Protein AF-A0A9D2AZB0-F1 (afdb_monomer_lite)

Radius of gyration: 33.53 Å; chains: 1; bounding box: 83×59×95 Å

Secondary structure (DSSP, 8-state):
----PPGGG----HHHHHTSSS-EEEE---SSHHHHHHHTTTT---TT-EEEEEETTEEEEEEEE-S--B--HHHHHHH--SEEEEEEEEEE----PPPSS---S-----S--HHHHHHHHHHHHHHHHHHHHHHHHHHHHHSEEEEEESTTS-HHHHHHHHHHHHHT--TTS-GGG-TTEEEEE--TT--HHHHTEEEEEEE-TTSSSEEEEEEE-HHHHHHHHHHHHHHHHH--S-------HHHHHHHHHHHHHHHHS-EEEETTEEEEEEETTEEEEEETT-SS-TT-EEEEHHHHHHHHHTT--SHHHHHH-TTS-HHHHHTHHHHHHHHHHHHHHHHHPPPP-PPPP---EEEEEETGGGS-HHHHHTTHHHHHHSTTSEEEEEEEETTEEEEE--TTEEEEEEEETT-TTSPPPPHHHHHHSEEEE-PPP-----S------S--

Foldseek 3Di:
DDFPQAVPRDDFDLVVQCPPPFRKDFAADDPDPQVCLLQCHPVHDDAQDWDFDARWQGTFFIKGFHDHKDADPVVCVVRVGGIMTTIDTLGTDPDPDTQPDTDDDDDDDPDDDSNVVVRVVVVVVSVVVVLLVVVLVVCLVQLFAEAEEAPPLCQVVSQLVSQCVQQVPDPPDDQPPDLLEDEAEDAAPFFLCAAAKHWDWDQDPVNPDTDTAIAGHDNQVSQVVLVVLVVLQPCPDDPLPCPVLVVVLLVVQVVVCVVPCWADLDPFKTFRDDDPFWTFMDGDPDPPCPRGDTDGNVQLVVCVVVVPQDLVCQLPDPPHDPVSNVVSVSSNSSVVVSVVSVVVDDRDDDNRDNGAHEYEYEQCQNYQVCRNCPQCLVLLVVAPDWDAAPHAHPNHRTGHRHSRYHYYYYHHPPPPPGDDRDPSVPVSHHYDYSYHDPPPPPDDPPPPPPDD

Organism: NCBI:txid2838759

Sequence (452 aa):
MSKPQGRNGKIIDSSLMLKEKKPIIGTGEWDDIQCRHFKGENNGLKKGDIVLVREGNTPLALVQVSSDFFQDENLKKKYLHIHYRKVKILDWYNGYEKFPQPQGTLQRLINNNNSREFIDSYYNRILKDDKMESIKRLLKYKKQIILQGPPGTGKTREAKIIAQELIGLKRDEKLNESAQFKLIQFHPSYTYEDFVRGITAKPNETGEGIVYEAENKSLAEFADRALENYKESQESGERTVLIDKFKAFVNYVIEAIDKEEKFDISEKIYIYSVEESRFKYKGDGWTAHPNGLNMNFSQLKKILELGLSSRQEINRCEELSSLARQHATYYHNVIQLYKNFVSKFKPQKEKVELKNYVLIIDEINRANLSSVLGELIYALEYRGKAVDSMYAANDSKELILPPNLFIIGTMNTADRSIGHIDYAIRRRFAFVEMLPKSLEENDEIYFNREGF

pLDDT: mean 83.33, std 14.02, range [28.55, 98.25]

InterPro domains:
  IPR011704 ATPase, dynein-related, AAA domain [PF07728] (353-429)
  IPR027417 P-loop containing nucleoside triphosphate hydrolase [G3DSA:3.40.50.300] (126-291)
  IPR027417 P-loop containing nucleoside triphosphate hydrolase [G3DSA:3.40.50.300] (310-446)
  IPR027417 P-loop containing nucleoside triphosphate hydrolase [SSF52540] (127-441)
  IPR052934 Methylated DNA Recognition and Restriction Enzymes [PTHR37291] (77-439)

Structure (mmCIF, N/CA/C/O backbone):
data_AF-A0A9D2AZB0-F1
#
_entry.id   AF-A0A9D2AZB0-F1
#
loop_
_atom_site.group_PDB
_atom_site.id
_atom_site.type_symbol
_atom_site.label_atom_id
_atom_site.label_alt_id
_atom_site.label_comp_id
_atom_site.label_asym_id
_atom_site.label_entity_id
_atom_site.label_seq_id
_atom_site.pdbx_PDB_ins_code
_atom_site.Cartn_x
_atom_site.Cartn_y
_atom_site.Cartn_z
_atom_site.occupancy
_atom_site.B_iso_or_equiv
_atom_site.auth_seq_id
_atom_site.auth_comp_id
_atom_site.auth_asym_id
_atom_site.auth_atom_id
_atom_site.pdbx_PDB_model_num
ATOM 1 N N . MET A 1 1 ? 30.147 24.462 -35.860 1.00 29.62 1 MET A N 1
ATOM 2 C CA . MET A 1 1 ? 28.737 24.021 -35.751 1.00 29.62 1 MET A CA 1
ATOM 3 C C . MET A 1 1 ? 28.204 23.700 -37.143 1.00 29.62 1 MET A C 1
ATOM 5 O O . MET A 1 1 ? 27.590 24.548 -37.773 1.00 29.62 1 MET A O 1
ATOM 9 N N . SER A 1 2 ? 28.466 22.505 -37.660 1.00 28.55 2 SER A N 1
ATOM 10 C CA . SER A 1 2 ? 27.857 22.011 -38.899 1.00 28.55 2 SER A CA 1
ATOM 11 C C . SER A 1 2 ? 26.653 21.150 -38.521 1.00 28.55 2 SER A C 1
AT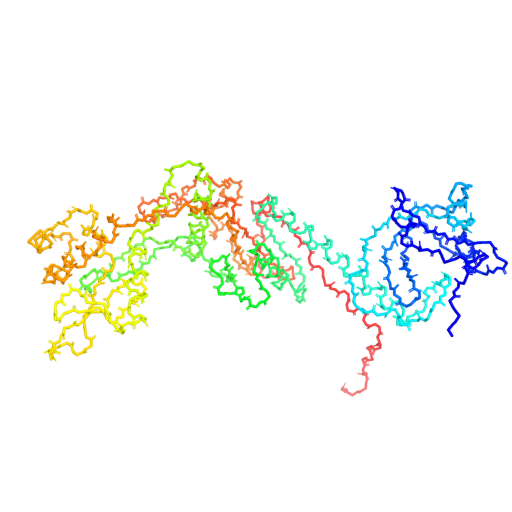OM 13 O O . SER A 1 2 ? 26.804 20.030 -38.045 1.00 28.55 2 SER A O 1
ATOM 15 N N . LYS A 1 3 ? 25.441 21.697 -38.663 1.00 39.09 3 LYS A N 1
ATOM 16 C CA . LYS A 1 3 ? 24.215 20.887 -38.608 1.00 39.09 3 LYS A CA 1
ATOM 17 C C . LYS A 1 3 ? 24.183 20.004 -39.866 1.00 39.09 3 LYS A C 1
ATOM 19 O O . LYS A 1 3 ? 24.543 20.517 -40.928 1.00 39.09 3 LYS A O 1
ATOM 24 N N . PRO A 1 4 ? 23.765 18.728 -39.800 1.00 42.78 4 PRO A N 1
ATOM 25 C CA . PRO A 1 4 ? 23.618 17.904 -40.990 1.00 42.78 4 PRO A CA 1
ATOM 26 C C . PRO A 1 4 ? 22.454 18.464 -41.803 1.00 42.78 4 PRO A C 1
ATOM 28 O O . PRO A 1 4 ? 21.283 18.273 -41.482 1.00 42.78 4 PRO A O 1
ATOM 31 N N . GLN A 1 5 ? 22.785 19.237 -42.828 1.00 41.00 5 GLN A N 1
ATOM 32 C CA . GLN A 1 5 ? 21.822 19.657 -43.828 1.00 41.00 5 GLN A CA 1
ATOM 33 C C . GLN A 1 5 ? 21.430 18.400 -44.612 1.00 41.00 5 GLN A C 1
ATOM 35 O O . GLN A 1 5 ? 22.297 17.720 -45.163 1.00 41.00 5 GLN A O 1
ATOM 40 N N . GLY A 1 6 ? 20.138 18.061 -44.647 1.00 50.25 6 GLY A N 1
ATOM 41 C CA . GLY A 1 6 ? 19.642 17.072 -45.601 1.00 50.25 6 GLY A CA 1
ATOM 42 C C . GLY A 1 6 ? 19.940 17.525 -47.035 1.00 50.25 6 GLY A C 1
ATOM 43 O O . GLY A 1 6 ? 20.249 18.699 -47.271 1.00 50.25 6 GLY A O 1
ATOM 44 N N . ARG A 1 7 ? 19.837 16.616 -48.018 1.00 43.72 7 ARG A N 1
ATOM 45 C CA . ARG A 1 7 ? 19.931 16.984 -49.446 1.00 43.72 7 ARG A CA 1
ATOM 46 C C . ARG A 1 7 ? 19.051 18.223 -49.703 1.00 43.72 7 ARG A C 1
ATOM 48 O O . ARG A 1 7 ? 17.866 18.211 -49.374 1.00 43.72 7 ARG A O 1
ATOM 55 N N . ASN A 1 8 ? 19.640 19.282 -50.264 1.00 49.56 8 ASN A N 1
ATOM 56 C CA . ASN A 1 8 ? 19.020 20.588 -50.557 1.00 49.56 8 ASN A CA 1
ATOM 57 C C . ASN A 1 8 ? 18.729 21.514 -49.355 1.00 49.56 8 ASN A C 1
ATOM 59 O O . ASN A 1 8 ? 17.856 22.374 -49.452 1.00 49.56 8 ASN A O 1
ATOM 63 N N . GLY A 1 9 ? 19.422 21.370 -48.220 1.00 52.59 9 GLY A N 1
ATOM 64 C CA . GLY A 1 9 ? 19.312 22.326 -47.106 1.00 52.59 9 GLY A CA 1
ATOM 65 C C . GLY A 1 9 ? 18.036 22.193 -46.263 1.00 52.59 9 GLY A C 1
ATOM 66 O O . GLY A 1 9 ? 17.790 23.023 -45.388 1.00 52.59 9 GLY A O 1
ATOM 67 N N . LYS A 1 10 ? 17.225 21.149 -46.488 1.00 57.59 10 LYS A N 1
ATOM 68 C CA . LYS A 1 10 ? 16.040 20.850 -45.671 1.00 57.59 10 LYS A CA 1
ATOM 69 C C . LYS A 1 10 ? 16.438 20.099 -44.399 1.00 57.59 10 LYS A C 1
ATOM 71 O O . LYS A 1 10 ? 17.119 19.075 -44.461 1.00 57.59 10 LYS A O 1
ATOM 76 N N . ILE A 1 11 ? 15.996 20.608 -43.251 1.00 60.34 11 ILE A N 1
ATOM 77 C CA . ILE A 1 11 ? 16.115 19.936 -41.952 1.00 60.34 11 ILE A CA 1
ATOM 78 C C . ILE A 1 11 ? 15.025 18.864 -41.884 1.00 60.34 11 ILE A C 1
ATOM 80 O O . ILE A 1 11 ? 13.850 19.165 -42.097 1.00 60.34 11 ILE A O 1
ATOM 84 N N . ILE A 1 12 ? 15.414 17.617 -41.619 1.00 67.81 12 ILE A N 1
ATOM 85 C CA . ILE A 1 12 ? 14.480 16.504 -41.435 1.00 67.81 12 ILE A CA 1
ATOM 86 C C . ILE A 1 12 ? 14.298 16.304 -39.934 1.00 67.81 12 ILE A C 1
ATOM 88 O O . ILE A 1 12 ? 15.225 15.886 -39.240 1.00 67.81 12 ILE A O 1
ATOM 92 N N . ASP A 1 13 ? 13.099 16.599 -39.440 1.00 72.75 13 ASP A N 1
ATOM 93 C CA . ASP A 1 13 ? 12.734 16.341 -38.051 1.00 72.75 13 ASP A CA 1
ATOM 94 C C . ASP A 1 13 ? 12.548 14.830 -37.844 1.00 72.75 13 ASP A C 1
ATOM 96 O O . ASP A 1 13 ? 11.570 14.219 -38.290 1.00 72.75 13 ASP A O 1
ATOM 100 N N . SER A 1 14 ? 13.510 14.219 -37.151 1.00 75.81 14 SER A N 1
ATOM 101 C CA . SER A 1 14 ? 13.490 12.787 -36.841 1.00 75.81 14 SER A CA 1
ATOM 102 C C . SER A 1 14 ? 12.316 12.398 -35.934 1.00 75.81 14 SER A C 1
ATOM 104 O O . SER A 1 14 ? 11.874 11.250 -35.972 1.00 75.81 14 SER A O 1
ATOM 106 N N . SER A 1 15 ? 11.742 13.337 -35.175 1.00 82.00 15 SER A N 1
ATOM 107 C CA . SER A 1 15 ? 10.558 13.084 -34.350 1.00 82.00 15 SER A CA 1
ATOM 108 C C . SER A 1 15 ? 9.317 12.772 -35.193 1.00 82.00 15 SER A C 1
ATOM 110 O O . SER A 1 15 ? 8.474 11.977 -34.775 1.00 82.00 15 SER A O 1
ATOM 112 N N . LEU A 1 16 ? 9.215 13.321 -36.411 1.00 86.75 16 LEU A N 1
ATOM 113 C CA . LEU A 1 16 ? 8.096 13.053 -37.320 1.00 86.75 16 LEU A CA 1
ATOM 114 C C . LEU A 1 16 ? 8.113 11.623 -37.864 1.00 86.75 16 LEU A C 1
ATOM 116 O O . LEU A 1 16 ? 7.049 11.073 -38.137 1.00 86.75 16 LEU A O 1
ATOM 120 N N . MET A 1 17 ? 9.294 11.020 -38.022 1.00 89.38 17 MET A N 1
ATOM 121 C CA . MET A 1 17 ? 9.439 9.613 -38.414 1.00 89.38 17 MET A CA 1
ATOM 122 C C . MET A 1 17 ? 9.030 8.662 -37.280 1.00 89.38 17 MET A C 1
ATOM 124 O O . MET A 1 17 ? 8.409 7.626 -37.515 1.00 89.38 17 MET A O 1
ATOM 128 N N . LEU A 1 18 ? 9.315 9.042 -36.032 1.00 91.62 18 LEU A N 1
ATOM 129 C CA . LEU A 1 18 ? 8.917 8.278 -34.848 1.00 91.62 18 LEU A CA 1
ATOM 130 C C . LEU A 1 18 ? 7.412 8.368 -34.547 1.00 91.62 18 LEU A C 1
ATOM 132 O O . LEU A 1 18 ? 6.858 7.458 -33.938 1.00 91.62 18 LEU A O 1
ATOM 136 N N . LYS A 1 19 ? 6.746 9.442 -34.989 1.00 91.31 19 LYS A N 1
ATOM 137 C CA . LYS A 1 19 ? 5.296 9.667 -34.832 1.00 91.31 19 LYS A CA 1
ATOM 138 C C . LYS A 1 19 ? 4.440 9.023 -35.931 1.00 91.31 19 LYS A C 1
ATOM 140 O O . LYS A 1 19 ? 3.219 9.166 -35.909 1.00 91.31 19 LYS A O 1
ATOM 145 N N . GLU A 1 20 ? 5.046 8.332 -36.895 1.00 91.12 20 GLU A N 1
ATOM 146 C CA . GLU A 1 20 ? 4.303 7.573 -37.905 1.00 91.12 20 GLU A CA 1
ATOM 147 C C . GLU A 1 20 ? 3.428 6.480 -37.278 1.00 91.12 20 GLU A C 1
ATOM 149 O O . GLU A 1 20 ? 3.780 5.895 -36.254 1.00 91.12 20 GLU A O 1
ATOM 154 N N . LYS A 1 21 ? 2.315 6.120 -37.943 1.00 87.50 21 LYS A N 1
ATOM 155 C CA . LYS A 1 21 ? 1.422 5.031 -37.477 1.00 87.50 21 LYS A CA 1
ATOM 156 C C . LYS A 1 21 ? 2.189 3.724 -37.237 1.00 87.50 21 LYS A C 1
ATOM 158 O O . LYS A 1 21 ? 1.828 2.929 -36.372 1.00 87.50 21 LYS A O 1
ATOM 163 N N . LYS A 1 22 ? 3.235 3.494 -38.033 1.00 90.81 22 LYS A N 1
ATOM 164 C CA . LYS A 1 22 ? 4.276 2.496 -37.783 1.00 90.81 22 LYS A CA 1
ATOM 165 C C . LYS A 1 22 ? 5.590 3.268 -37.638 1.00 90.81 22 LYS A C 1
ATOM 167 O O . LYS A 1 22 ? 6.103 3.693 -38.671 1.00 90.81 22 LYS A O 1
ATOM 172 N N . PRO A 1 23 ? 6.108 3.466 -36.413 1.00 94.44 23 PRO A N 1
ATOM 173 C CA . PRO A 1 23 ? 7.316 4.250 -36.192 1.00 94.44 23 PRO A CA 1
ATOM 174 C C . PRO A 1 23 ? 8.504 3.710 -36.986 1.00 94.44 23 PRO A C 1
ATOM 176 O O . PRO A 1 23 ? 8.701 2.492 -37.089 1.00 94.44 23 PRO A O 1
ATOM 179 N N . ILE A 1 24 ? 9.295 4.622 -37.543 1.00 94.38 24 ILE A N 1
ATOM 180 C CA . ILE A 1 24 ? 10.436 4.298 -38.399 1.00 94.38 24 ILE A CA 1
ATOM 181 C C . ILE A 1 24 ? 11.666 5.132 -38.040 1.00 94.38 24 ILE A C 1
ATOM 183 O O . ILE A 1 24 ? 11.562 6.234 -37.509 1.00 94.38 24 ILE A O 1
ATOM 187 N N . ILE A 1 25 ? 12.833 4.600 -38.389 1.00 92.75 25 ILE A N 1
ATOM 188 C CA . ILE A 1 25 ? 14.098 5.335 -38.498 1.00 92.75 25 ILE A CA 1
ATOM 189 C C . ILE A 1 25 ? 14.607 5.215 -39.936 1.00 92.75 25 ILE A C 1
ATOM 191 O O . ILE A 1 25 ? 14.307 4.225 -40.613 1.00 92.75 25 ILE A O 1
ATOM 195 N N . GLY A 1 26 ? 15.360 6.205 -40.411 1.00 90.00 26 GLY A N 1
ATOM 196 C CA . GLY A 1 26 ? 15.824 6.259 -41.795 1.00 90.00 26 GLY A CA 1
ATOM 197 C C . GLY A 1 26 ? 17.276 6.701 -41.932 1.00 90.00 26 GLY A C 1
ATOM 198 O O . GLY A 1 26 ? 17.802 7.424 -41.091 1.00 90.00 26 GLY A O 1
ATOM 199 N N . THR A 1 27 ? 17.911 6.274 -43.021 1.00 87.25 27 THR A N 1
ATOM 200 C CA . THR A 1 27 ? 19.212 6.775 -43.475 1.00 87.25 27 THR A CA 1
ATOM 201 C C . THR A 1 27 ? 19.189 7.044 -44.980 1.00 87.25 27 THR A C 1
ATOM 203 O O . THR A 1 27 ? 18.376 6.491 -45.728 1.00 87.25 27 THR A O 1
ATOM 206 N N . GLY A 1 28 ? 20.061 7.943 -45.433 1.00 82.88 28 GLY A N 1
ATOM 207 C CA . GLY A 1 28 ? 20.282 8.181 -46.860 1.00 82.88 28 GLY A CA 1
ATOM 208 C C . GLY A 1 28 ? 21.096 7.064 -47.520 1.00 82.88 28 GLY A C 1
ATOM 209 O O . GLY A 1 28 ? 21.295 5.991 -46.954 1.00 82.88 28 GLY A O 1
ATOM 210 N N . GLU A 1 29 ? 21.588 7.332 -48.721 1.00 76.88 29 GLU A N 1
ATOM 211 C CA . GLU A 1 29 ? 22.468 6.436 -49.470 1.00 76.88 29 GLU A CA 1
ATOM 212 C C . GLU A 1 29 ? 23.787 7.165 -49.722 1.00 76.88 29 GLU A C 1
ATOM 214 O O . GLU A 1 29 ? 23.827 8.195 -50.398 1.00 76.88 29 GLU A O 1
ATOM 219 N N . TRP A 1 30 ? 24.846 6.648 -49.110 1.00 74.88 30 TRP A N 1
ATOM 220 C CA . TRP A 1 30 ? 26.216 7.136 -49.219 1.00 74.88 30 TRP A CA 1
ATOM 221 C C . TRP A 1 30 ? 27.135 5.919 -49.223 1.00 74.88 30 TRP A C 1
ATOM 223 O O . TRP A 1 30 ? 26.822 4.913 -48.573 1.00 74.88 30 TRP A O 1
ATOM 233 N N . ASP A 1 31 ? 28.268 6.024 -49.913 1.00 72.25 31 ASP A N 1
ATOM 234 C CA . ASP A 1 31 ? 29.328 5.020 -49.834 1.00 72.25 31 ASP A CA 1
ATOM 235 C C . ASP A 1 31 ? 30.113 5.188 -48.523 1.00 72.25 31 ASP A C 1
ATOM 237 O O . ASP A 1 31 ? 31.233 5.687 -48.481 1.00 72.25 31 ASP A O 1
ATOM 241 N N . ASP A 1 32 ? 29.450 4.859 -47.414 1.00 79.31 32 ASP A N 1
ATOM 242 C CA . ASP A 1 32 ? 29.998 4.952 -46.066 1.00 79.31 32 ASP A CA 1
ATOM 243 C C . ASP A 1 32 ? 29.587 3.742 -45.213 1.00 79.31 32 ASP A C 1
ATOM 245 O O . ASP A 1 32 ? 28.531 3.119 -45.391 1.00 79.31 32 ASP A O 1
ATOM 249 N N . ILE A 1 33 ? 30.445 3.403 -44.251 1.00 79.44 33 ILE A N 1
ATOM 250 C CA . ILE A 1 33 ? 30.272 2.275 -43.339 1.00 79.44 33 ILE A CA 1
ATOM 251 C C . ILE A 1 33 ? 28.990 2.394 -42.505 1.00 79.44 33 ILE A C 1
ATOM 253 O O . ILE A 1 33 ? 28.381 1.379 -42.172 1.00 79.44 33 ILE A O 1
ATOM 257 N N . GLN A 1 34 ? 28.519 3.612 -42.222 1.00 78.88 34 GLN A N 1
ATOM 258 C CA . GLN A 1 34 ? 27.318 3.846 -41.418 1.00 78.88 34 GLN A CA 1
ATOM 259 C C . GLN A 1 34 ? 26.047 3.380 -42.137 1.00 78.88 34 GLN A C 1
ATOM 261 O O . GLN A 1 34 ? 25.182 2.755 -41.519 1.00 78.88 34 GLN A O 1
ATOM 266 N N . CYS A 1 35 ? 25.945 3.603 -43.452 1.00 82.19 35 CYS A N 1
ATOM 267 C CA . CYS A 1 35 ? 24.819 3.098 -44.240 1.00 82.19 35 CYS A CA 1
ATOM 268 C C . CYS A 1 35 ? 24.865 1.584 -44.415 1.00 82.19 35 CYS A C 1
ATOM 270 O O . CYS A 1 35 ? 23.822 0.932 -44.351 1.00 82.19 35 CYS A O 1
ATOM 272 N N . ARG A 1 36 ? 26.060 1.008 -44.574 1.00 84.31 36 ARG A N 1
ATOM 273 C CA . ARG A 1 36 ? 26.243 -0.450 -44.589 1.00 84.31 36 ARG A CA 1
ATOM 274 C C . ARG A 1 36 ? 25.809 -1.076 -43.261 1.00 84.31 36 ARG A C 1
ATOM 276 O O . ARG A 1 36 ? 24.983 -1.988 -43.259 1.00 84.31 36 ARG A O 1
ATOM 283 N N . HIS A 1 37 ? 26.229 -0.502 -42.133 1.00 86.75 37 HIS A N 1
ATOM 284 C CA . HIS A 1 37 ? 25.772 -0.929 -40.809 1.00 86.75 37 HIS A CA 1
ATOM 285 C C . HIS A 1 37 ? 24.259 -0.774 -40.634 1.00 86.75 37 HIS A C 1
ATOM 287 O O . HIS A 1 37 ? 23.622 -1.681 -40.108 1.00 86.75 37 HIS A O 1
ATOM 293 N N . PHE A 1 38 ? 23.645 0.316 -41.103 1.00 88.19 38 PHE A N 1
ATOM 294 C CA . PHE A 1 38 ? 22.188 0.459 -41.043 1.00 88.19 38 PHE A CA 1
ATOM 295 C C . PHE A 1 38 ? 21.471 -0.634 -41.848 1.00 88.19 38 PHE A C 1
ATOM 297 O O . PHE A 1 38 ? 20.465 -1.176 -41.394 1.00 88.19 38 PHE A O 1
ATOM 304 N N . LYS A 1 39 ? 21.996 -1.014 -43.018 1.00 87.94 39 LYS A N 1
ATOM 305 C CA . LYS A 1 39 ? 21.475 -2.122 -43.839 1.00 87.94 39 LYS A CA 1
ATOM 306 C C . LYS A 1 39 ? 21.702 -3.510 -43.218 1.00 87.94 39 LYS A C 1
ATOM 308 O O . LYS A 1 39 ? 21.118 -4.482 -43.677 1.00 87.94 39 LYS A O 1
ATOM 313 N N . GLY A 1 40 ? 22.452 -3.602 -42.119 1.00 84.06 40 GLY A N 1
ATOM 314 C CA . GLY A 1 40 ? 22.758 -4.864 -41.438 1.00 84.06 40 GLY A CA 1
ATOM 315 C C . GLY A 1 40 ? 24.004 -5.569 -41.983 1.00 84.06 40 GLY A C 1
ATOM 316 O O . GLY A 1 40 ? 24.341 -6.656 -41.521 1.00 84.06 40 GLY A O 1
ATOM 317 N N . GLU A 1 41 ? 24.718 -4.952 -42.926 1.00 86.62 41 GLU A N 1
ATOM 318 C CA . GLU A 1 41 ? 25.999 -5.455 -43.425 1.00 86.62 41 GLU A CA 1
ATOM 319 C C . GLU A 1 41 ? 27.079 -5.333 -42.330 1.00 86.62 41 GLU A C 1
ATOM 321 O O . GLU A 1 41 ? 26.994 -4.468 -41.456 1.00 86.62 41 GLU A O 1
ATOM 326 N N . ASN A 1 42 ? 28.111 -6.186 -42.371 1.00 82.00 42 ASN A N 1
ATOM 327 C CA . ASN A 1 42 ? 29.248 -6.182 -41.432 1.00 82.00 42 ASN A CA 1
ATOM 328 C C . ASN A 1 42 ? 28.865 -6.276 -39.939 1.00 82.00 42 ASN A C 1
ATOM 330 O O . ASN A 1 42 ? 29.420 -5.569 -39.095 1.00 82.00 42 ASN A O 1
ATOM 334 N N . ASN A 1 43 ? 27.924 -7.168 -39.596 1.00 80.75 43 ASN A N 1
ATOM 335 C CA . ASN A 1 43 ? 27.370 -7.280 -38.235 1.00 80.75 43 ASN A CA 1
ATOM 336 C C . ASN A 1 43 ? 26.764 -5.939 -37.764 1.00 80.75 43 ASN A C 1
ATOM 338 O O . ASN A 1 43 ? 27.000 -5.468 -36.644 1.00 80.75 43 ASN A O 1
ATOM 342 N N . GLY A 1 44 ? 26.059 -5.296 -38.698 1.00 84.38 44 GLY A N 1
ATOM 343 C CA . GLY A 1 44 ? 25.328 -4.055 -38.508 1.00 84.38 44 GLY A CA 1
ATOM 344 C C . GLY A 1 44 ? 24.004 -4.256 -37.773 1.00 84.38 44 GLY A C 1
ATOM 345 O O . GLY A 1 44 ? 23.742 -5.295 -37.173 1.00 84.38 44 GLY A O 1
ATOM 346 N N . LEU A 1 45 ? 23.159 -3.234 -37.840 1.00 89.44 45 LEU A N 1
ATOM 347 C CA . LEU A 1 45 ? 21.899 -3.150 -37.119 1.00 89.44 45 LEU A CA 1
ATOM 348 C C . LEU A 1 45 ? 20.943 -4.292 -37.508 1.00 89.44 45 LEU A C 1
ATOM 350 O O . LEU A 1 45 ? 20.653 -4.509 -38.690 1.00 89.44 45 LEU A O 1
ATOM 354 N N . LYS A 1 46 ? 20.408 -4.989 -36.507 1.00 92.50 46 LYS A N 1
ATOM 355 C CA . LYS A 1 46 ? 19.516 -6.149 -36.651 1.00 92.50 46 LYS A CA 1
ATOM 356 C C . LYS A 1 46 ? 18.261 -6.004 -35.790 1.00 92.50 46 LYS A C 1
ATOM 358 O O . LYS A 1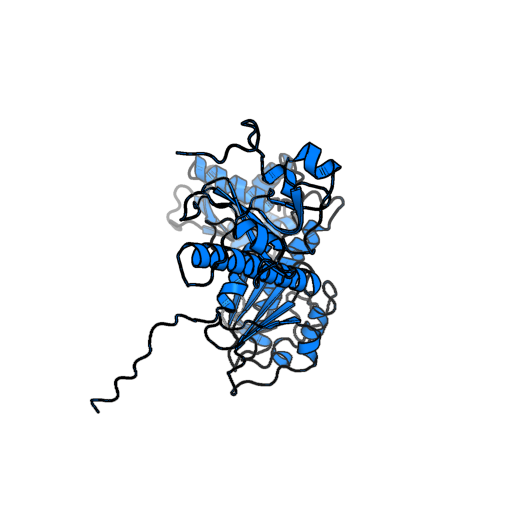 46 ? 18.159 -5.127 -34.935 1.00 92.50 46 LYS A O 1
ATOM 363 N N . LYS A 1 47 ? 17.263 -6.856 -36.046 1.00 92.38 47 LYS A N 1
ATOM 364 C CA . LYS A 1 47 ? 16.043 -6.918 -35.225 1.00 92.38 47 LYS A CA 1
ATOM 365 C C . LYS A 1 47 ? 16.413 -7.207 -33.769 1.00 92.38 47 LYS A C 1
ATOM 367 O O . LYS A 1 47 ? 17.225 -8.088 -33.508 1.00 92.38 47 LYS A O 1
ATOM 372 N N . GLY A 1 48 ? 15.788 -6.483 -32.847 1.00 89.44 48 GLY A N 1
ATOM 373 C CA . GLY A 1 48 ? 16.040 -6.581 -31.411 1.00 89.44 48 GLY A CA 1
ATOM 374 C C . GLY A 1 48 ? 17.053 -5.572 -30.869 1.00 89.44 48 GLY A C 1
ATOM 375 O O . GLY A 1 48 ? 17.005 -5.306 -29.669 1.00 89.44 48 GLY A O 1
ATOM 376 N N . ASP A 1 49 ? 17.892 -4.968 -31.720 1.00 90.75 49 ASP A N 1
ATOM 377 C CA . ASP A 1 49 ? 18.870 -3.965 -31.288 1.00 90.75 49 ASP A CA 1
ATOM 378 C C . ASP A 1 49 ? 18.183 -2.707 -30.735 1.00 90.75 49 ASP A C 1
ATOM 380 O O . ASP A 1 49 ? 17.145 -2.262 -31.242 1.00 90.75 49 ASP A O 1
ATOM 384 N N . ILE A 1 50 ? 18.798 -2.126 -29.704 1.00 91.75 50 ILE A N 1
ATOM 385 C CA . ILE A 1 50 ? 18.358 -0.895 -29.048 1.00 91.75 50 ILE A CA 1
ATOM 386 C C . ILE A 1 50 ? 19.090 0.293 -29.669 1.00 91.75 50 ILE A C 1
ATOM 388 O O . ILE A 1 50 ? 20.311 0.282 -29.816 1.00 91.75 50 ILE A O 1
ATOM 392 N N . VAL A 1 51 ? 18.339 1.330 -30.033 1.00 92.06 51 VAL A N 1
ATOM 393 C CA . VAL A 1 51 ? 18.860 2.535 -30.681 1.00 92.06 51 VAL A CA 1
ATOM 394 C C . VAL A 1 51 ? 18.342 3.765 -29.947 1.00 92.06 51 VAL A C 1
ATOM 396 O O . VAL A 1 51 ? 17.137 3.924 -29.753 1.00 92.06 51 VAL A O 1
ATOM 399 N N . LEU A 1 52 ? 19.251 4.666 -29.574 1.00 91.25 52 LEU A N 1
ATOM 400 C CA . LEU A 1 52 ? 18.890 6.006 -29.123 1.00 91.25 52 LEU A CA 1
ATOM 401 C C . LEU A 1 52 ? 18.760 6.930 -30.334 1.00 91.25 52 LEU A C 1
ATOM 403 O O . LEU A 1 52 ? 19.739 7.194 -31.034 1.00 91.25 52 LEU A O 1
ATOM 407 N N . VAL A 1 53 ? 17.557 7.446 -30.563 1.00 90.50 53 VAL A N 1
ATOM 408 C CA . VAL A 1 53 ? 17.298 8.465 -31.582 1.00 90.50 53 VAL A CA 1
ATOM 409 C C . VAL A 1 53 ? 17.485 9.836 -30.945 1.00 90.50 53 VAL A C 1
ATOM 411 O O . VAL A 1 53 ? 16.978 10.089 -29.853 1.00 90.50 53 VAL A O 1
ATOM 414 N N . ARG A 1 54 ? 18.225 10.723 -31.612 1.00 88.06 54 ARG A N 1
ATOM 415 C CA . ARG A 1 54 ? 18.612 12.042 -31.092 1.00 88.06 54 ARG A CA 1
ATOM 416 C C . ARG A 1 54 ? 18.686 13.084 -32.205 1.00 88.06 54 ARG A C 1
ATOM 418 O O . ARG A 1 54 ? 18.952 12.741 -33.354 1.00 88.06 54 ARG A O 1
ATOM 425 N N . GLU A 1 55 ? 18.536 14.350 -31.843 1.00 84.31 55 GLU A N 1
ATOM 426 C CA . GLU A 1 55 ? 18.818 15.499 -32.701 1.00 84.31 55 GLU A CA 1
ATOM 427 C C . GLU A 1 55 ? 19.970 16.307 -32.099 1.00 84.31 55 GLU A C 1
ATOM 429 O O . GLU A 1 55 ? 19.859 16.889 -31.019 1.00 84.31 55 GLU A O 1
ATOM 434 N N . GLY A 1 56 ? 21.126 16.304 -32.765 1.00 79.94 56 GLY A N 1
ATOM 435 C CA . GLY A 1 56 ? 22.348 16.817 -32.151 1.00 79.94 56 GLY A CA 1
ATOM 436 C C . GLY A 1 56 ? 22.657 16.076 -30.847 1.00 79.94 56 GLY A C 1
ATOM 437 O O . GLY A 1 56 ? 22.717 14.845 -30.828 1.00 79.94 56 GLY A O 1
ATOM 438 N N . ASN A 1 57 ? 22.813 16.821 -29.754 1.00 84.81 57 ASN A N 1
ATOM 439 C CA . ASN A 1 57 ? 23.040 16.258 -28.419 1.00 84.81 57 ASN A CA 1
ATOM 440 C C . ASN A 1 57 ? 21.737 16.071 -27.633 1.00 84.81 57 ASN A C 1
ATOM 442 O O . ASN A 1 57 ? 21.792 15.751 -26.452 1.00 84.81 57 ASN A O 1
ATOM 446 N N . THR A 1 58 ? 20.577 16.299 -28.245 1.00 86.94 58 THR A N 1
ATOM 447 C CA . THR A 1 58 ? 19.278 16.183 -27.582 1.00 86.94 58 THR A CA 1
ATOM 448 C C . THR A 1 58 ? 18.698 14.800 -27.867 1.00 86.94 58 THR A C 1
ATOM 450 O O . THR A 1 58 ? 18.340 14.526 -29.016 1.00 86.94 58 THR A O 1
ATOM 453 N N . PRO A 1 59 ? 18.611 13.900 -26.875 1.00 89.75 59 PRO A N 1
ATOM 454 C CA . PRO A 1 59 ? 17.931 12.626 -27.064 1.00 89.75 59 PRO A CA 1
ATOM 455 C C . PRO A 1 59 ? 16.435 12.850 -27.322 1.00 89.75 59 PRO A C 1
ATOM 457 O O . PRO A 1 59 ? 15.830 13.755 -26.754 1.00 89.75 59 PRO A O 1
ATOM 460 N N . LEU A 1 60 ? 15.846 12.029 -28.191 1.00 90.38 60 LEU A N 1
ATOM 461 C CA . LEU A 1 60 ? 14.427 12.098 -28.555 1.00 90.38 60 LEU A CA 1
ATOM 462 C C . LEU A 1 60 ? 13.654 10.888 -28.031 1.00 90.38 60 LEU A C 1
ATOM 464 O O . LEU A 1 60 ? 12.608 11.044 -27.407 1.00 90.38 60 LEU A O 1
ATOM 468 N N . ALA A 1 61 ? 14.150 9.679 -28.294 1.00 91.75 61 ALA A N 1
ATOM 469 C CA . ALA A 1 61 ? 13.492 8.441 -27.888 1.00 91.75 61 ALA A CA 1
ATOM 470 C C . ALA A 1 61 ? 14.473 7.271 -27.869 1.00 91.75 61 ALA A C 1
ATOM 472 O O . ALA A 1 61 ? 15.428 7.235 -28.652 1.00 91.75 61 ALA A O 1
ATOM 473 N N . LEU A 1 62 ? 14.185 6.283 -27.026 1.00 91.62 62 LEU A N 1
ATOM 474 C CA . LEU A 1 62 ? 14.820 4.976 -27.090 1.00 91.62 62 LEU A CA 1
ATOM 475 C C . LEU A 1 62 ? 13.908 4.014 -27.850 1.00 91.62 62 LEU A C 1
ATOM 477 O O . LEU A 1 62 ? 12.711 3.918 -27.568 1.00 91.62 62 LEU A O 1
ATOM 481 N N . VAL A 1 63 ? 14.458 3.310 -28.836 1.00 93.31 63 VAL A N 1
ATOM 482 C CA . VAL A 1 63 ? 13.675 2.449 -29.725 1.00 93.31 63 VAL A CA 1
ATOM 483 C C . VAL A 1 63 ? 14.319 1.080 -29.892 1.00 93.31 63 VAL A C 1
ATOM 485 O O . VAL A 1 63 ? 15.536 0.942 -29.816 1.00 93.31 63 VAL A O 1
ATOM 488 N N . GLN A 1 64 ? 13.496 0.072 -30.163 1.00 93.94 64 GLN A N 1
ATOM 489 C CA . GLN A 1 64 ? 13.940 -1.270 -30.524 1.00 93.94 64 GLN A CA 1
ATOM 490 C C . GLN A 1 64 ? 13.651 -1.543 -31.999 1.00 93.94 64 GLN A C 1
ATOM 492 O O . GLN A 1 64 ? 12.529 -1.339 -32.472 1.00 93.94 64 GLN A O 1
ATOM 497 N N . VAL A 1 65 ? 14.641 -2.041 -32.735 1.00 93.75 65 VAL A N 1
ATOM 498 C CA . VAL A 1 65 ? 14.484 -2.384 -34.154 1.00 93.75 65 VAL A CA 1
ATOM 499 C C . VAL A 1 65 ? 13.537 -3.572 -34.313 1.00 93.75 65 VAL A C 1
ATOM 501 O O . VAL A 1 65 ? 13.769 -4.642 -33.752 1.00 93.75 65 VAL A O 1
ATOM 504 N N . SER A 1 66 ? 12.480 -3.400 -35.111 1.00 94.69 66 SER A N 1
ATOM 505 C CA . SER A 1 66 ? 11.428 -4.409 -35.304 1.00 94.69 66 SER A CA 1
ATOM 506 C C . SER A 1 66 ? 11.366 -4.987 -36.720 1.00 94.69 66 SER A C 1
ATOM 508 O O . SER A 1 66 ? 10.648 -5.960 -36.953 1.00 94.69 66 SER A O 1
ATOM 510 N N . SER A 1 67 ? 12.128 -4.444 -37.677 1.00 95.00 67 SER A N 1
ATOM 511 C CA . SER A 1 67 ? 12.206 -4.981 -39.040 1.00 95.00 67 SER A CA 1
ATOM 512 C C . SER A 1 67 ? 13.617 -4.981 -39.628 1.00 95.00 67 SER A C 1
ATOM 514 O O . SER A 1 67 ? 14.516 -4.278 -39.160 1.00 95.00 67 SER A O 1
ATOM 516 N N . ASP A 1 68 ? 13.774 -5.734 -40.719 1.00 93.88 68 ASP A N 1
ATOM 517 C CA . ASP A 1 68 ? 14.894 -5.557 -41.648 1.00 93.88 68 ASP A CA 1
ATOM 518 C C . ASP A 1 68 ? 14.770 -4.204 -42.361 1.00 93.88 68 ASP A C 1
ATOM 520 O O . ASP A 1 68 ? 13.729 -3.534 -42.255 1.00 93.88 68 ASP A O 1
ATOM 524 N N . PHE A 1 69 ? 15.835 -3.772 -43.040 1.00 91.81 69 PHE A N 1
ATOM 525 C CA . PHE A 1 69 ? 15.770 -2.534 -43.808 1.00 91.81 69 PHE A CA 1
ATOM 526 C C . PHE A 1 69 ? 14.867 -2.705 -45.035 1.00 91.81 69 PHE A C 1
ATOM 528 O O . PHE A 1 69 ? 14.757 -3.790 -45.601 1.00 91.81 69 PHE A O 1
ATOM 535 N N . PHE A 1 70 ? 14.214 -1.624 -45.443 1.00 93.69 70 PHE A N 1
ATOM 536 C CA . PHE A 1 70 ? 13.373 -1.579 -46.634 1.00 93.69 70 PHE A CA 1
ATOM 537 C C . PHE A 1 70 ? 13.459 -0.202 -47.296 1.00 93.69 70 PHE A C 1
ATOM 539 O O . PHE A 1 70 ? 13.992 0.749 -46.719 1.00 93.69 70 PHE A O 1
ATOM 546 N N . GLN A 1 71 ? 12.937 -0.102 -48.513 1.00 93.12 71 GLN A N 1
ATOM 547 C CA . GLN A 1 71 ? 12.789 1.149 -49.253 1.00 93.12 71 GLN A CA 1
ATOM 548 C C . GLN A 1 71 ? 11.301 1.405 -49.497 1.00 93.12 71 GLN A C 1
ATOM 550 O O . GLN A 1 71 ? 10.530 0.463 -49.677 1.00 93.12 71 GLN A O 1
ATOM 555 N N . ASP A 1 72 ? 10.895 2.670 -49.483 1.00 92.31 72 ASP A N 1
ATOM 556 C CA . ASP A 1 72 ? 9.511 3.078 -49.721 1.00 92.31 72 ASP A CA 1
ATOM 557 C C . ASP A 1 72 ? 9.501 4.465 -50.374 1.00 92.31 72 ASP A C 1
ATOM 559 O O . ASP A 1 72 ? 10.017 5.433 -49.812 1.00 92.31 72 ASP A O 1
ATOM 563 N N . GLU A 1 73 ? 8.930 4.563 -51.575 1.00 89.75 73 GLU A N 1
ATOM 564 C CA . GLU A 1 73 ? 8.920 5.802 -52.359 1.00 89.75 73 GLU A CA 1
ATOM 565 C C . GLU A 1 73 ? 8.042 6.903 -51.737 1.00 89.75 73 GLU A C 1
ATOM 567 O O . GLU A 1 73 ? 8.342 8.089 -51.891 1.00 89.75 73 GLU A O 1
ATOM 572 N N . ASN A 1 74 ? 6.996 6.552 -50.981 1.00 89.75 74 ASN A N 1
ATOM 573 C CA . ASN A 1 74 ? 6.178 7.538 -50.271 1.00 89.75 74 ASN A CA 1
ATOM 574 C C . ASN A 1 74 ? 6.947 8.117 -49.083 1.00 89.75 74 ASN A C 1
ATOM 576 O O . ASN A 1 74 ? 6.983 9.337 -48.900 1.00 89.75 74 ASN A O 1
ATOM 580 N N . LEU A 1 75 ? 7.611 7.257 -48.304 1.00 87.94 75 LEU A N 1
ATOM 581 C CA . LEU A 1 75 ? 8.458 7.705 -47.198 1.00 87.94 75 LEU A CA 1
ATOM 582 C C . LEU A 1 75 ? 9.648 8.517 -47.705 1.00 87.94 75 LEU A C 1
ATOM 584 O O . LEU A 1 75 ? 9.957 9.551 -47.119 1.00 87.94 75 LEU A O 1
ATOM 588 N N . LYS A 1 76 ? 10.263 8.114 -48.820 1.00 86.44 76 LYS A N 1
ATOM 589 C CA . LYS A 1 76 ? 11.365 8.839 -49.462 1.00 86.44 76 LYS A CA 1
ATOM 590 C C . LYS A 1 76 ? 10.950 10.234 -49.915 1.00 86.44 76 LYS A C 1
ATOM 592 O O . LYS A 1 76 ? 11.671 11.193 -49.657 1.00 86.44 76 LYS A O 1
ATOM 597 N N . LYS A 1 77 ? 9.763 10.393 -50.510 1.00 85.38 77 LYS A N 1
ATOM 598 C CA . LYS A 1 77 ? 9.207 11.722 -50.829 1.00 85.38 77 LYS A CA 1
ATOM 599 C C . LYS A 1 77 ? 8.959 12.565 -49.575 1.00 85.38 77 LYS A C 1
ATOM 601 O O . LYS A 1 77 ? 9.169 13.774 -49.609 1.00 85.38 77 LYS A O 1
ATOM 606 N N . LYS A 1 78 ? 8.524 11.934 -48.480 1.00 85.75 78 LYS A N 1
ATOM 607 C CA . LYS A 1 78 ? 8.153 12.611 -47.230 1.00 85.75 78 LYS A CA 1
ATOM 608 C C . LYS A 1 78 ? 9.353 13.010 -46.364 1.00 85.75 78 LYS A C 1
ATOM 610 O O . LYS A 1 78 ? 9.370 14.108 -45.818 1.00 85.75 78 LYS A O 1
ATOM 615 N N . TYR A 1 79 ? 10.343 12.131 -46.246 1.00 85.19 79 TYR A N 1
ATOM 616 C CA . TYR A 1 79 ? 11.450 12.237 -45.290 1.00 85.19 79 TYR A CA 1
ATOM 617 C C . TYR A 1 79 ? 12.833 12.266 -45.944 1.00 85.19 79 TYR A C 1
ATOM 619 O O . TYR A 1 79 ? 13.819 12.395 -45.234 1.00 85.19 79 TYR A O 1
ATOM 627 N N . LEU A 1 80 ? 12.933 12.152 -47.274 1.00 82.88 80 LEU A N 1
ATOM 628 C CA . LEU A 1 80 ? 14.179 12.266 -48.054 1.00 82.88 80 LEU A CA 1
ATOM 629 C C . LEU A 1 80 ? 15.267 11.219 -47.733 1.00 82.88 80 LEU A C 1
ATOM 631 O O . LEU A 1 80 ? 16.386 11.322 -48.241 1.00 82.88 80 LEU A O 1
ATOM 635 N N . HIS A 1 81 ? 14.948 10.198 -46.935 1.00 85.75 81 HIS A N 1
ATOM 636 C CA . HIS A 1 81 ? 15.793 9.027 -46.710 1.00 85.75 81 HIS A CA 1
ATOM 637 C C . HIS A 1 81 ? 15.516 7.948 -47.764 1.00 85.75 81 HIS A C 1
ATOM 639 O O . HIS A 1 81 ? 14.501 7.972 -48.459 1.00 85.75 81 HIS A O 1
ATOM 645 N N . ILE A 1 82 ? 16.450 7.011 -47.912 1.00 86.19 82 ILE A N 1
ATOM 646 C CA . ILE A 1 82 ? 16.376 5.956 -48.932 1.00 86.19 82 ILE A CA 1
ATOM 647 C C . ILE A 1 82 ? 16.113 4.611 -48.269 1.00 86.19 82 ILE A C 1
ATOM 649 O O . ILE A 1 82 ? 15.246 3.865 -48.719 1.00 86.19 82 ILE A O 1
ATOM 653 N N . HIS A 1 83 ? 16.812 4.325 -47.171 1.00 90.88 83 HIS A N 1
ATOM 654 C CA . HIS A 1 83 ? 16.640 3.094 -46.415 1.00 90.88 83 HIS A CA 1
ATOM 655 C C . HIS A 1 83 ? 15.947 3.382 -45.088 1.00 90.88 83 HIS A C 1
ATOM 657 O O . HIS A 1 83 ? 16.328 4.301 -44.365 1.00 90.88 83 HIS A O 1
ATOM 663 N N . TYR A 1 84 ? 14.967 2.553 -44.751 1.00 92.50 84 TYR A N 1
ATOM 664 C CA . TYR A 1 84 ? 14.156 2.674 -43.547 1.00 92.50 84 TYR A CA 1
ATOM 665 C C . TYR A 1 84 ? 14.140 1.373 -42.759 1.00 92.50 84 TYR A C 1
ATOM 667 O O . TYR A 1 84 ? 14.299 0.291 -43.318 1.00 92.50 84 TYR A O 1
ATOM 675 N N . ARG A 1 85 ? 13.892 1.475 -41.455 1.00 94.62 85 ARG A N 1
ATOM 676 C CA . ARG A 1 85 ? 13.566 0.347 -40.577 1.00 94.62 85 ARG A CA 1
ATOM 677 C C . ARG A 1 85 ? 12.385 0.710 -39.701 1.00 94.62 85 ARG A C 1
ATOM 679 O O . ARG A 1 85 ? 12.301 1.838 -39.224 1.00 94.62 85 ARG A O 1
ATOM 686 N N . LYS A 1 86 ? 11.494 -0.253 -39.467 1.00 95.56 86 LYS A N 1
ATOM 687 C CA . LYS A 1 86 ? 10.435 -0.125 -38.466 1.00 95.56 86 LYS A CA 1
ATOM 688 C C . LYS A 1 86 ? 11.043 -0.308 -37.086 1.00 95.56 86 LYS A C 1
ATOM 690 O O . LYS A 1 86 ? 11.950 -1.126 -36.897 1.00 95.56 86 LYS A O 1
ATOM 695 N N . VAL A 1 87 ? 10.523 0.449 -36.131 1.00 95.69 87 VAL A N 1
ATOM 696 C CA . VAL A 1 87 ? 10.957 0.406 -34.739 1.00 95.69 87 VAL A CA 1
ATOM 697 C C . VAL A 1 87 ? 9.756 0.365 -33.801 1.00 95.69 87 VAL A C 1
ATOM 699 O O . VAL A 1 87 ? 8.660 0.808 -34.140 1.00 95.69 87 VAL A O 1
ATOM 702 N N . LYS A 1 88 ? 9.957 -0.202 -32.614 1.00 94.19 88 LYS A N 1
ATOM 703 C CA . LYS A 1 88 ? 9.050 -0.072 -31.476 1.00 94.19 88 LYS A CA 1
ATOM 704 C C . LYS A 1 88 ? 9.611 1.016 -30.566 1.00 94.19 88 LYS A C 1
ATOM 706 O O . LYS A 1 88 ? 10.765 0.918 -30.157 1.00 94.19 88 LYS A O 1
ATOM 711 N N . ILE A 1 89 ? 8.815 2.037 -30.257 1.00 92.81 89 ILE A N 1
ATOM 712 C CA . ILE A 1 89 ? 9.197 3.031 -29.249 1.00 92.81 89 ILE A CA 1
ATOM 713 C C . ILE A 1 89 ? 9.184 2.341 -27.883 1.00 92.81 89 ILE A C 1
ATOM 715 O O . ILE A 1 89 ? 8.176 1.730 -27.526 1.00 92.81 89 ILE A O 1
ATOM 719 N N . LEU A 1 90 ? 10.307 2.394 -27.169 1.00 87.56 90 LEU A N 1
ATOM 720 C CA . LEU A 1 90 ? 10.409 1.899 -25.797 1.00 87.56 90 LEU A CA 1
ATOM 721 C C . LEU A 1 90 ? 10.040 3.004 -24.815 1.00 87.56 90 LEU A C 1
ATOM 723 O O . LEU A 1 90 ? 9.220 2.778 -23.937 1.00 87.56 90 LEU A O 1
ATOM 727 N N . ASP A 1 91 ? 10.595 4.199 -25.016 1.00 91.00 91 ASP A N 1
ATOM 728 C CA . ASP A 1 91 ? 10.258 5.385 -24.235 1.00 91.00 91 ASP A CA 1
ATOM 729 C C . ASP A 1 91 ? 10.591 6.670 -25.007 1.00 91.00 91 ASP A C 1
ATOM 731 O O . ASP A 1 91 ? 11.464 6.681 -25.885 1.00 91.00 91 ASP A O 1
ATOM 735 N N . TRP A 1 92 ? 9.888 7.753 -24.675 1.00 91.12 92 TRP A N 1
ATOM 736 C CA . TRP A 1 92 ? 10.186 9.099 -25.163 1.00 91.12 92 TRP A CA 1
ATOM 737 C C . TRP A 1 92 ? 11.057 9.827 -24.150 1.00 91.12 92 TRP A C 1
ATOM 739 O O . TRP A 1 92 ? 10.744 9.867 -22.962 1.00 91.12 92 TRP A O 1
ATOM 749 N N . TYR A 1 93 ? 12.131 10.456 -24.619 1.00 87.38 93 TYR A N 1
ATOM 750 C CA . TYR A 1 93 ? 13.048 11.132 -23.718 1.00 87.38 93 TYR A CA 1
ATOM 751 C C . TYR A 1 93 ? 12.391 12.376 -23.112 1.00 87.38 93 TYR A C 1
ATOM 753 O O . TYR A 1 93 ? 12.032 13.318 -23.815 1.00 87.38 93 TYR A O 1
ATOM 761 N N . ASN A 1 94 ? 12.248 12.368 -21.790 1.00 80.75 94 ASN A N 1
ATOM 762 C CA . ASN A 1 94 ? 11.671 13.448 -20.986 1.00 80.75 94 ASN A CA 1
ATOM 763 C C . ASN A 1 94 ? 12.681 14.055 -19.992 1.00 80.75 94 ASN A C 1
ATOM 765 O O . ASN A 1 94 ? 12.296 14.813 -19.103 1.00 80.75 94 ASN A O 1
ATOM 769 N N . GLY A 1 95 ? 13.961 13.685 -20.109 1.00 76.19 95 GLY A N 1
ATOM 770 C CA . GLY A 1 95 ? 15.035 14.178 -19.252 1.00 76.19 95 GLY A CA 1
ATOM 771 C C . GLY A 1 95 ? 15.612 15.514 -19.725 1.00 76.19 95 GLY A C 1
ATOM 772 O O . GLY A 1 95 ? 15.349 15.976 -20.833 1.00 76.19 95 GLY A O 1
ATOM 773 N N . TYR A 1 96 ? 16.436 16.123 -18.873 1.00 72.44 96 TYR A N 1
ATOM 774 C CA . TYR A 1 96 ? 17.132 17.382 -19.171 1.00 72.44 96 TYR A CA 1
ATOM 775 C C . TYR A 1 96 ? 18.604 17.178 -19.562 1.00 72.44 96 TYR A C 1
ATOM 777 O O . TYR A 1 96 ? 19.292 18.137 -19.912 1.00 72.44 96 TYR A O 1
ATOM 785 N N . GLU A 1 97 ? 19.106 15.945 -19.488 1.00 81.31 97 GLU A N 1
ATOM 786 C CA . GLU A 1 97 ? 20.506 15.635 -19.763 1.00 81.31 97 GLU A CA 1
ATOM 787 C C . GLU A 1 97 ? 20.766 15.614 -21.271 1.00 81.31 97 GLU A C 1
ATOM 789 O O . GLU A 1 97 ? 19.983 15.106 -22.077 1.00 81.31 97 GLU A O 1
ATOM 794 N N . LYS A 1 98 ? 21.907 16.174 -21.667 1.00 84.75 98 LYS A N 1
ATOM 795 C CA . LYS A 1 98 ? 22.359 16.118 -23.055 1.00 84.75 98 LYS A CA 1
ATOM 796 C C . LYS A 1 98 ? 23.169 14.851 -23.273 1.00 84.75 98 LYS A C 1
ATOM 798 O O . LYS A 1 98 ? 23.964 14.457 -22.426 1.00 84.75 98 LYS A O 1
ATOM 803 N N . PHE A 1 99 ? 23.018 14.261 -24.452 1.00 84.25 99 PHE A N 1
ATOM 804 C CA . PHE A 1 99 ? 23.880 13.180 -24.896 1.00 84.25 99 PHE A CA 1
ATOM 805 C C . PHE A 1 99 ? 25.339 13.675 -24.955 1.00 84.25 99 PHE A C 1
ATOM 807 O O . PHE A 1 99 ? 25.586 14.765 -25.486 1.00 84.25 99 PHE A O 1
ATOM 814 N N . PRO A 1 100 ? 26.312 12.908 -24.431 1.00 82.44 100 PRO A N 1
ATOM 815 C CA . PRO A 1 100 ? 27.674 13.398 -24.203 1.00 82.44 100 PRO A CA 1
ATOM 816 C C . PRO A 1 100 ? 28.473 13.644 -25.489 1.00 82.44 100 PRO A C 1
ATOM 818 O O . PRO A 1 100 ? 29.478 14.348 -25.456 1.00 82.44 100 PRO A O 1
ATOM 821 N N . GLN A 1 101 ? 28.046 13.080 -26.623 1.00 77.19 101 GLN A N 1
ATOM 822 C CA . GLN A 1 101 ? 28.758 13.175 -27.898 1.00 77.19 101 GLN A CA 1
ATOM 823 C C . GLN A 1 101 ? 28.028 14.069 -28.918 1.00 77.19 101 GLN A C 1
ATOM 825 O O . GLN A 1 101 ? 26.792 14.050 -28.972 1.00 77.19 101 GLN A O 1
ATOM 830 N N . PRO A 1 102 ? 28.772 14.803 -29.776 1.00 69.81 102 PRO A N 1
ATOM 831 C CA . PRO A 1 102 ? 28.218 15.601 -30.868 1.00 69.81 102 PRO A CA 1
ATOM 832 C C . PRO A 1 102 ? 27.441 14.760 -31.897 1.00 69.81 102 PRO A C 1
ATOM 834 O O . PRO A 1 102 ? 27.406 13.525 -31.856 1.00 69.81 102 PRO A O 1
ATOM 837 N N . GLN A 1 103 ? 26.747 15.426 -32.824 1.00 67.25 103 GLN A N 1
ATOM 838 C CA . GLN A 1 103 ? 25.933 14.762 -33.848 1.00 67.25 103 GLN A CA 1
ATOM 839 C C . GLN A 1 103 ? 26.750 13.812 -34.737 1.00 67.25 103 GLN A C 1
ATOM 841 O O . GLN A 1 103 ? 27.817 14.171 -35.220 1.00 67.25 103 GLN A O 1
ATOM 846 N N . GLY A 1 104 ? 26.206 12.619 -34.978 1.00 66.25 104 GLY A N 1
ATOM 847 C CA . GLY A 1 104 ? 26.690 11.623 -35.938 1.00 66.25 104 GLY A CA 1
ATOM 848 C C . GLY A 1 104 ? 25.503 10.822 -36.487 1.00 66.25 104 GLY A C 1
ATOM 849 O O . GLY A 1 104 ? 24.404 10.939 -35.946 1.00 66.25 104 GLY A O 1
ATOM 850 N N . THR A 1 105 ? 25.692 10.044 -37.557 1.00 68.81 105 THR A N 1
ATOM 851 C CA . THR A 1 105 ? 24.576 9.365 -38.252 1.00 68.81 105 THR A CA 1
ATOM 852 C C . THR A 1 105 ? 24.144 8.077 -37.546 1.00 68.81 105 THR A C 1
ATOM 854 O O . THR A 1 105 ? 23.037 7.995 -37.026 1.00 68.81 105 THR A O 1
ATOM 857 N N . LEU A 1 106 ? 25.021 7.069 -37.496 1.00 80.81 106 LEU A N 1
ATOM 858 C CA . LEU A 1 106 ? 24.799 5.805 -36.792 1.00 80.81 106 LEU A CA 1
ATOM 859 C C . LEU A 1 106 ? 26.138 5.304 -36.255 1.00 80.81 106 LEU A C 1
ATOM 861 O O . LEU A 1 106 ? 27.086 5.121 -37.017 1.00 80.81 106 LEU A O 1
ATOM 865 N N . GLN A 1 107 ? 26.207 5.052 -34.952 1.00 81.44 107 GLN A N 1
ATOM 866 C CA . GLN A 1 107 ? 27.413 4.567 -34.292 1.00 81.44 107 GLN A CA 1
ATOM 867 C C . GLN A 1 107 ? 27.080 3.339 -33.454 1.00 81.44 107 GLN A C 1
ATOM 869 O O . GLN A 1 107 ? 26.168 3.370 -32.631 1.00 81.44 107 GLN A O 1
ATOM 874 N N . ARG A 1 108 ? 27.845 2.262 -33.650 1.00 81.38 108 ARG A N 1
ATOM 875 C CA . ARG A 1 108 ? 27.783 1.083 -32.786 1.00 81.38 108 ARG A CA 1
ATOM 876 C C . ARG A 1 108 ? 28.618 1.339 -31.535 1.00 81.38 108 ARG A C 1
ATOM 878 O O . ARG A 1 108 ? 29.776 1.742 -31.640 1.00 81.38 108 ARG A O 1
ATOM 885 N N . LEU A 1 109 ? 28.048 1.073 -30.366 1.00 80.38 109 LEU A N 1
ATOM 886 C CA . LEU A 1 109 ? 28.730 1.220 -29.083 1.00 80.38 109 LEU A CA 1
ATOM 887 C C . LEU A 1 109 ? 29.326 -0.128 -28.674 1.00 80.38 109 LEU A C 1
ATOM 889 O O . LEU A 1 109 ? 28.647 -0.974 -28.105 1.00 80.38 109 LEU A O 1
ATOM 893 N N . ILE A 1 110 ? 30.581 -0.356 -29.062 1.00 71.31 110 ILE A N 1
ATOM 894 C CA . ILE A 1 110 ? 31.295 -1.619 -28.803 1.00 71.31 110 ILE A CA 1
ATOM 895 C C . ILE A 1 110 ? 32.031 -1.549 -27.460 1.00 71.31 110 ILE A C 1
ATOM 897 O O . ILE A 1 110 ? 31.964 -2.487 -26.672 1.00 71.31 110 ILE A O 1
ATOM 901 N N . ASN A 1 111 ? 32.677 -0.414 -27.184 1.00 74.31 111 ASN A N 1
ATOM 902 C CA . ASN A 1 111 ? 33.477 -0.198 -25.980 1.00 74.31 111 ASN A CA 1
ATOM 903 C C . ASN A 1 111 ? 32.652 0.502 -24.897 1.00 74.31 111 ASN A C 1
ATOM 905 O O . ASN A 1 111 ? 31.706 1.231 -25.215 1.00 74.31 111 ASN A O 1
ATOM 909 N N . ASN A 1 112 ? 33.031 0.301 -23.634 1.00 71.19 112 ASN A N 1
ATOM 910 C CA . ASN A 1 112 ? 32.431 1.027 -22.523 1.00 71.19 112 ASN A CA 1
ATOM 911 C C . ASN A 1 112 ? 32.850 2.502 -22.605 1.00 71.19 112 ASN A C 1
ATOM 913 O O . ASN A 1 112 ? 34.038 2.812 -22.655 1.00 71.19 112 ASN A O 1
ATOM 917 N N . ASN A 1 113 ? 31.878 3.395 -22.759 1.00 81.94 113 ASN A N 1
ATOM 918 C CA . ASN A 1 113 ? 32.096 4.831 -22.885 1.00 81.94 113 ASN A CA 1
ATOM 919 C C . ASN A 1 113 ? 30.857 5.592 -22.397 1.00 81.94 113 ASN A C 1
ATOM 921 O O . ASN A 1 113 ? 29.768 5.023 -22.323 1.00 81.94 113 ASN A O 1
ATOM 925 N N . ASN A 1 114 ? 30.991 6.902 -22.180 1.00 84.50 114 ASN A N 1
ATOM 926 C CA . ASN A 1 114 ? 29.909 7.743 -21.649 1.00 84.50 114 ASN A CA 1
ATOM 927 C C . ASN A 1 114 ? 28.609 7.665 -22.480 1.00 84.50 114 ASN A C 1
ATOM 929 O O . ASN A 1 114 ? 27.518 7.887 -21.964 1.00 84.50 114 ASN A O 1
ATOM 933 N N . SER A 1 115 ? 28.698 7.378 -23.787 1.00 84.69 115 SER A N 1
ATOM 934 C CA . SER A 1 115 ? 27.514 7.205 -24.646 1.00 84.69 115 SER A CA 1
ATOM 935 C C . SER A 1 115 ? 26.765 5.912 -24.347 1.00 84.69 115 SER A C 1
ATOM 937 O O . SER A 1 115 ? 25.535 5.908 -24.339 1.00 84.69 115 SER A O 1
ATOM 939 N N . ARG A 1 116 ? 27.503 4.825 -24.112 1.00 83.88 116 ARG A N 1
ATOM 940 C CA . ARG A 1 116 ? 26.944 3.535 -23.721 1.00 83.88 116 ARG A CA 1
ATOM 941 C C . ARG A 1 116 ? 26.350 3.613 -22.326 1.00 83.88 116 ARG A C 1
ATOM 943 O O . ARG A 1 116 ? 25.193 3.259 -22.173 1.00 83.88 116 ARG A O 1
ATOM 950 N N . GLU A 1 117 ? 27.076 4.180 -21.370 1.00 85.12 117 GLU A N 1
ATOM 951 C CA . GLU A 1 117 ? 26.589 4.387 -20.001 1.00 85.12 117 GLU A CA 1
ATOM 952 C C . GLU A 1 117 ? 25.289 5.198 -19.966 1.00 85.12 117 GLU A C 1
ATOM 954 O O . GLU A 1 117 ? 24.350 4.833 -19.262 1.00 85.12 117 GLU A O 1
ATOM 959 N N . PHE A 1 118 ? 25.186 6.256 -20.779 1.00 86.69 118 PHE A N 1
ATOM 960 C CA . PHE A 1 118 ? 23.958 7.044 -20.901 1.00 86.69 118 PHE A CA 1
ATOM 961 C C . PHE A 1 118 ? 22.775 6.198 -21.393 1.00 86.69 118 PHE A C 1
ATOM 963 O O . PHE A 1 118 ? 21.685 6.245 -20.819 1.00 86.69 118 PHE A O 1
ATOM 970 N N . ILE A 1 119 ? 22.977 5.423 -22.465 1.00 86.81 119 ILE A N 1
ATOM 971 C CA . ILE A 1 119 ? 21.922 4.586 -23.052 1.00 86.81 119 ILE A CA 1
ATOM 972 C C . ILE A 1 119 ? 21.551 3.441 -22.113 1.00 86.81 119 ILE A C 1
ATOM 974 O O . ILE A 1 119 ? 20.364 3.196 -21.921 1.00 86.81 119 ILE A O 1
ATOM 978 N N . ASP A 1 120 ? 22.535 2.781 -21.507 1.00 85.25 120 ASP A N 1
ATOM 979 C CA . ASP A 1 120 ? 22.328 1.677 -20.574 1.00 85.25 120 ASP A CA 1
ATOM 980 C C . ASP A 1 120 ? 21.597 2.173 -19.319 1.00 85.25 120 ASP A C 1
ATOM 982 O O . ASP A 1 120 ? 20.616 1.562 -18.902 1.00 85.25 120 ASP A O 1
ATOM 986 N N . SER A 1 121 ? 21.980 3.326 -18.760 1.00 84.38 121 SER A N 1
ATOM 987 C CA . SER A 1 121 ? 21.264 3.969 -17.648 1.00 84.38 121 SER A CA 1
ATOM 988 C C . SER A 1 121 ? 19.810 4.282 -18.014 1.00 84.38 121 SER A C 1
ATOM 990 O O . SER A 1 121 ? 18.884 3.933 -17.271 1.00 84.38 121 SER A O 1
ATOM 992 N N . TYR A 1 122 ? 19.581 4.871 -19.193 1.00 83.94 122 TYR A N 1
ATOM 993 C CA . TYR A 1 122 ? 18.232 5.182 -19.656 1.00 83.94 122 TYR A CA 1
ATOM 994 C C . TYR A 1 122 ? 17.396 3.911 -19.882 1.00 83.94 122 TYR A C 1
ATOM 996 O O . TYR A 1 122 ? 16.269 3.812 -19.397 1.00 83.94 122 TYR A O 1
ATOM 1004 N N . TYR A 1 123 ? 17.954 2.901 -20.546 1.00 85.56 123 TYR A N 1
ATOM 1005 C CA . TYR A 1 123 ? 17.282 1.627 -20.785 1.00 85.56 123 TYR A CA 1
ATOM 1006 C C . TYR A 1 123 ? 16.955 0.892 -19.479 1.00 85.56 123 TYR A C 1
ATOM 1008 O O . TYR A 1 123 ? 15.829 0.436 -19.284 1.00 85.56 123 TYR A O 1
ATOM 1016 N N . ASN A 1 124 ? 17.901 0.850 -18.538 1.00 82.06 124 ASN A N 1
ATOM 1017 C CA . ASN A 1 124 ? 17.701 0.252 -17.220 1.00 82.06 124 ASN A CA 1
ATOM 1018 C C . ASN A 1 124 ? 16.611 0.970 -16.416 1.00 82.06 124 ASN A C 1
ATOM 1020 O O . ASN A 1 124 ? 15.863 0.317 -15.682 1.00 82.06 124 ASN A O 1
ATOM 1024 N N . ARG A 1 125 ? 16.477 2.295 -16.564 1.00 81.56 125 ARG A N 1
ATOM 1025 C CA . ARG A 1 125 ? 15.367 3.055 -15.974 1.00 81.56 125 ARG A CA 1
ATOM 1026 C C . ARG A 1 125 ? 14.022 2.596 -16.534 1.00 81.56 125 ARG A C 1
ATOM 1028 O O . ARG A 1 125 ? 13.141 2.274 -15.746 1.00 81.56 125 ARG A O 1
ATOM 1035 N N . ILE A 1 126 ? 13.900 2.471 -17.857 1.00 81.44 126 ILE A N 1
ATOM 1036 C CA . ILE A 1 126 ? 12.670 1.996 -18.517 1.00 81.44 126 ILE A CA 1
ATOM 1037 C C . ILE A 1 126 ? 12.302 0.593 -18.027 1.00 81.44 126 ILE A C 1
ATOM 1039 O O . ILE A 1 126 ? 11.173 0.363 -17.607 1.00 81.44 126 ILE A O 1
ATOM 1043 N N . LEU A 1 127 ? 13.264 -0.335 -18.001 1.00 79.19 127 LEU A N 1
ATOM 1044 C CA . LEU A 1 127 ? 13.026 -1.696 -17.507 1.00 79.19 127 LEU A CA 1
ATOM 1045 C C . LEU A 1 127 ? 12.563 -1.712 -16.046 1.00 79.19 127 LEU A C 1
ATOM 1047 O O . LEU A 1 127 ? 11.717 -2.524 -15.661 1.00 79.19 127 LEU A O 1
ATOM 1051 N N . LYS A 1 128 ? 13.121 -0.827 -15.216 1.00 78.69 128 LYS A N 1
ATOM 1052 C CA . LYS A 1 128 ? 12.717 -0.694 -13.818 1.00 78.69 128 LYS A CA 1
ATOM 1053 C C . LYS A 1 128 ? 11.292 -0.153 -13.702 1.00 78.69 128 LYS A C 1
ATOM 1055 O O . LYS A 1 128 ? 10.529 -0.686 -12.897 1.00 78.69 128 LYS A O 1
ATOM 1060 N N . ASP A 1 129 ? 10.940 0.852 -14.493 1.00 78.94 129 ASP A N 1
ATOM 1061 C CA . ASP A 1 129 ? 9.607 1.455 -14.495 1.00 78.94 129 ASP A CA 1
ATOM 1062 C C . ASP A 1 129 ? 8.555 0.454 -15.002 1.00 78.94 129 ASP A C 1
ATOM 1064 O O . ASP A 1 129 ? 7.520 0.273 -14.360 1.00 78.94 129 ASP A O 1
ATOM 1068 N N . ASP A 1 130 ? 8.864 -0.310 -16.053 1.00 81.56 130 ASP A N 1
ATOM 1069 C CA . ASP A 1 130 ? 8.021 -1.402 -16.560 1.00 81.56 130 ASP A CA 1
ATOM 1070 C C . ASP A 1 130 ? 7.828 -2.517 -15.523 1.00 81.56 130 ASP A C 1
ATOM 1072 O O . ASP A 1 130 ? 6.712 -3.019 -15.320 1.00 81.56 130 ASP A O 1
ATOM 1076 N N . LYS A 1 131 ? 8.905 -2.906 -14.825 1.00 84.19 131 LYS A N 1
ATOM 1077 C CA . LYS A 1 131 ? 8.829 -3.879 -13.726 1.00 84.19 131 LYS A CA 1
ATOM 1078 C C . LYS A 1 131 ? 7.951 -3.342 -12.598 1.00 84.19 131 LYS A C 1
ATOM 1080 O O . LYS A 1 131 ? 7.083 -4.065 -12.111 1.00 84.19 131 LYS A O 1
ATOM 1085 N N . MET A 1 132 ? 8.143 -2.087 -12.200 1.00 85.56 132 MET A N 1
ATOM 1086 C CA . MET A 1 132 ? 7.359 -1.443 -11.147 1.00 85.56 132 MET A CA 1
ATOM 1087 C C . MET A 1 132 ? 5.873 -1.383 -11.511 1.00 85.56 132 MET A C 1
ATOM 1089 O O . MET A 1 132 ? 5.012 -1.755 -10.714 1.00 85.56 132 MET A O 1
ATOM 1093 N N . GLU A 1 133 ? 5.560 -0.978 -12.738 1.00 87.88 133 GLU A N 1
ATOM 1094 C CA . GLU A 1 133 ? 4.194 -0.918 -13.246 1.00 87.88 133 GLU A CA 1
ATOM 1095 C C . GLU A 1 133 ? 3.547 -2.307 -13.287 1.00 87.88 133 GLU A C 1
ATOM 1097 O O . GLU A 1 133 ? 2.392 -2.476 -12.891 1.00 87.88 133 GLU A O 1
ATOM 1102 N N . SER A 1 134 ? 4.309 -3.335 -13.663 1.00 89.56 134 SER A N 1
ATOM 1103 C CA . SER A 1 134 ? 3.856 -4.729 -13.627 1.00 89.56 134 SER A CA 1
ATOM 1104 C C . SER A 1 134 ? 3.525 -5.193 -12.204 1.00 89.56 134 SER A C 1
ATOM 1106 O O . SER A 1 134 ? 2.476 -5.805 -11.986 1.00 89.56 134 SER A O 1
ATOM 1108 N N . ILE A 1 135 ? 4.362 -4.853 -11.217 1.00 92.81 135 ILE A N 1
ATOM 1109 C CA . ILE A 1 135 ? 4.110 -5.162 -9.801 1.00 92.81 135 ILE A CA 1
ATOM 1110 C C . ILE A 1 135 ? 2.856 -4.436 -9.306 1.00 92.81 135 ILE A C 1
ATOM 1112 O O . ILE A 1 135 ? 2.004 -5.053 -8.666 1.00 92.81 135 ILE A O 1
ATOM 1116 N N . LYS A 1 136 ? 2.689 -3.151 -9.641 1.00 93.62 136 LYS A N 1
ATOM 1117 C CA . LYS A 1 136 ? 1.492 -2.376 -9.280 1.00 93.62 136 LYS A CA 1
ATOM 1118 C C . LYS A 1 136 ? 0.224 -2.961 -9.890 1.00 93.62 136 LYS A C 1
ATOM 1120 O O . LYS A 1 136 ? -0.785 -3.060 -9.197 1.00 93.62 136 LYS A O 1
ATOM 1125 N N . ARG A 1 137 ? 0.253 -3.383 -11.158 1.00 94.12 137 ARG A N 1
ATOM 1126 C CA . ARG A 1 137 ? -0.886 -4.061 -11.807 1.00 94.12 137 ARG A CA 1
ATOM 1127 C C . ARG A 1 137 ? -1.225 -5.372 -11.107 1.00 94.12 137 ARG A C 1
ATOM 1129 O O . ARG A 1 137 ? -2.395 -5.618 -10.818 1.00 94.12 137 ARG A O 1
ATOM 1136 N N . LEU A 1 138 ? -0.211 -6.171 -10.777 1.00 94.69 138 LEU A N 1
ATOM 1137 C CA . LEU A 1 138 ? -0.391 -7.416 -10.037 1.00 94.69 138 LEU A CA 1
ATOM 1138 C C . LEU A 1 138 ? -0.995 -7.165 -8.650 1.00 94.69 138 LEU A C 1
ATOM 1140 O O . LEU A 1 138 ? -1.944 -7.846 -8.273 1.00 94.69 138 LEU A O 1
ATOM 1144 N N . LEU A 1 139 ? -0.509 -6.156 -7.925 1.00 96.44 139 LEU A N 1
ATOM 1145 C CA . LEU A 1 139 ? -1.041 -5.759 -6.622 1.00 96.44 139 LEU A CA 1
ATOM 1146 C C . LEU A 1 139 ? -2.470 -5.212 -6.723 1.00 96.44 139 LEU A C 1
ATOM 1148 O O . LEU A 1 139 ? -3.314 -5.558 -5.903 1.00 96.44 139 LEU A O 1
ATOM 1152 N N . LYS A 1 140 ? -2.793 -4.427 -7.755 1.00 94.31 140 LYS A N 1
ATOM 1153 C CA . LYS A 1 140 ? -4.165 -3.957 -8.008 1.00 94.31 140 LYS A CA 1
ATOM 1154 C C . LYS A 1 140 ? -5.138 -5.108 -8.255 1.00 94.31 140 LYS A C 1
ATOM 1156 O O . LYS A 1 140 ? -6.271 -5.033 -7.776 1.00 94.31 140 LYS A O 1
ATOM 1161 N N . TYR A 1 141 ? -4.686 -6.149 -8.957 1.00 93.19 141 TYR A N 1
ATOM 1162 C CA . TYR A 1 141 ? -5.466 -7.346 -9.267 1.00 93.19 141 TYR A CA 1
ATOM 1163 C C . TYR A 1 141 ? -5.612 -8.284 -8.061 1.00 93.19 141 TYR A C 1
ATOM 1165 O O . TYR A 1 141 ? -6.725 -8.658 -7.706 1.00 93.19 141 TYR A O 1
ATOM 1173 N N . LYS A 1 142 ? -4.501 -8.651 -7.409 1.00 94.56 142 LYS A N 1
ATOM 1174 C CA . LYS A 1 142 ? -4.487 -9.628 -6.310 1.00 94.56 142 LYS A CA 1
ATOM 1175 C C . LYS A 1 142 ? -4.755 -9.036 -4.937 1.00 94.56 142 LYS A C 1
ATOM 1177 O O . LYS A 1 142 ? -5.059 -9.808 -4.045 1.00 94.56 142 LYS A O 1
ATOM 1182 N N . LYS A 1 143 ? -4.614 -7.721 -4.748 1.00 96.25 143 LYS A N 1
ATOM 1183 C CA . LYS A 1 143 ? -4.677 -6.988 -3.462 1.00 96.25 143 LYS A CA 1
ATOM 1184 C C . LYS A 1 143 ? -3.595 -7.359 -2.444 1.00 96.25 143 LYS A C 1
ATOM 1186 O O . LYS A 1 143 ? -3.368 -6.607 -1.502 1.00 96.25 143 LYS A O 1
ATOM 1191 N N . GLN A 1 144 ? -2.873 -8.454 -2.661 1.00 96.38 144 GLN A N 1
ATOM 1192 C CA . GLN A 1 144 ? -1.759 -8.861 -1.824 1.00 96.38 144 GLN A CA 1
ATOM 1193 C C . GLN A 1 144 ? -0.621 -9.492 -2.631 1.00 96.38 144 GLN A C 1
ATOM 1195 O O . GLN A 1 144 ? -0.846 -10.337 -3.503 1.00 96.38 144 GLN A O 1
ATOM 1200 N N . ILE A 1 145 ? 0.612 -9.093 -2.323 1.00 97.19 145 ILE A N 1
ATOM 1201 C CA . ILE A 1 145 ? 1.828 -9.634 -2.947 1.00 97.19 145 ILE A CA 1
ATOM 1202 C C . ILE A 1 145 ? 2.910 -9.901 -1.899 1.00 97.19 145 ILE A C 1
ATOM 1204 O O . ILE A 1 145 ? 2.901 -9.294 -0.832 1.00 97.19 145 ILE A O 1
ATOM 1208 N N . ILE A 1 146 ? 3.860 -10.776 -2.221 1.00 96.12 146 ILE A N 1
ATOM 1209 C CA . ILE A 1 146 ? 5.100 -10.983 -1.470 1.00 96.12 146 ILE A CA 1
ATOM 1210 C C . ILE A 1 146 ? 6.272 -10.668 -2.395 1.00 96.12 146 ILE A C 1
ATOM 1212 O O . ILE A 1 146 ? 6.469 -11.334 -3.412 1.00 96.12 146 ILE A O 1
ATOM 1216 N N . LEU A 1 147 ? 7.060 -9.660 -2.029 1.00 95.44 147 LEU A N 1
ATOM 1217 C CA . LEU A 1 147 ? 8.351 -9.378 -2.641 1.00 95.44 147 LEU A CA 1
ATOM 1218 C C . LEU A 1 147 ? 9.388 -10.302 -2.002 1.00 95.44 147 LEU A C 1
ATOM 1220 O O . LEU A 1 147 ? 9.676 -10.171 -0.813 1.00 95.44 147 LEU A O 1
ATOM 1224 N N . GLN A 1 148 ? 9.954 -11.227 -2.772 1.00 92.69 148 GLN A N 1
ATOM 1225 C CA . GLN A 1 148 ? 10.905 -12.216 -2.269 1.00 92.69 148 GLN A CA 1
ATOM 1226 C C . GLN A 1 148 ? 12.257 -12.127 -2.969 1.00 92.69 148 GLN A C 1
ATOM 1228 O O . GLN A 1 148 ? 12.333 -11.812 -4.151 1.00 92.69 148 GLN A O 1
ATOM 1233 N N . GLY A 1 149 ? 13.336 -12.422 -2.251 1.00 90.00 149 GLY A N 1
ATOM 1234 C CA . GLY A 1 149 ? 14.674 -12.492 -2.834 1.00 90.00 149 GLY A CA 1
ATOM 1235 C C . GLY A 1 149 ? 15.783 -12.482 -1.784 1.00 90.00 149 GLY A C 1
ATOM 1236 O O . GLY A 1 149 ? 15.482 -12.384 -0.585 1.00 90.00 149 GLY A O 1
ATOM 1237 N N . PRO A 1 150 ? 17.055 -12.539 -2.212 1.00 87.44 150 PRO A N 1
ATOM 1238 C CA . PRO A 1 150 ? 18.211 -12.483 -1.320 1.00 87.44 150 PRO A CA 1
ATOM 1239 C C . PRO A 1 150 ? 18.206 -11.244 -0.405 1.00 87.44 150 PRO A C 1
ATOM 1241 O O . PRO A 1 150 ? 17.551 -10.241 -0.718 1.00 87.44 150 PRO A O 1
ATOM 1244 N N . PRO A 1 151 ? 18.907 -11.273 0.738 1.00 86.00 151 PRO A N 1
ATOM 1245 C CA . PRO A 1 151 ? 19.121 -10.070 1.540 1.00 86.00 151 PRO A CA 1
ATOM 1246 C C . PRO A 1 151 ? 19.822 -8.979 0.710 1.00 86.00 151 PRO A C 1
ATOM 1248 O O . PRO A 1 151 ? 20.535 -9.269 -0.246 1.00 86.00 151 PRO A O 1
ATOM 1251 N N . GLY A 1 152 ? 19.576 -7.708 1.037 1.00 81.38 152 GLY A N 1
ATOM 1252 C CA . GLY A 1 152 ? 20.198 -6.572 0.339 1.00 81.38 152 GLY A CA 1
ATOM 1253 C C . GLY A 1 152 ? 19.562 -6.170 -1.001 1.00 81.38 152 GLY A C 1
ATOM 1254 O O . GLY A 1 152 ? 19.950 -5.157 -1.570 1.00 81.38 152 GLY A O 1
ATOM 1255 N N . THR A 1 153 ? 18.528 -6.863 -1.495 1.00 82.69 153 THR A N 1
ATOM 1256 C CA . THR A 1 153 ? 17.879 -6.525 -2.786 1.00 82.69 153 THR A CA 1
ATOM 1257 C C . THR A 1 153 ? 16.863 -5.375 -2.725 1.00 82.69 153 THR A C 1
ATOM 1259 O O . THR A 1 153 ? 16.142 -5.118 -3.688 1.00 82.69 153 THR A O 1
ATOM 1262 N N . GLY A 1 154 ? 16.781 -4.663 -1.596 1.00 86.50 154 GLY A N 1
ATOM 1263 C CA . GLY A 1 154 ? 15.946 -3.465 -1.460 1.00 86.50 154 GLY A CA 1
ATOM 1264 C C . GLY A 1 154 ? 14.433 -3.715 -1.436 1.00 86.50 154 GLY A C 1
ATOM 1265 O O . GLY A 1 154 ? 13.675 -2.786 -1.688 1.00 86.50 154 GLY A O 1
ATOM 1266 N N . LYS A 1 155 ? 13.970 -4.930 -1.115 1.00 93.19 155 LYS A N 1
ATOM 1267 C CA . LYS A 1 155 ? 12.540 -5.313 -1.112 1.00 93.19 155 LYS A CA 1
ATOM 1268 C C . LYS A 1 155 ? 11.659 -4.367 -0.293 1.00 93.19 155 LYS A C 1
ATOM 1270 O O . LYS A 1 155 ? 10.671 -3.858 -0.808 1.00 93.19 155 LYS A O 1
ATOM 1275 N N . THR A 1 156 ? 12.047 -4.079 0.948 1.00 92.88 156 THR A N 1
ATOM 1276 C CA . THR A 1 156 ? 11.315 -3.170 1.848 1.00 92.88 156 THR A CA 1
ATOM 1277 C C . THR A 1 156 ? 11.293 -1.739 1.315 1.00 92.88 156 THR A C 1
ATOM 1279 O O . THR A 1 156 ? 10.291 -1.039 1.437 1.00 92.88 156 THR A O 1
ATOM 1282 N N . ARG A 1 157 ? 12.378 -1.305 0.662 1.00 91.44 157 ARG A N 1
ATOM 1283 C CA . ARG A 1 157 ? 12.450 0.000 -0.006 1.00 91.44 157 ARG A CA 1
ATOM 1284 C C . ARG A 1 157 ? 11.483 0.060 -1.190 1.00 91.44 157 ARG A C 1
ATOM 1286 O O . ARG A 1 157 ? 10.742 1.027 -1.313 1.00 91.44 157 ARG A O 1
ATOM 1293 N N . GLU A 1 158 ? 11.455 -0.977 -2.022 1.00 90.62 158 GLU A N 1
ATOM 1294 C CA . GLU A 1 158 ? 10.546 -1.061 -3.168 1.00 90.62 158 GLU A CA 1
ATOM 1295 C C . GLU A 1 158 ? 9.077 -1.123 -2.724 1.00 90.62 158 GLU A C 1
ATOM 1297 O O . GLU A 1 158 ? 8.243 -0.419 -3.285 1.00 90.62 158 GLU A O 1
ATOM 1302 N N . ALA A 1 159 ? 8.767 -1.876 -1.664 1.00 95.06 159 ALA A N 1
ATOM 1303 C CA . ALA A 1 159 ? 7.431 -1.925 -1.071 1.00 95.06 159 ALA A CA 1
ATOM 1304 C C . ALA A 1 159 ? 6.948 -0.537 -0.610 1.00 95.06 159 ALA A C 1
ATOM 1306 O O . ALA A 1 159 ? 5.805 -0.169 -0.875 1.00 95.06 159 ALA A O 1
ATOM 1307 N N . LYS A 1 160 ? 7.824 0.257 0.025 1.00 94.12 160 LYS A N 1
ATOM 1308 C CA . LYS A 1 160 ? 7.518 1.638 0.440 1.00 94.12 160 LYS A CA 1
ATOM 1309 C C . LYS A 1 160 ? 7.254 2.562 -0.750 1.00 94.12 160 LYS A C 1
ATOM 1311 O O . LYS A 1 160 ? 6.308 3.338 -0.698 1.00 94.12 160 LYS A O 1
ATOM 1316 N N . ILE A 1 161 ? 8.038 2.449 -1.825 1.00 91.38 161 ILE A N 1
ATOM 1317 C CA . ILE A 1 161 ? 7.826 3.227 -3.060 1.00 91.38 161 ILE A CA 1
ATOM 1318 C C . ILE A 1 161 ? 6.459 2.890 -3.671 1.00 91.38 161 ILE A C 1
ATOM 1320 O O . ILE A 1 161 ? 5.679 3.790 -3.969 1.00 91.38 161 ILE A O 1
ATOM 1324 N N . ILE A 1 162 ? 6.128 1.597 -3.778 1.00 93.12 162 ILE A N 1
ATOM 1325 C CA . ILE A 1 162 ? 4.821 1.141 -4.275 1.00 93.12 162 ILE A CA 1
ATOM 1326 C C . ILE A 1 162 ? 3.685 1.685 -3.402 1.00 93.12 162 ILE A C 1
ATOM 1328 O O . ILE A 1 162 ? 2.672 2.141 -3.929 1.00 93.12 162 ILE A O 1
ATOM 1332 N N . ALA A 1 163 ? 3.845 1.648 -2.076 1.00 94.31 163 ALA A N 1
ATOM 1333 C CA . ALA A 1 163 ? 2.853 2.168 -1.142 1.00 94.31 163 ALA A CA 1
ATOM 1334 C C . ALA A 1 163 ? 2.637 3.678 -1.315 1.00 94.31 163 ALA A C 1
ATOM 1336 O O . ALA A 1 163 ? 1.495 4.123 -1.408 1.00 94.31 163 ALA A O 1
ATOM 1337 N N . GLN A 1 164 ? 3.723 4.449 -1.419 1.00 91.94 164 GLN A N 1
ATOM 1338 C CA . GLN A 1 164 ? 3.675 5.896 -1.625 1.00 91.94 164 GLN A CA 1
ATOM 1339 C C . GLN A 1 164 ? 2.934 6.257 -2.921 1.00 91.94 164 GLN A C 1
ATOM 1341 O O . GLN A 1 164 ? 2.050 7.113 -2.903 1.00 91.94 164 GLN A O 1
ATOM 1346 N N . GLU A 1 165 ? 3.230 5.556 -4.020 1.00 90.62 165 GLU A N 1
ATOM 1347 C CA . GLU A 1 165 ? 2.546 5.754 -5.303 1.00 90.62 165 GLU A CA 1
ATOM 1348 C C . GLU A 1 165 ? 1.067 5.342 -5.265 1.00 90.62 165 GLU A C 1
ATOM 1350 O O . GLU A 1 165 ? 0.233 6.008 -5.875 1.00 90.62 165 GLU A O 1
ATOM 1355 N N . LEU A 1 166 ? 0.715 4.258 -4.562 1.00 92.31 166 LEU A N 1
ATOM 1356 C CA . LEU A 1 166 ? -0.677 3.799 -4.451 1.00 92.31 166 LEU A CA 1
ATOM 1357 C C . LEU A 1 166 ? -1.553 4.730 -3.613 1.00 92.31 166 LEU A C 1
ATOM 1359 O O . LEU A 1 166 ? -2.743 4.859 -3.903 1.00 92.31 166 LEU A O 1
ATOM 1363 N N . ILE A 1 167 ? -0.982 5.332 -2.571 1.00 91.62 167 ILE A N 1
ATOM 1364 C CA . ILE A 1 167 ? -1.669 6.284 -1.691 1.00 91.62 167 ILE A CA 1
ATOM 1365 C C . ILE A 1 167 ? -1.755 7.669 -2.350 1.00 91.62 167 ILE A C 1
ATOM 1367 O O . ILE A 1 167 ? -2.661 8.432 -2.033 1.00 91.62 167 ILE A O 1
ATOM 1371 N N . GLY A 1 168 ? -0.862 7.974 -3.298 1.00 87.81 168 GLY A N 1
ATOM 1372 C CA . GLY A 1 168 ? -0.823 9.266 -3.985 1.00 87.81 168 GLY A CA 1
ATOM 1373 C C . GLY A 1 168 ? -0.166 10.373 -3.159 1.00 87.81 168 GLY A C 1
ATOM 1374 O O . GLY A 1 168 ? -0.468 11.545 -3.374 1.00 87.81 168 GLY A O 1
ATOM 1375 N N . LEU A 1 169 ? 0.717 10.014 -2.217 1.00 82.25 169 LEU A N 1
ATOM 1376 C CA . LEU A 1 169 ? 1.420 10.992 -1.382 1.00 82.25 169 LEU A CA 1
ATOM 1377 C C . LEU A 1 169 ? 2.324 11.889 -2.226 1.00 82.25 169 LEU A C 1
ATOM 1379 O O . LEU A 1 169 ? 3.022 11.430 -3.138 1.00 82.25 169 LEU A O 1
ATOM 1383 N N . LYS A 1 170 ? 2.357 13.175 -1.875 1.00 77.81 170 LYS A N 1
ATOM 1384 C CA . LYS A 1 170 ? 3.275 14.139 -2.495 1.00 77.81 170 LYS A CA 1
ATOM 1385 C C . LYS A 1 170 ? 4.715 13.880 -2.042 1.00 77.81 170 LYS A C 1
ATOM 1387 O O . LYS A 1 170 ? 4.966 13.179 -1.065 1.00 77.81 170 LYS A O 1
ATOM 1392 N N . ARG A 1 171 ? 5.690 14.453 -2.761 1.00 64.12 171 ARG A N 1
ATOM 1393 C CA . ARG A 1 171 ? 7.128 14.263 -2.470 1.00 64.12 171 ARG A CA 1
ATOM 1394 C C . ARG A 1 171 ? 7.534 14.723 -1.065 1.00 64.12 171 ARG A C 1
ATOM 1396 O O . ARG A 1 171 ? 8.470 14.153 -0.515 1.00 64.12 171 ARG A O 1
ATOM 1403 N N . ASP A 1 172 ? 6.822 15.696 -0.505 1.00 64.19 172 ASP A N 1
ATOM 1404 C CA . ASP A 1 172 ? 7.150 16.317 0.784 1.00 64.19 172 ASP A CA 1
ATOM 1405 C C . ASP A 1 172 ? 6.453 15.626 1.973 1.00 64.19 172 ASP A C 1
ATOM 1407 O O . ASP A 1 172 ? 6.764 15.900 3.130 1.00 64.19 172 ASP A O 1
ATOM 1411 N N . GLU A 1 173 ? 5.519 14.710 1.701 1.00 72.00 173 GLU A N 1
ATOM 1412 C CA . GLU A 1 173 ? 4.749 14.000 2.721 1.00 72.00 173 GLU A CA 1
ATOM 1413 C C . GLU A 1 173 ? 5.466 12.716 3.148 1.00 72.00 173 GLU A C 1
ATOM 1415 O O . GLU A 1 173 ? 5.880 11.885 2.331 1.00 72.00 173 GLU A O 1
ATOM 1420 N N . LYS A 1 174 ? 5.596 12.517 4.460 1.00 80.88 174 LYS A N 1
ATOM 1421 C CA . LYS A 1 174 ? 6.227 11.317 5.005 1.00 80.88 174 LYS A CA 1
ATOM 1422 C C . LYS A 1 174 ? 5.238 10.159 5.032 1.00 80.88 174 LYS A C 1
ATOM 1424 O O . LYS A 1 174 ? 4.243 10.184 5.750 1.00 80.88 174 LYS A O 1
ATOM 1429 N N . LEU A 1 175 ? 5.590 9.081 4.335 1.00 83.50 175 LEU A N 1
ATOM 1430 C CA . LEU A 1 175 ? 4.799 7.848 4.272 1.00 83.50 175 LEU A CA 1
ATOM 1431 C C . LEU A 1 175 ? 4.402 7.304 5.657 1.00 83.50 175 LEU A C 1
ATOM 1433 O O . LEU A 1 175 ? 3.259 6.911 5.848 1.00 83.50 175 LEU A O 1
ATOM 1437 N N . ASN A 1 176 ? 5.318 7.324 6.630 1.00 79.12 176 ASN A N 1
ATOM 1438 C CA . ASN A 1 176 ? 5.072 6.790 7.977 1.00 79.12 176 ASN A CA 1
ATOM 1439 C C . ASN A 1 176 ? 4.069 7.612 8.807 1.00 79.12 176 ASN A C 1
ATOM 1441 O O . ASN A 1 176 ? 3.564 7.101 9.800 1.00 79.12 176 ASN A O 1
ATOM 1445 N N . GLU A 1 177 ? 3.808 8.865 8.431 1.00 81.94 177 GLU A N 1
ATOM 1446 C CA . GLU A 1 177 ? 2.851 9.747 9.116 1.00 81.94 177 GLU A CA 1
ATOM 1447 C C . GLU A 1 177 ? 1.447 9.650 8.484 1.00 81.94 177 GLU A C 1
ATOM 1449 O O . GLU A 1 177 ? 0.472 10.156 9.036 1.00 81.94 177 GLU A O 1
ATOM 1454 N N . SER A 1 178 ? 1.311 8.965 7.340 1.00 86.06 178 SER A N 1
ATOM 1455 C CA . SER A 1 178 ? 0.027 8.790 6.664 1.00 86.06 178 SER A CA 1
ATOM 1456 C C . SER A 1 178 ? -0.855 7.764 7.376 1.00 86.06 178 SER A C 1
ATOM 1458 O O . SER A 1 178 ? -0.480 6.605 7.544 1.00 86.06 178 SER A O 1
ATOM 1460 N N . ALA A 1 179 ? -2.098 8.145 7.680 1.00 87.12 179 ALA A N 1
ATOM 1461 C CA . ALA A 1 179 ? -3.108 7.228 8.213 1.00 87.12 179 ALA A CA 1
ATOM 1462 C C . ALA A 1 179 ? -3.470 6.078 7.246 1.00 87.12 179 ALA A C 1
ATOM 1464 O O . ALA A 1 179 ? -4.041 5.077 7.680 1.00 87.12 179 ALA A O 1
ATOM 1465 N N . GLN A 1 180 ? -3.137 6.216 5.956 1.00 91.56 180 GLN A N 1
ATOM 1466 C CA . GLN A 1 180 ? -3.348 5.216 4.904 1.00 91.56 180 GLN A CA 1
ATOM 1467 C C . GLN A 1 180 ? -2.211 4.190 4.813 1.00 91.56 180 GLN A C 1
ATOM 1469 O O . GLN A 1 180 ? -2.258 3.297 3.967 1.00 91.56 180 GLN A O 1
ATOM 1474 N N . PHE A 1 181 ? -1.181 4.306 5.653 1.00 94.50 181 PHE A N 1
ATOM 1475 C CA . PHE A 1 181 ? -0.004 3.452 5.620 1.00 94.50 181 PHE A CA 1
ATOM 1476 C C . PHE A 1 181 ? 0.290 2.835 6.988 1.00 94.50 181 PHE A C 1
ATOM 1478 O O . PHE A 1 181 ? 0.195 3.487 8.026 1.00 94.50 181 PHE A O 1
ATOM 1485 N N . LYS A 1 182 ? 0.714 1.572 6.987 1.00 93.50 182 LYS A N 1
ATOM 1486 C CA . LYS A 1 182 ? 1.259 0.906 8.172 1.00 93.50 182 LYS A CA 1
ATOM 1487 C C . LYS A 1 182 ? 2.403 -0.015 7.753 1.00 93.50 182 LYS A C 1
ATOM 1489 O O . LYS A 1 182 ? 2.276 -0.762 6.785 1.00 93.50 182 LYS A O 1
ATOM 1494 N N . LEU A 1 183 ? 3.508 0.019 8.493 1.00 95.06 183 LEU A N 1
ATOM 1495 C CA . LEU A 1 183 ? 4.618 -0.928 8.374 1.00 95.06 183 LEU A CA 1
ATOM 1496 C C . LEU A 1 183 ? 4.723 -1.726 9.671 1.00 95.06 183 LEU A C 1
ATOM 1498 O O . LEU A 1 183 ? 4.785 -1.137 10.748 1.00 95.06 183 LEU A O 1
ATOM 1502 N N . ILE A 1 184 ? 4.755 -3.048 9.556 1.00 94.25 184 ILE A N 1
ATOM 1503 C CA . ILE A 1 184 ? 4.922 -3.982 10.671 1.00 94.25 184 ILE A CA 1
ATOM 1504 C C . ILE A 1 184 ? 6.009 -4.971 10.279 1.00 94.25 184 ILE A C 1
ATOM 1506 O O . ILE A 1 184 ? 6.080 -5.364 9.121 1.00 94.25 184 ILE A O 1
ATOM 1510 N N . GLN A 1 185 ? 6.840 -5.379 11.229 1.00 93.81 185 GLN A N 1
ATOM 1511 C CA . GLN A 1 185 ? 7.831 -6.433 11.037 1.00 93.81 185 GLN A CA 1
ATOM 1512 C C . GLN A 1 185 ? 7.426 -7.656 11.858 1.00 93.81 185 GLN A C 1
ATOM 1514 O O . GLN A 1 185 ? 7.056 -7.518 13.025 1.00 93.81 185 GLN A O 1
ATOM 1519 N N . PHE A 1 186 ? 7.473 -8.843 11.258 1.00 92.31 186 PHE A N 1
ATOM 1520 C CA . PHE A 1 186 ? 7.151 -10.084 11.957 1.00 92.31 186 PHE A CA 1
ATOM 1521 C C . PHE A 1 186 ? 8.346 -10.638 12.730 1.00 92.31 186 PHE A C 1
ATOM 1523 O O . PHE A 1 186 ? 9.488 -10.610 12.273 1.00 92.31 186 PHE A O 1
ATOM 1530 N N . HIS A 1 187 ? 8.047 -11.185 13.906 1.00 88.94 187 HIS A N 1
ATOM 1531 C CA . HIS A 1 187 ? 8.992 -11.886 14.769 1.00 88.94 187 HIS A CA 1
ATOM 1532 C C . HIS A 1 187 ? 8.534 -13.344 14.942 1.00 88.94 187 HIS A C 1
ATOM 1534 O O . HIS A 1 187 ? 7.333 -13.596 14.870 1.00 88.94 187 HIS A O 1
ATOM 1540 N N . PRO A 1 188 ? 9.423 -14.310 15.229 1.00 87.69 188 PRO A N 1
ATOM 1541 C CA . PRO A 1 188 ? 9.025 -15.699 15.500 1.00 87.69 188 PRO A CA 1
ATOM 1542 C C . PRO A 1 188 ? 7.931 -15.899 16.554 1.00 87.69 188 PRO A C 1
ATOM 1544 O O . PRO A 1 188 ? 7.197 -16.879 16.494 1.00 87.69 188 PRO A O 1
ATOM 1547 N N . SER A 1 189 ? 7.802 -14.962 17.492 1.00 89.38 189 SER A N 1
ATOM 1548 C CA . SER A 1 189 ? 6.803 -14.998 18.565 1.00 89.38 189 SER A CA 1
ATOM 1549 C C . SER A 1 189 ? 5.482 -14.313 18.207 1.00 89.38 189 SER A C 1
ATOM 1551 O O . SER A 1 189 ? 4.627 -14.219 19.075 1.00 89.38 189 SER A O 1
ATOM 1553 N N . TYR A 1 190 ? 5.320 -13.793 16.985 1.00 90.94 190 TYR A N 1
ATOM 1554 C CA . TYR A 1 190 ? 4.100 -13.087 16.585 1.00 90.94 190 TYR A CA 1
ATOM 1555 C C . TYR A 1 190 ? 2.920 -14.062 16.537 1.00 90.94 190 TYR A C 1
ATOM 1557 O O . TYR A 1 190 ? 3.003 -15.105 15.882 1.00 90.94 190 TYR A O 1
ATOM 1565 N N . THR A 1 191 ? 1.822 -13.709 17.198 1.00 92.25 191 THR A N 1
ATOM 1566 C CA . THR A 1 191 ? 0.614 -14.538 17.296 1.00 92.25 191 THR A CA 1
ATOM 1567 C C . THR A 1 191 ? -0.598 -13.877 16.638 1.00 92.25 191 THR A C 1
ATOM 1569 O O . THR A 1 191 ? -0.535 -12.743 16.151 1.00 92.25 191 THR A O 1
ATOM 1572 N N . TYR A 1 192 ? -1.718 -14.601 16.602 1.00 92.12 192 TYR A N 1
ATOM 1573 C CA . TYR A 1 192 ? -3.004 -14.054 16.172 1.00 92.12 192 TYR A CA 1
ATOM 1574 C C . TYR A 1 192 ? -3.439 -12.892 17.081 1.00 92.12 192 TYR A C 1
ATOM 1576 O O . TYR A 1 192 ? -3.893 -11.854 16.593 1.00 92.12 192 TYR A O 1
ATOM 1584 N N . GLU A 1 193 ? -3.212 -13.035 18.387 1.00 91.75 193 GLU A N 1
ATOM 1585 C CA . GLU A 1 193 ? -3.525 -12.059 19.429 1.00 91.75 193 GLU A CA 1
ATOM 1586 C C . GLU A 1 193 ? -2.717 -10.762 19.333 1.00 91.75 193 GLU A C 1
ATOM 1588 O O . GLU A 1 193 ? -3.140 -9.750 19.892 1.00 91.75 193 GLU A O 1
ATOM 1593 N N . ASP A 1 194 ? -1.602 -10.767 18.600 1.00 91.19 194 ASP A N 1
ATOM 1594 C CA . ASP A 1 194 ? -0.791 -9.576 18.326 1.00 91.19 194 ASP A CA 1
ATOM 1595 C C . ASP A 1 194 ? -1.202 -8.875 17.021 1.00 91.19 194 ASP A C 1
ATOM 1597 O O . ASP A 1 194 ? -1.042 -7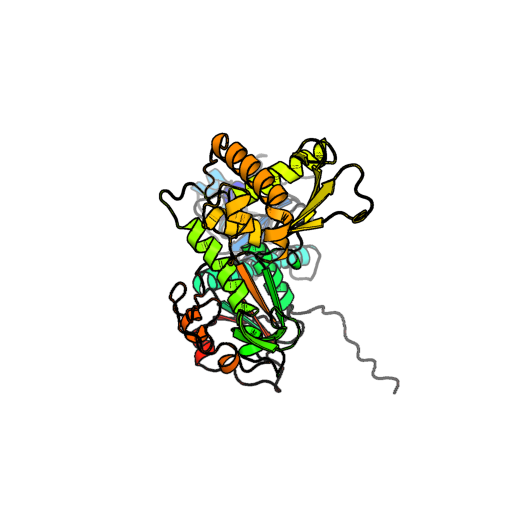.659 16.868 1.00 91.19 194 ASP A O 1
ATOM 1601 N N . PHE A 1 195 ? -1.710 -9.640 16.047 1.00 92.06 195 PHE A N 1
ATOM 1602 C CA . PHE A 1 195 ? -1.921 -9.153 14.683 1.00 92.06 195 PHE A CA 1
ATOM 1603 C C . PHE A 1 195 ? -3.374 -8.835 14.355 1.00 92.06 195 PHE A C 1
ATOM 1605 O O . PHE A 1 195 ? -3.648 -7.824 13.706 1.00 92.06 195 PHE A O 1
ATOM 1612 N N . VAL A 1 196 ? -4.296 -9.695 14.783 1.00 92.19 196 VAL A N 1
ATOM 1613 C CA . VAL A 1 196 ? -5.700 -9.667 14.372 1.00 92.19 196 VAL A CA 1
ATOM 1614 C C . VAL A 1 196 ? -6.582 -9.185 15.512 1.00 92.19 196 VAL A C 1
ATOM 1616 O O . VAL A 1 196 ? -7.028 -8.040 15.485 1.00 92.19 196 VAL A O 1
ATOM 1619 N N . ARG A 1 197 ? -6.823 -10.032 16.515 1.00 91.50 197 ARG A N 1
ATOM 1620 C CA . ARG A 1 197 ? -7.636 -9.722 17.695 1.00 91.50 197 ARG A CA 1
ATOM 1621 C C . ARG A 1 197 ? -7.059 -10.436 18.899 1.00 91.50 197 ARG A C 1
ATOM 1623 O O . ARG A 1 197 ? -6.790 -11.628 18.807 1.00 91.50 197 ARG A O 1
ATOM 1630 N N . GLY A 1 198 ? -6.924 -9.730 20.014 1.00 89.50 198 GLY A N 1
ATOM 1631 C CA . GLY A 1 198 ? -6.363 -10.285 21.243 1.00 89.50 198 GLY A CA 1
ATOM 1632 C C . GLY A 1 198 ? -7.097 -9.796 22.478 1.00 89.50 198 GLY A C 1
ATOM 1633 O O . GLY A 1 198 ? -7.683 -8.714 22.467 1.00 89.50 198 GLY A O 1
ATOM 1634 N N . ILE A 1 199 ? -7.057 -10.604 23.536 1.00 88.06 199 ILE A N 1
ATOM 1635 C CA . ILE A 1 199 ? -7.601 -10.243 24.845 1.00 88.06 199 ILE A CA 1
ATOM 1636 C C . ILE A 1 199 ? -6.598 -9.334 25.556 1.00 88.06 199 ILE A C 1
ATOM 1638 O O . ILE A 1 199 ? -5.437 -9.699 25.737 1.00 88.06 199 ILE A O 1
ATOM 1642 N N . THR A 1 200 ? -7.059 -8.169 25.996 1.00 86.44 200 THR A N 1
ATOM 1643 C CA . THR A 1 200 ? -6.264 -7.197 26.741 1.00 86.44 200 THR A CA 1
ATOM 1644 C C . THR A 1 200 ? -6.860 -7.010 28.133 1.00 86.44 200 THR A C 1
ATOM 1646 O O . THR A 1 200 ? -8.071 -6.870 28.298 1.00 86.44 200 THR A O 1
ATOM 1649 N N . ALA A 1 201 ? -5.993 -6.999 29.142 1.00 87.12 201 ALA A N 1
ATOM 1650 C CA . ALA A 1 201 ? -6.341 -6.650 30.510 1.00 87.12 201 ALA A CA 1
ATOM 1651 C C . ALA A 1 201 ? -6.395 -5.123 30.658 1.00 87.12 201 ALA A C 1
ATOM 1653 O O . ALA A 1 201 ? -5.382 -4.445 30.474 1.00 87.12 201 ALA A O 1
ATOM 1654 N N . LYS A 1 202 ? -7.558 -4.587 31.021 1.00 81.94 202 LYS A N 1
ATOM 1655 C CA . LYS A 1 202 ? -7.754 -3.173 31.353 1.00 81.94 202 LYS A CA 1
ATOM 1656 C C . LYS A 1 202 ? -8.171 -3.023 32.809 1.00 81.94 202 LYS A C 1
ATOM 1658 O O . LYS A 1 202 ? -8.885 -3.885 33.311 1.00 81.94 202 LYS A O 1
ATOM 1663 N N . PRO A 1 203 ? -7.774 -1.945 33.500 1.00 81.44 203 PRO A N 1
ATOM 1664 C CA . PRO A 1 203 ? -8.366 -1.634 34.791 1.00 81.44 203 PRO A CA 1
ATOM 1665 C C . PRO A 1 203 ? -9.877 -1.428 34.626 1.00 81.44 203 PRO A C 1
ATOM 1667 O O . PRO A 1 203 ? -10.320 -0.801 33.662 1.00 81.44 203 PRO A O 1
ATOM 1670 N N . ASN A 1 204 ? -10.664 -1.971 35.552 1.00 79.88 204 ASN A N 1
ATOM 1671 C CA . ASN A 1 204 ? -12.096 -1.698 35.611 1.00 79.88 204 ASN A CA 1
ATOM 1672 C C . ASN A 1 204 ? -12.350 -0.206 35.901 1.00 79.88 204 ASN A C 1
ATOM 1674 O O . ASN A 1 204 ? -11.463 0.514 36.359 1.00 79.88 204 ASN A O 1
ATOM 1678 N N . GLU A 1 205 ? -13.574 0.271 35.662 1.00 72.06 205 GLU A N 1
ATOM 1679 C CA . GLU A 1 205 ? -13.927 1.692 35.838 1.00 72.06 205 GLU A CA 1
ATOM 1680 C C . GLU A 1 205 ? -13.682 2.224 37.264 1.00 72.06 205 GLU A C 1
ATOM 1682 O O . GLU A 1 205 ? -13.532 3.431 37.454 1.00 72.06 205 GLU A O 1
ATOM 1687 N N . THR A 1 206 ? -13.613 1.337 38.264 1.00 70.38 206 THR A N 1
ATOM 1688 C CA . THR A 1 206 ? -13.324 1.680 39.664 1.00 70.38 206 THR A CA 1
ATOM 1689 C C . THR A 1 206 ? -11.829 1.693 40.003 1.00 70.38 206 THR A C 1
ATOM 1691 O O . THR A 1 206 ? -11.461 2.201 41.057 1.00 70.38 206 THR A O 1
ATOM 1694 N N . GLY A 1 207 ? -10.958 1.171 39.132 1.00 69.00 207 GLY A N 1
ATOM 1695 C CA . GLY A 1 207 ? -9.510 1.069 39.345 1.00 69.00 207 GLY A CA 1
ATOM 1696 C C . GLY A 1 207 ? -9.069 -0.025 40.328 1.00 69.00 207 GLY A C 1
ATOM 1697 O O . GLY A 1 207 ? -7.875 -0.160 40.584 1.00 69.00 207 GLY A O 1
ATOM 1698 N N . GLU A 1 208 ? -10.003 -0.812 40.867 1.00 67.62 208 GLU A N 1
ATOM 1699 C CA . GLU A 1 208 ? -9.757 -1.835 41.898 1.00 67.62 208 GLU A CA 1
ATOM 1700 C C . GLU A 1 208 ? -9.669 -3.268 41.338 1.00 67.62 208 GLU A C 1
ATOM 1702 O O . GLU A 1 208 ? -9.501 -4.227 42.089 1.00 67.62 208 GLU A O 1
ATOM 1707 N N . GLY A 1 209 ? -9.775 -3.446 40.019 1.00 76.38 209 GLY A N 1
ATOM 1708 C CA . GLY A 1 209 ? -9.731 -4.759 39.375 1.00 76.38 209 GLY A CA 1
ATOM 1709 C C . GLY A 1 209 ? -9.369 -4.697 37.895 1.00 76.38 209 GLY A C 1
ATOM 1710 O O . GLY A 1 209 ? -9.153 -3.624 37.338 1.00 76.38 209 GLY A O 1
ATOM 1711 N N . ILE A 1 210 ? -9.303 -5.865 37.253 1.00 87.12 210 ILE A N 1
ATOM 1712 C CA . ILE A 1 210 ? -8.970 -6.018 35.832 1.00 87.12 210 ILE A CA 1
ATOM 1713 C C . ILE A 1 210 ? -10.184 -6.593 35.091 1.00 87.12 210 ILE A C 1
ATOM 1715 O O . ILE A 1 210 ? -10.787 -7.562 35.549 1.00 87.12 210 ILE A O 1
ATOM 1719 N N . VAL A 1 211 ? -10.515 -6.016 33.939 1.00 85.12 211 VAL A N 1
ATOM 1720 C CA . VAL A 1 211 ? -11.469 -6.540 32.957 1.00 85.12 211 VAL A CA 1
ATOM 1721 C C . VAL A 1 211 ? -10.689 -7.036 31.747 1.00 85.12 211 VAL A C 1
ATOM 1723 O O . VAL A 1 211 ? -9.740 -6.393 31.298 1.00 85.12 211 VAL A O 1
ATOM 1726 N N . TYR A 1 212 ? -11.086 -8.192 31.227 1.00 86.25 212 TYR A N 1
ATOM 1727 C CA . TYR A 1 212 ? -10.526 -8.761 30.009 1.00 86.25 212 TYR A CA 1
ATOM 1728 C C . TYR A 1 212 ? -11.453 -8.448 28.843 1.00 86.25 212 TYR A C 1
ATOM 1730 O O . TYR A 1 212 ? -12.579 -8.938 28.796 1.00 86.25 212 TYR A O 1
ATOM 1738 N N . GLU A 1 213 ? -10.968 -7.648 27.902 1.00 85.88 213 GLU A N 1
ATOM 1739 C CA . GLU A 1 213 ? -11.713 -7.267 26.705 1.00 85.88 213 GLU A CA 1
ATOM 1740 C C . GLU A 1 213 ? -10.958 -7.720 25.464 1.00 85.88 213 GLU A C 1
ATOM 1742 O O . GLU A 1 213 ? -9.737 -7.592 25.380 1.00 85.88 213 GLU A O 1
ATOM 1747 N N . ALA A 1 214 ? -11.684 -8.253 24.490 1.00 87.31 214 ALA A N 1
ATOM 1748 C CA . ALA A 1 214 ? -11.121 -8.528 23.182 1.00 87.31 214 ALA A CA 1
ATOM 1749 C C . ALA A 1 214 ? -11.068 -7.242 22.353 1.00 87.31 214 ALA A C 1
ATOM 1751 O O . ALA A 1 214 ? -12.048 -6.508 22.241 1.00 87.31 214 ALA A O 1
ATOM 1752 N N . GLU A 1 215 ? -9.918 -6.995 21.737 1.00 87.94 215 GLU A N 1
ATOM 1753 C CA . GLU A 1 215 ? -9.664 -5.783 20.967 1.00 87.94 215 GLU A CA 1
ATOM 1754 C C . GLU A 1 215 ? -9.111 -6.103 19.586 1.00 87.94 215 GLU A C 1
ATOM 1756 O O . GLU A 1 215 ? -8.334 -7.047 19.408 1.00 87.94 215 GLU A O 1
ATOM 1761 N N . ASN A 1 216 ? -9.456 -5.253 18.619 1.00 89.38 216 ASN A N 1
ATOM 1762 C CA . ASN A 1 216 ? -8.800 -5.237 17.320 1.00 89.38 216 ASN A CA 1
ATOM 1763 C C . ASN A 1 216 ? -7.334 -4.827 17.479 1.00 89.38 216 ASN A C 1
ATOM 1765 O O . ASN A 1 216 ? -7.006 -3.857 18.160 1.00 89.38 216 ASN A O 1
ATOM 1769 N N . LYS A 1 217 ? -6.452 -5.581 16.828 1.00 91.75 217 LYS A N 1
ATOM 1770 C CA . LYS A 1 217 ? -5.017 -5.308 16.767 1.00 91.75 217 LYS A CA 1
ATOM 1771 C C . LYS A 1 217 ? -4.644 -4.774 15.391 1.00 91.75 217 LYS A C 1
ATOM 1773 O O . LYS A 1 217 ? -5.502 -4.379 14.604 1.00 91.75 217 LYS A O 1
ATOM 1778 N N . SER A 1 218 ? -3.348 -4.757 15.098 1.00 89.94 218 SER A N 1
ATOM 1779 C CA . SER A 1 218 ? -2.767 -3.998 13.995 1.00 89.94 218 SER A CA 1
ATOM 1780 C C . SER A 1 218 ? -3.450 -4.176 12.631 1.00 89.94 218 SER A C 1
ATOM 1782 O O . SER A 1 218 ? -3.699 -3.179 11.957 1.00 89.94 218 SER A O 1
ATOM 1784 N N . LEU A 1 219 ? -3.743 -5.409 12.198 1.00 92.19 219 LEU A N 1
ATOM 1785 C CA . LEU A 1 219 ? -4.411 -5.657 10.915 1.00 92.19 219 LEU A CA 1
ATOM 1786 C C . LEU A 1 219 ? -5.907 -5.339 10.983 1.00 92.19 219 LEU A C 1
ATOM 1788 O O . LEU A 1 219 ? -6.419 -4.714 10.059 1.00 92.19 219 LEU A O 1
ATOM 1792 N N . ALA A 1 220 ? -6.599 -5.764 12.043 1.00 91.00 220 ALA A N 1
ATOM 1793 C CA . ALA A 1 220 ? -8.042 -5.567 12.173 1.00 91.00 220 ALA A CA 1
ATOM 1794 C C . ALA A 1 220 ? -8.402 -4.077 12.277 1.00 91.00 220 ALA A C 1
ATOM 1796 O O . ALA A 1 220 ? -9.238 -3.594 11.524 1.00 91.00 220 ALA A O 1
ATOM 1797 N N . GLU A 1 221 ? -7.693 -3.327 13.121 1.00 90.00 221 GLU A N 1
ATOM 1798 C CA . GLU A 1 221 ? -7.874 -1.880 13.284 1.00 90.00 221 GLU A CA 1
ATOM 1799 C C . GLU A 1 221 ? -7.604 -1.126 11.970 1.00 90.00 221 GLU A C 1
ATOM 1801 O O . GLU A 1 221 ? -8.318 -0.193 11.597 1.00 90.00 221 GLU A O 1
ATOM 1806 N N . PHE A 1 222 ? -6.576 -1.541 11.226 1.00 92.62 222 PHE A N 1
ATOM 1807 C CA . PHE A 1 222 ? -6.250 -0.930 9.940 1.00 92.62 222 PHE A CA 1
ATOM 1808 C C . PHE A 1 222 ? -7.270 -1.287 8.848 1.00 92.62 222 PHE A C 1
ATOM 1810 O O . PHE A 1 222 ? -7.606 -0.443 8.015 1.00 92.62 222 PHE A O 1
ATOM 1817 N N . ALA A 1 223 ? -7.789 -2.517 8.861 1.00 93.19 223 ALA A N 1
ATOM 1818 C CA . ALA A 1 223 ? -8.843 -2.958 7.957 1.00 93.19 223 ALA A CA 1
ATOM 1819 C C . ALA A 1 223 ? -10.168 -2.233 8.218 1.00 93.19 223 ALA A C 1
ATOM 1821 O O . ALA A 1 223 ? -10.814 -1.836 7.251 1.00 93.19 223 ALA A O 1
ATOM 1822 N N . ASP A 1 224 ? -10.530 -1.994 9.481 1.00 89.75 224 ASP A N 1
ATOM 1823 C CA . ASP A 1 224 ? -11.733 -1.241 9.853 1.00 89.75 224 ASP A CA 1
ATOM 1824 C C . ASP A 1 224 ? -11.684 0.190 9.317 1.00 89.75 224 ASP A C 1
ATOM 1826 O O . ASP A 1 224 ? -12.627 0.637 8.665 1.00 89.75 224 ASP A O 1
ATOM 1830 N N . ARG A 1 225 ? -10.548 0.881 9.484 1.00 88.00 225 ARG A N 1
ATOM 1831 C CA . ARG A 1 225 ? -10.348 2.229 8.924 1.00 88.00 225 ARG A CA 1
ATOM 1832 C C . ARG A 1 225 ? -10.452 2.252 7.401 1.00 88.00 225 ARG A C 1
ATOM 1834 O O . ARG A 1 225 ? -11.061 3.152 6.826 1.00 88.00 225 ARG A O 1
ATOM 1841 N N . ALA A 1 226 ? -9.864 1.262 6.732 1.00 92.75 226 ALA A N 1
ATOM 1842 C CA . ALA A 1 226 ? -9.975 1.138 5.282 1.00 92.75 226 ALA A CA 1
ATOM 1843 C C . ALA A 1 226 ? -11.424 0.854 4.845 1.00 92.75 226 ALA A C 1
ATOM 1845 O O . ALA A 1 226 ? -11.878 1.384 3.828 1.00 92.75 226 ALA A O 1
ATOM 1846 N N . LEU A 1 227 ? -12.156 0.045 5.617 1.00 92.56 227 LEU A N 1
ATOM 1847 C CA . LEU A 1 227 ? -13.533 -0.350 5.340 1.00 92.56 227 LEU A CA 1
ATOM 1848 C C . LEU A 1 227 ? -14.504 0.812 5.538 1.00 92.56 227 LEU A C 1
ATOM 1850 O O . LEU A 1 227 ? -15.426 0.950 4.737 1.00 92.56 227 LEU A O 1
ATOM 1854 N N . GLU A 1 228 ? -14.297 1.634 6.566 1.00 88.94 228 GLU A N 1
ATOM 1855 C CA . GLU A 1 228 ? -15.054 2.864 6.808 1.00 88.94 228 GLU A CA 1
ATOM 1856 C C . GLU A 1 228 ? -14.975 3.774 5.578 1.00 88.94 228 GLU A C 1
ATOM 1858 O O . GLU A 1 228 ? -15.998 4.028 4.942 1.00 88.94 228 GLU A O 1
ATOM 1863 N N . ASN A 1 229 ? -13.762 4.113 5.125 1.00 90.62 229 ASN A N 1
ATOM 1864 C CA . ASN A 1 229 ? -13.585 4.907 3.909 1.00 90.62 229 ASN A CA 1
ATOM 1865 C C . ASN A 1 229 ? -14.169 4.224 2.656 1.00 90.62 229 ASN A C 1
ATOM 1867 O O . ASN A 1 229 ? -14.748 4.892 1.797 1.00 90.62 229 ASN A O 1
ATOM 1871 N N . TYR A 1 230 ? -14.035 2.898 2.532 1.00 92.00 230 TYR A N 1
ATOM 1872 C CA . TYR A 1 230 ? -14.619 2.167 1.409 1.00 92.00 230 TYR A CA 1
ATOM 1873 C C . TYR A 1 230 ? -16.139 2.338 1.383 1.00 92.00 230 TYR A C 1
ATOM 1875 O O . TYR A 1 230 ? -16.673 2.766 0.362 1.00 92.00 230 TYR A O 1
ATOM 1883 N N . LYS A 1 231 ? -16.825 2.077 2.503 1.00 88.44 231 LYS A N 1
ATOM 1884 C CA . LYS A 1 231 ? -18.280 2.235 2.632 1.00 88.44 231 LYS A CA 1
ATOM 1885 C C . LYS A 1 231 ? -18.707 3.673 2.335 1.00 88.44 231 LYS A C 1
ATOM 1887 O O . LYS A 1 231 ? -19.554 3.874 1.469 1.00 88.44 231 LYS A O 1
ATOM 1892 N N . GLU A 1 232 ? -18.050 4.654 2.953 1.00 83.69 232 GLU A N 1
ATOM 1893 C CA . GLU A 1 232 ? -18.317 6.081 2.730 1.00 83.69 232 GLU A CA 1
ATOM 1894 C C . GLU A 1 232 ? -18.179 6.487 1.255 1.00 83.69 232 GLU A C 1
ATOM 1896 O O . GLU A 1 232 ? -18.982 7.264 0.744 1.00 83.69 232 GLU A O 1
ATOM 1901 N N . SER A 1 233 ? -17.195 5.937 0.538 1.00 85.44 233 SER A N 1
ATOM 1902 C CA . SER A 1 233 ? -16.971 6.257 -0.878 1.00 85.44 233 SER A CA 1
ATOM 1903 C C . SER A 1 233 ? -17.977 5.611 -1.844 1.00 85.44 233 SER A C 1
ATOM 1905 O O . SER A 1 233 ? -18.147 6.101 -2.965 1.00 85.44 233 SER A O 1
ATOM 1907 N N . GLN A 1 234 ? -18.595 4.484 -1.458 1.00 81.94 234 GLN A N 1
ATOM 1908 C CA . GLN A 1 234 ? -19.537 3.728 -2.297 1.00 81.94 234 GLN A CA 1
ATOM 1909 C C . GLN A 1 234 ? -20.984 4.204 -2.142 1.00 81.94 234 GLN A C 1
ATOM 1911 O O . GLN A 1 234 ? -21.816 3.943 -3.016 1.00 81.94 234 GLN A O 1
ATOM 1916 N N . GLU A 1 235 ? -21.303 4.901 -1.053 1.00 75.69 235 GLU A N 1
ATOM 1917 C CA . GLU A 1 235 ? -22.637 5.438 -0.805 1.00 75.69 235 GLU A CA 1
ATOM 1918 C C . GLU A 1 235 ? -22.967 6.526 -1.845 1.00 75.69 235 GLU A C 1
ATOM 1920 O O . GLU A 1 235 ? -22.602 7.693 -1.743 1.00 75.69 235 GLU A O 1
ATOM 1925 N N . SER A 1 236 ? -23.643 6.087 -2.914 1.00 53.03 236 SER A N 1
ATOM 1926 C CA . SER A 1 236 ? -23.992 6.871 -4.109 1.00 53.03 236 SER A CA 1
ATOM 1927 C C . SER A 1 236 ? -25.299 7.661 -3.948 1.00 53.03 236 SER A C 1
ATOM 1929 O O . SER A 1 236 ? -25.693 8.396 -4.850 1.00 53.03 236 SER A O 1
ATOM 1931 N N . GLY A 1 237 ? -25.996 7.494 -2.823 1.00 47.62 237 GLY A N 1
ATOM 1932 C CA . GLY A 1 237 ? -27.298 8.087 -2.551 1.00 47.62 237 GLY A CA 1
ATOM 1933 C C . GLY A 1 237 ? -27.375 8.566 -1.110 1.00 47.62 237 GLY A C 1
ATOM 1934 O O . GLY A 1 237 ? -27.024 7.827 -0.199 1.00 47.62 237 GLY A O 1
ATOM 1935 N N . GLU A 1 238 ? -27.798 9.817 -0.942 1.00 41.94 238 GLU A N 1
ATOM 1936 C CA . GLU A 1 238 ? -28.445 10.376 0.254 1.00 41.94 238 GLU A CA 1
ATOM 1937 C C . GLU A 1 238 ? -28.009 9.848 1.631 1.00 41.94 238 GLU A C 1
ATOM 1939 O O . GLU A 1 238 ? -28.810 9.732 2.552 1.00 41.94 238 GLU A O 1
ATOM 1944 N N . ARG A 1 239 ? -26.709 9.702 1.867 1.00 40.66 239 ARG A N 1
ATOM 1945 C CA . ARG A 1 239 ? -26.182 10.291 3.088 1.00 40.66 239 ARG A CA 1
ATOM 1946 C C . ARG A 1 239 ? -25.759 11.690 2.719 1.00 40.66 239 ARG A C 1
ATOM 1948 O O . ARG A 1 239 ? -24.688 11.925 2.171 1.00 40.66 239 ARG A O 1
ATOM 1955 N N . THR A 1 240 ? -26.648 12.642 3.009 1.00 38.91 240 THR A N 1
ATOM 1956 C CA . THR A 1 240 ? -26.199 13.955 3.477 1.00 38.91 240 THR A CA 1
ATOM 1957 C C . THR A 1 240 ? -25.047 13.636 4.398 1.00 38.91 240 THR A C 1
ATOM 1959 O O . THR A 1 240 ? -25.296 12.983 5.411 1.00 38.91 240 THR A O 1
ATOM 1962 N N . VAL A 1 241 ? -23.820 13.932 3.966 1.00 42.19 241 VAL A N 1
ATOM 1963 C CA . VAL A 1 241 ? -22.617 13.711 4.754 1.00 42.19 241 VAL A CA 1
ATOM 1964 C C . VAL A 1 241 ? -23.021 14.137 6.152 1.00 42.19 241 VAL A C 1
ATOM 1966 O O . VAL A 1 241 ? -23.379 15.301 6.375 1.00 42.19 241 VAL A O 1
ATOM 1969 N N . LEU A 1 242 ? -23.100 13.174 7.072 1.00 43.09 242 LEU A N 1
ATOM 1970 C CA . LEU A 1 242 ? -22.947 13.474 8.475 1.00 43.09 242 LEU A CA 1
ATOM 1971 C C . LEU A 1 242 ? -21.514 13.985 8.500 1.00 43.09 242 LEU A C 1
ATOM 1973 O O . LEU A 1 242 ? -20.575 13.274 8.824 1.00 43.09 242 LEU A O 1
ATOM 1977 N N . ILE A 1 243 ? -21.342 15.248 8.102 1.00 49.47 243 ILE A N 1
ATOM 1978 C CA . ILE A 1 243 ? -20.397 16.108 8.754 1.00 49.47 243 ILE A CA 1
ATOM 1979 C C . ILE A 1 243 ? -20.771 15.821 10.180 1.00 49.47 243 ILE A C 1
ATOM 1981 O O . ILE A 1 243 ? -21.923 16.079 10.548 1.00 49.47 243 ILE A O 1
ATOM 1985 N N . ASP A 1 244 ? -19.905 15.076 10.866 1.00 65.75 244 ASP A N 1
ATOM 1986 C CA . ASP A 1 244 ? -20.058 14.783 12.270 1.00 65.75 244 ASP A CA 1
ATOM 1987 C C . ASP A 1 244 ? -20.312 16.171 12.847 1.00 65.75 244 ASP A C 1
ATOM 1989 O O . ASP A 1 244 ? -19.423 17.022 12.869 1.00 65.75 244 ASP A O 1
ATOM 1993 N N . LYS A 1 245 ? -21.596 16.482 13.081 1.00 75.56 245 LYS A N 1
ATOM 1994 C CA . LYS A 1 245 ? -22.040 17.857 13.330 1.00 75.56 245 LYS A CA 1
ATOM 1995 C C . LYS A 1 245 ? -21.296 18.347 14.555 1.00 75.56 245 LYS A C 1
ATOM 1997 O O . LYS A 1 245 ? -21.014 19.530 14.686 1.00 75.56 245 LYS A O 1
ATOM 2002 N N . PHE A 1 246 ? -20.953 17.387 15.411 1.00 83.19 246 PHE A N 1
ATOM 2003 C CA . PHE A 1 246 ? -20.089 17.528 16.542 1.00 83.19 246 PHE A CA 1
ATOM 2004 C C . PHE A 1 246 ? -18.633 17.806 16.132 1.00 83.19 246 PHE A C 1
ATOM 2006 O O . PHE A 1 246 ? -18.110 18.792 16.623 1.00 83.19 246 PHE A O 1
ATOM 2013 N N . LYS A 1 247 ? -17.990 17.097 15.188 1.00 82.88 247 LYS A N 1
ATOM 2014 C CA . LYS A 1 247 ? -16.680 17.529 14.620 1.00 82.88 247 LYS A CA 1
ATOM 2015 C C . LYS A 1 247 ? -16.717 18.924 13.989 1.00 82.88 247 LYS A C 1
ATOM 2017 O O . LYS A 1 247 ? -15.812 19.708 14.240 1.00 82.88 247 LYS A O 1
ATOM 2022 N N . ALA A 1 248 ? -17.731 19.264 13.194 1.00 83.00 248 ALA A N 1
ATOM 2023 C CA . ALA A 1 248 ? -17.832 20.612 12.623 1.00 83.00 248 ALA A CA 1
ATOM 2024 C C . ALA A 1 248 ? -18.036 21.676 13.700 1.00 83.00 248 ALA A C 1
ATOM 2026 O O . ALA A 1 248 ? -17.462 22.755 13.609 1.00 83.00 248 ALA A O 1
ATOM 2027 N N . PHE A 1 249 ? -18.802 21.356 14.739 1.00 90.94 249 PHE A N 1
ATOM 2028 C CA . PHE A 1 249 ? -18.928 22.206 15.911 1.00 90.94 249 PHE A CA 1
ATOM 2029 C C . PHE A 1 249 ? -17.603 22.324 16.682 1.00 90.94 249 PHE A C 1
ATOM 2031 O O . PHE A 1 249 ? -17.235 23.422 17.075 1.00 90.94 249 PHE A O 1
ATOM 2038 N N . VAL A 1 250 ? -16.852 21.231 16.851 1.00 90.12 250 VAL A N 1
ATOM 2039 C CA . VAL A 1 250 ? -15.516 21.235 17.469 1.00 90.12 250 VAL A CA 1
ATOM 2040 C C . VAL A 1 250 ? -14.564 22.125 16.668 1.00 90.12 250 VAL A C 1
ATOM 2042 O O . VAL A 1 250 ? -13.919 22.983 17.257 1.00 90.12 250 VAL A O 1
ATOM 2045 N N . ASN A 1 251 ? -14.531 22.000 15.339 1.00 86.81 251 ASN A N 1
ATOM 2046 C CA . ASN A 1 251 ? -13.720 22.863 14.476 1.00 86.81 251 ASN A CA 1
ATOM 2047 C C . ASN A 1 251 ? -14.159 24.329 14.559 1.00 86.81 251 ASN A C 1
ATOM 2049 O O . ASN A 1 251 ? -13.315 25.207 14.663 1.00 86.81 251 ASN A O 1
ATOM 2053 N N . TYR A 1 252 ? -15.466 24.595 14.590 1.00 91.00 252 TYR A N 1
ATOM 2054 C CA . TYR A 1 252 ? -15.998 25.941 14.805 1.00 91.00 252 TYR A CA 1
ATOM 2055 C C . TYR A 1 252 ? -15.524 26.550 16.137 1.00 91.00 252 TYR A C 1
ATOM 2057 O O . TYR A 1 252 ? -15.174 27.727 16.183 1.00 91.00 252 TYR A O 1
ATOM 2065 N N . VAL A 1 253 ? -15.463 25.750 17.207 1.00 92.38 253 VAL A N 1
ATOM 2066 C CA . VAL A 1 253 ? -14.911 26.176 18.503 1.00 92.38 253 VAL A CA 1
ATOM 2067 C C . VAL A 1 253 ? -13.401 26.425 18.410 1.00 92.38 253 VAL A C 1
ATOM 2069 O O . VAL A 1 253 ? -12.937 27.432 18.935 1.00 92.38 253 VAL A O 1
ATOM 2072 N N . ILE A 1 254 ? -12.641 25.556 17.731 1.00 88.62 254 ILE A N 1
ATOM 2073 C CA . ILE A 1 254 ? -11.192 25.738 17.509 1.00 88.62 254 ILE A CA 1
ATOM 2074 C C . ILE A 1 254 ? -10.929 27.057 16.774 1.00 88.62 254 ILE A C 1
ATOM 2076 O O . ILE A 1 254 ? -10.176 27.888 17.267 1.00 88.62 254 ILE A O 1
ATOM 2080 N N . GLU A 1 255 ? -11.613 27.295 15.654 1.00 88.06 255 GLU A N 1
ATOM 2081 C CA . GLU A 1 255 ? -11.452 28.519 14.860 1.00 88.06 255 GLU A CA 1
ATOM 2082 C C . GLU A 1 255 ? -11.805 29.794 15.637 1.00 88.06 255 GLU A C 1
ATOM 2084 O O . GLU A 1 255 ? -11.259 30.862 15.357 1.00 88.06 255 GLU A O 1
ATOM 2089 N N . ALA A 1 256 ? -12.745 29.711 16.581 1.00 90.56 256 ALA A N 1
ATOM 2090 C CA . ALA A 1 256 ? -13.087 30.830 17.450 1.00 90.56 256 ALA A CA 1
ATOM 2091 C C . ALA A 1 256 ? -11.997 31.084 18.504 1.00 90.56 256 ALA A C 1
ATOM 2093 O O . ALA A 1 256 ? -11.607 32.233 18.702 1.00 90.56 256 ALA A O 1
ATOM 2094 N N . ILE A 1 257 ? -11.452 30.026 19.116 1.00 91.38 257 ILE A N 1
ATOM 2095 C CA . ILE A 1 257 ? -10.327 30.125 20.060 1.00 91.38 257 ILE A CA 1
ATOM 2096 C C . ILE A 1 257 ? -9.082 30.681 19.362 1.00 91.38 257 ILE A C 1
ATOM 2098 O O . ILE A 1 257 ? -8.414 31.539 19.924 1.00 91.38 257 ILE A O 1
ATOM 2102 N N . ASP A 1 258 ? -8.798 30.273 18.126 1.00 84.88 258 ASP A N 1
ATOM 2103 C CA . ASP A 1 258 ? -7.649 30.788 17.370 1.00 84.88 258 ASP A CA 1
ATOM 2104 C C . ASP A 1 258 ? -7.753 32.298 17.082 1.00 84.88 258 ASP A C 1
ATOM 2106 O O . ASP A 1 258 ? -6.738 32.967 16.891 1.00 84.88 258 ASP A O 1
ATOM 2110 N N . LYS A 1 259 ? -8.974 32.853 17.048 1.00 86.62 259 LYS A N 1
ATOM 2111 C CA . LYS A 1 259 ? -9.226 34.282 16.794 1.00 86.62 259 LYS A CA 1
ATOM 2112 C C . LYS A 1 259 ? -9.305 35.121 18.066 1.00 86.62 259 LYS A C 1
ATOM 2114 O O . LYS A 1 259 ? -8.816 36.246 18.068 1.00 86.62 259 LYS A O 1
ATOM 2119 N N . GLU A 1 260 ? -9.960 34.609 19.105 1.00 87.06 260 GLU A N 1
ATOM 2120 C CA . GLU A 1 260 ? -10.311 35.366 20.317 1.00 87.06 260 GLU A CA 1
ATOM 2121 C C . GLU A 1 260 ? -9.657 34.804 21.595 1.00 87.06 260 GLU A C 1
ATOM 2123 O O . GLU A 1 260 ? -10.019 35.200 22.699 1.00 87.06 260 GLU A O 1
ATOM 2128 N N . GLU A 1 261 ? -8.714 33.861 21.466 1.00 87.06 261 GLU A N 1
ATOM 2129 C CA . GLU A 1 261 ? -8.023 33.108 22.537 1.00 87.06 261 GLU A CA 1
ATOM 2130 C C . GLU A 1 261 ? -8.935 32.256 23.443 1.00 87.06 261 GLU A C 1
ATOM 2132 O O . GLU A 1 261 ? -8.465 31.449 24.252 1.00 87.06 261 GLU A O 1
ATOM 2137 N N . LYS A 1 262 ? -10.254 32.404 23.313 1.00 91.19 262 LYS A N 1
ATOM 2138 C CA . LYS A 1 262 ? -11.270 31.681 24.073 1.00 91.19 262 LYS A CA 1
ATOM 2139 C C . LYS A 1 262 ? -12.582 31.570 23.300 1.00 91.19 262 LYS A C 1
ATOM 2141 O O . LYS A 1 262 ? -12.841 32.309 22.360 1.00 91.19 262 LYS A O 1
ATOM 2146 N N . PHE A 1 263 ? -13.437 30.661 23.752 1.00 94.50 263 PHE A N 1
ATOM 2147 C CA . PHE A 1 263 ? -14.806 30.498 23.276 1.00 94.50 263 PHE A CA 1
ATOM 2148 C C . PHE A 1 263 ? -15.772 30.503 24.462 1.00 94.50 263 PHE A C 1
ATOM 2150 O O . PHE A 1 263 ? -15.805 29.556 25.254 1.00 94.50 263 PHE A O 1
ATOM 2157 N N . ASP A 1 264 ? -16.540 31.581 24.611 1.00 93.62 264 ASP A N 1
ATOM 2158 C CA . ASP A 1 264 ? -17.430 31.779 25.755 1.00 93.62 264 ASP A CA 1
ATOM 2159 C C . ASP A 1 264 ? -18.627 30.807 25.720 1.00 93.62 264 ASP A C 1
ATOM 2161 O O . ASP A 1 264 ? -19.415 30.763 24.776 1.00 93.62 264 ASP A O 1
ATOM 2165 N N . ILE A 1 265 ? -18.778 30.021 26.790 1.00 92.25 265 ILE A N 1
ATOM 2166 C CA . ILE A 1 265 ? -19.918 29.118 27.019 1.00 92.25 265 ILE A CA 1
ATOM 2167 C C . ILE A 1 265 ? -21.018 29.825 27.839 1.00 92.25 265 ILE A C 1
ATOM 2169 O O . ILE A 1 265 ? -22.192 29.461 27.778 1.00 92.25 265 ILE A O 1
ATOM 2173 N N . SER A 1 266 ? -20.639 30.816 28.651 1.00 89.75 266 SER A N 1
ATOM 2174 C CA . SER A 1 266 ? -21.518 31.724 29.407 1.00 89.75 266 SER A CA 1
ATOM 2175 C C . SER A 1 266 ? -20.730 32.974 29.824 1.00 89.75 266 SER A C 1
ATOM 2177 O O . SER A 1 266 ? -19.515 32.982 29.664 1.00 89.75 266 SER A O 1
ATOM 2179 N N . GLU A 1 267 ? -21.370 33.975 30.441 1.00 86.62 267 GLU A N 1
ATOM 2180 C CA . GLU A 1 267 ? -20.732 35.253 30.834 1.00 86.62 267 GLU A CA 1
ATOM 2181 C C . GLU A 1 267 ? -19.404 35.125 31.598 1.00 86.62 267 GLU A C 1
ATOM 2183 O O . GLU A 1 267 ? -18.564 36.010 31.503 1.00 86.62 267 GLU A O 1
ATOM 2188 N N . LYS A 1 268 ? -19.218 34.050 32.374 1.00 87.94 268 LYS A N 1
ATOM 2189 C CA . LYS A 1 268 ? -18.022 33.842 33.207 1.00 87.94 268 LYS A CA 1
ATOM 2190 C C . LYS A 1 268 ? -17.269 32.557 32.893 1.00 87.94 268 LYS A C 1
ATOM 2192 O O . LYS A 1 268 ? -16.401 32.194 33.675 1.00 87.94 268 LYS A O 1
ATOM 2197 N N . ILE A 1 269 ? -17.645 31.802 31.857 1.00 92.25 269 ILE A N 1
ATOM 2198 C CA . ILE A 1 269 ? -17.098 30.455 31.603 1.00 92.25 269 ILE A CA 1
ATOM 2199 C C . ILE A 1 269 ? -16.833 30.279 30.125 1.00 92.25 269 ILE A C 1
ATOM 2201 O O . ILE A 1 269 ? -17.724 30.517 29.315 1.00 92.25 269 ILE A O 1
ATOM 2205 N N . TYR A 1 270 ? -15.653 29.773 29.796 1.00 94.31 270 TYR A N 1
ATOM 2206 C CA . TYR A 1 270 ? -15.188 29.653 28.424 1.00 94.31 270 TYR A CA 1
ATOM 2207 C C . TYR A 1 270 ? -14.309 28.423 28.217 1.00 94.31 270 TYR A C 1
ATOM 2209 O O . TYR A 1 270 ? -13.668 27.921 29.146 1.00 94.31 270 TYR A O 1
ATOM 2217 N N . ILE A 1 271 ? -14.284 27.942 26.977 1.00 95.81 271 ILE A N 1
ATOM 2218 C CA . ILE A 1 271 ? -13.324 26.957 26.478 1.00 95.81 271 ILE A CA 1
ATOM 2219 C C . ILE A 1 271 ? -12.074 27.725 26.063 1.00 95.81 271 ILE A C 1
ATOM 2221 O O . ILE A 1 271 ? -12.173 28.712 25.344 1.00 95.81 271 ILE A O 1
ATOM 2225 N N . TYR A 1 272 ? -10.907 27.283 26.516 1.00 92.06 272 TYR A N 1
ATOM 2226 C CA . TYR A 1 272 ? -9.625 27.904 26.155 1.00 92.06 272 TYR A CA 1
ATOM 2227 C C . TYR A 1 272 ? -8.705 26.948 25.388 1.00 92.06 272 TYR A C 1
ATOM 2229 O O . TYR A 1 272 ? -7.638 27.343 24.939 1.00 92.06 272 TYR A O 1
ATOM 2237 N N . SER A 1 273 ? -9.072 25.667 25.276 1.00 90.81 273 SER A N 1
ATOM 2238 C CA . SER A 1 273 ? -8.305 24.676 24.525 1.00 90.81 273 SER A CA 1
ATOM 2239 C C . SER A 1 273 ? -9.180 23.478 24.147 1.00 90.81 273 SER A C 1
ATOM 2241 O O . SER A 1 273 ? -10.111 23.106 24.870 1.00 90.81 273 SER A O 1
ATOM 2243 N N . VAL A 1 274 ? -8.864 22.870 23.006 1.00 90.62 274 VAL A N 1
ATOM 2244 C CA . VAL A 1 274 ? -9.493 21.654 22.491 1.00 90.62 274 VAL A CA 1
ATOM 2245 C C . VAL A 1 274 ? -8.419 20.580 22.344 1.00 90.62 274 VAL A C 1
ATOM 2247 O O . VAL A 1 274 ? -7.377 20.824 21.743 1.00 90.62 274 VAL A O 1
ATOM 2250 N N . GLU A 1 275 ? -8.666 19.396 22.896 1.00 84.94 275 GLU A N 1
ATOM 2251 C CA . GLU A 1 275 ? -7.828 18.208 22.710 1.00 84.94 275 GLU A CA 1
ATOM 2252 C C . GLU A 1 275 ? -8.565 17.155 21.871 1.00 84.94 275 GLU A C 1
ATOM 2254 O O . GLU A 1 275 ? -9.752 17.294 21.581 1.00 84.94 275 GLU A O 1
ATOM 2259 N N . GLU A 1 276 ? -7.881 16.058 21.531 1.00 76.50 276 GLU A N 1
ATOM 2260 C CA . GLU A 1 276 ? -8.407 14.978 20.680 1.00 76.50 276 GLU A CA 1
ATOM 2261 C C . GLU A 1 276 ? -9.773 14.427 21.139 1.00 76.50 276 GLU A C 1
ATOM 2263 O O . GLU A 1 276 ? -10.613 14.072 20.314 1.00 76.50 276 GLU A O 1
ATOM 2268 N N . SER A 1 277 ? -10.026 14.382 22.453 1.00 84.12 277 SER A N 1
ATOM 2269 C CA . SER A 1 277 ? -11.236 13.777 23.032 1.00 84.12 277 SER A CA 1
ATOM 2270 C C . SER A 1 277 ? -11.988 14.653 24.043 1.00 84.12 277 SER A C 1
ATOM 2272 O O . SER A 1 277 ? -12.920 14.166 24.694 1.00 84.12 277 SER A O 1
ATOM 2274 N N . ARG A 1 278 ? -11.621 15.933 24.205 1.00 88.62 278 ARG A N 1
ATOM 2275 C CA . ARG A 1 278 ? -12.218 16.810 25.229 1.00 88.62 278 ARG A CA 1
ATOM 2276 C C . ARG A 1 278 ? -12.060 18.302 24.952 1.00 88.62 278 ARG A C 1
ATOM 2278 O O . ARG A 1 278 ? -11.086 18.740 24.348 1.00 88.62 278 ARG A O 1
ATOM 2285 N N . PHE A 1 279 ? -12.975 19.086 25.518 1.00 94.81 279 PHE A N 1
ATOM 2286 C CA . PHE A 1 279 ? -12.790 20.522 25.719 1.00 94.81 279 PHE A CA 1
ATOM 2287 C C . PHE A 1 279 ? -12.178 20.802 27.090 1.00 94.81 279 PHE A C 1
ATOM 2289 O O . PHE A 1 279 ? -12.569 20.193 28.090 1.00 94.81 279 PHE A O 1
ATOM 2296 N N . LYS A 1 280 ? -11.266 21.772 27.142 1.00 92.06 280 LYS A N 1
ATOM 2297 C CA . LYS A 1 280 ? -10.743 22.352 28.377 1.00 92.06 280 LYS A CA 1
ATOM 2298 C C . LYS A 1 280 ? -11.409 23.696 28.630 1.00 92.06 280 LYS A C 1
ATOM 2300 O O . LYS A 1 280 ? -11.313 24.606 27.805 1.00 92.06 280 LYS A O 1
ATOM 2305 N N . TYR A 1 281 ? -12.086 23.818 29.768 1.00 93.88 281 TYR A N 1
ATOM 2306 C CA . TYR A 1 281 ? -12.854 25.010 30.119 1.00 93.88 281 TYR A CA 1
ATOM 2307 C C . TYR A 1 281 ? -12.496 25.529 31.512 1.00 93.88 281 TYR A C 1
ATOM 2309 O O . TYR A 1 281 ? -12.101 24.767 32.395 1.00 93.88 281 TYR A O 1
ATOM 2317 N N . LYS A 1 282 ? -12.622 26.840 31.710 1.00 92.06 282 LYS A N 1
ATOM 2318 C CA . LYS A 1 282 ? -12.416 27.503 33.004 1.00 92.06 282 LYS A CA 1
ATOM 2319 C C . LYS A 1 282 ? -13.388 28.661 33.167 1.00 92.06 282 LYS A C 1
ATOM 2321 O O . LYS A 1 282 ? -14.035 29.072 32.204 1.00 92.06 282 LYS A O 1
ATOM 2326 N N . GLY A 1 283 ? -13.498 29.155 34.396 1.00 88.75 283 GLY A N 1
ATOM 2327 C CA . GLY A 1 283 ? -14.276 30.343 34.701 1.00 88.75 283 GLY A CA 1
ATOM 2328 C C . GLY A 1 283 ? -13.427 31.495 35.220 1.00 88.75 283 GLY A C 1
ATOM 2329 O O . GLY A 1 283 ? -12.380 31.281 35.836 1.00 88.75 283 GLY A O 1
ATOM 2330 N N . ASP A 1 284 ? -13.900 32.715 34.995 1.00 83.88 284 ASP A N 1
ATOM 2331 C CA . ASP A 1 284 ? -13.283 33.915 35.552 1.00 83.88 284 ASP A CA 1
ATOM 2332 C C . ASP A 1 284 ? -13.350 33.875 37.083 1.00 83.88 284 ASP A C 1
ATOM 2334 O O . ASP A 1 284 ? -14.413 33.684 37.681 1.00 83.88 284 ASP A O 1
ATOM 2338 N N . GLY A 1 285 ? -12.192 34.025 37.729 1.00 75.75 285 GLY A N 1
ATOM 2339 C CA . GLY A 1 285 ? -12.070 33.997 39.189 1.00 75.75 285 GLY A CA 1
ATOM 2340 C C . GLY A 1 285 ? -12.057 32.600 39.823 1.00 75.75 285 GLY A C 1
ATOM 2341 O O . GLY A 1 285 ? -12.175 32.492 41.043 1.00 75.75 285 GLY A O 1
ATOM 2342 N N . TRP A 1 286 ? -11.906 31.522 39.047 1.00 80.44 286 TRP A N 1
ATOM 2343 C CA . TRP A 1 286 ? -11.735 30.175 39.605 1.00 80.44 286 TRP A CA 1
ATOM 2344 C C . TRP A 1 286 ? -10.357 29.997 40.253 1.00 80.44 286 TRP A C 1
ATOM 2346 O O . TRP A 1 286 ? -9.348 29.860 39.567 1.00 80.44 286 TRP A O 1
ATOM 2356 N N . THR A 1 287 ? -10.318 29.940 41.586 1.00 72.31 287 THR A N 1
ATOM 2357 C CA . THR A 1 287 ? -9.086 29.711 42.367 1.00 72.31 287 THR A CA 1
ATOM 2358 C C . THR A 1 287 ? -8.821 28.233 42.663 1.00 72.31 287 THR A C 1
ATOM 2360 O O . THR A 1 287 ? -7.667 27.830 42.763 1.00 72.31 287 THR A O 1
ATOM 2363 N N . ALA A 1 288 ? -9.869 27.406 42.759 1.00 72.94 288 ALA A N 1
ATOM 2364 C CA . ALA A 1 288 ? -9.757 25.974 43.066 1.00 72.94 288 ALA A CA 1
ATOM 2365 C C . ALA A 1 288 ? -9.259 25.119 41.882 1.00 72.94 288 ALA A C 1
ATOM 2367 O O . ALA A 1 288 ? -8.711 24.038 42.082 1.00 72.94 288 ALA A O 1
ATOM 2368 N N . HIS A 1 289 ? -9.428 25.606 40.648 1.00 76.06 289 HIS A N 1
ATOM 2369 C CA . HIS A 1 289 ? -9.045 24.903 39.420 1.00 76.06 289 HIS A CA 1
ATOM 2370 C C . HIS A 1 289 ? -8.314 25.854 38.455 1.00 76.06 289 HIS A C 1
ATOM 2372 O O . HIS A 1 289 ? -8.861 26.200 37.405 1.00 76.06 289 HIS A O 1
ATOM 2378 N N . PRO A 1 290 ? -7.079 26.290 38.784 1.00 75.25 290 PRO A N 1
ATOM 2379 C CA . PRO A 1 290 ? -6.336 27.259 37.970 1.00 75.25 290 PRO A CA 1
ATOM 2380 C C . PRO A 1 290 ? -6.024 26.734 36.559 1.00 75.25 290 PRO A C 1
ATOM 2382 O O . PRO A 1 290 ? -5.945 27.508 35.609 1.00 75.25 290 PRO A O 1
ATOM 2385 N N . ASN A 1 291 ? -5.926 25.409 36.409 1.00 80.44 291 ASN A N 1
ATOM 2386 C CA . ASN A 1 291 ? -5.675 24.726 35.139 1.00 80.44 291 ASN A CA 1
ATOM 2387 C C . ASN A 1 291 ? -6.959 24.294 34.410 1.00 80.44 291 ASN A C 1
ATOM 2389 O O . ASN A 1 291 ? -6.874 23.497 33.480 1.00 80.44 291 ASN A O 1
ATOM 2393 N N . GLY A 1 292 ? -8.132 24.777 34.835 1.00 87.25 292 GLY A N 1
ATOM 2394 C CA . GLY A 1 292 ? -9.420 24.424 34.238 1.00 87.25 292 GLY A CA 1
ATOM 2395 C C . GLY A 1 292 ? -9.886 22.993 34.524 1.00 87.25 292 GLY A C 1
ATOM 2396 O O . GLY A 1 292 ? -9.316 22.264 35.336 1.00 87.25 292 GLY A O 1
ATOM 2397 N N . LEU A 1 293 ? -10.975 22.611 33.860 1.00 90.00 293 LEU A N 1
ATOM 2398 C CA . LEU A 1 293 ? -11.626 21.306 33.947 1.00 90.00 293 LEU A CA 1
ATOM 2399 C C . LEU A 1 293 ? -11.825 20.709 32.548 1.00 90.00 293 LEU A C 1
ATOM 2401 O O . LEU A 1 293 ? -11.814 21.416 31.539 1.00 90.00 293 LEU A O 1
ATOM 2405 N N . ASN A 1 294 ? -12.037 19.393 32.504 1.00 91.88 294 ASN A N 1
ATOM 2406 C CA . ASN A 1 294 ? -12.207 18.635 31.267 1.00 91.88 294 ASN A CA 1
ATOM 2407 C C . ASN A 1 294 ? -13.681 18.311 30.999 1.00 91.88 294 ASN A C 1
ATOM 2409 O O . ASN A 1 294 ? -14.399 17.839 31.883 1.00 91.88 294 ASN A O 1
ATOM 2413 N N . MET A 1 295 ? -14.102 18.493 29.751 1.00 93.00 295 MET A N 1
ATOM 2414 C CA . MET A 1 295 ? -15.413 18.103 29.241 1.00 93.00 295 MET A CA 1
ATOM 2415 C C . MET A 1 295 ? -15.232 17.085 28.111 1.00 93.00 295 MET A C 1
ATOM 2417 O O . MET A 1 295 ? -14.848 17.444 27.000 1.00 93.00 295 MET A O 1
ATOM 2421 N N . ASN A 1 296 ? -15.470 15.805 28.404 1.00 90.19 296 ASN A N 1
ATOM 2422 C CA . ASN A 1 296 ? -15.182 14.710 27.475 1.00 90.19 296 ASN A CA 1
ATOM 2423 C C . ASN A 1 296 ? -16.209 14.645 26.337 1.00 90.19 296 ASN A C 1
ATOM 2425 O O . ASN A 1 296 ? -17.420 14.700 26.569 1.00 90.19 296 ASN A O 1
ATOM 2429 N N . PHE A 1 297 ? -15.729 14.435 25.110 1.00 89.69 297 PHE A N 1
ATOM 2430 C CA . PHE A 1 297 ? -16.575 14.311 23.921 1.00 89.69 297 PHE A CA 1
ATOM 2431 C C . PHE A 1 297 ? -17.498 13.097 23.984 1.00 89.69 297 PHE A C 1
AT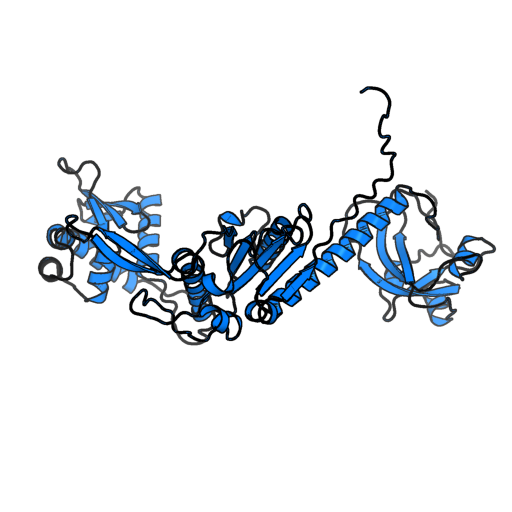OM 2433 O O . PHE A 1 297 ? -18.631 13.189 23.528 1.00 89.69 297 PHE A O 1
ATOM 2440 N N . SER A 1 298 ? -17.062 11.991 24.594 1.00 87.00 298 SER A N 1
ATOM 2441 C CA . SER A 1 298 ? -17.908 10.806 24.789 1.00 87.00 298 SER A CA 1
ATOM 2442 C C . SER A 1 298 ? -19.172 11.122 25.596 1.00 87.00 298 SER A C 1
ATOM 2444 O O . SER A 1 298 ? -20.258 10.685 25.234 1.00 87.00 298 SER A O 1
ATOM 2446 N N . GLN A 1 299 ? -19.058 11.946 26.642 1.00 91.62 299 GLN A N 1
ATOM 2447 C CA . GLN A 1 299 ? -20.199 12.354 27.467 1.00 91.62 299 GLN A CA 1
ATOM 2448 C C . GLN A 1 299 ? -21.113 13.334 26.717 1.00 91.62 299 GLN A C 1
ATOM 2450 O O . GLN A 1 299 ? -22.330 13.195 26.777 1.00 91.62 299 GLN A O 1
ATOM 2455 N N . LEU A 1 300 ? -20.549 14.289 25.964 1.00 90.56 300 LEU A N 1
ATOM 2456 C CA . LEU A 1 300 ? -21.335 15.194 25.111 1.00 90.56 300 LEU A CA 1
ATOM 2457 C C . LEU A 1 300 ? -22.114 14.432 24.032 1.00 90.56 300 LEU A C 1
ATOM 2459 O O . LEU A 1 300 ? -23.297 14.695 23.838 1.00 90.56 300 LEU A O 1
ATOM 2463 N N . LYS A 1 301 ? -21.469 13.468 23.364 1.00 86.62 301 LYS A N 1
ATOM 2464 C CA . LYS A 1 301 ? -22.109 12.595 22.373 1.00 86.62 301 LYS A CA 1
ATOM 2465 C C . LYS A 1 301 ? -23.244 11.790 23.001 1.00 86.62 301 LYS A C 1
ATOM 2467 O O . LYS A 1 301 ? -24.354 11.845 22.488 1.00 86.62 301 LYS A O 1
ATOM 2472 N N . LYS A 1 302 ? -23.018 11.188 24.173 1.00 87.19 302 LYS A N 1
ATOM 2473 C CA . LYS A 1 302 ? -24.051 10.442 24.905 1.00 87.19 302 LYS A CA 1
ATOM 2474 C C . LYS A 1 302 ? -25.258 11.310 25.289 1.00 87.19 302 LYS A C 1
ATOM 2476 O O . LYS A 1 302 ? -26.399 10.893 25.130 1.00 87.19 302 LYS A O 1
ATOM 2481 N N . ILE A 1 303 ? -25.032 12.551 25.730 1.00 90.56 303 ILE A N 1
ATOM 2482 C CA . ILE A 1 303 ? -26.109 13.521 26.014 1.00 90.56 303 ILE A CA 1
ATOM 2483 C C . ILE A 1 303 ? -26.931 13.833 24.753 1.00 90.56 303 ILE A C 1
ATOM 2485 O O . ILE A 1 303 ? -28.157 13.928 24.829 1.00 90.56 303 ILE A O 1
ATOM 2489 N N . LEU A 1 304 ? -26.267 14.000 23.603 1.00 87.88 304 LEU A N 1
ATOM 2490 C CA . LEU A 1 304 ? -26.921 14.256 22.317 1.00 87.88 304 LEU A CA 1
ATOM 2491 C C . LEU A 1 304 ? -27.716 13.045 21.818 1.00 87.88 304 LEU A C 1
ATOM 2493 O O . LEU A 1 304 ? -28.834 13.226 21.342 1.00 87.88 304 LEU A O 1
ATOM 2497 N N . GLU A 1 305 ? -27.159 11.841 21.946 1.00 84.62 305 GLU A N 1
ATOM 2498 C CA . GLU A 1 305 ? -27.798 10.571 21.579 1.00 84.62 305 GLU A CA 1
ATOM 2499 C C . GLU A 1 305 ? -29.074 10.326 22.389 1.00 84.62 305 GLU A C 1
ATOM 2501 O O . GLU A 1 305 ? -30.110 9.987 21.823 1.00 84.62 305 GLU A O 1
ATOM 2506 N N . LEU A 1 306 ? -29.022 10.584 23.698 1.00 86.25 306 LEU A N 1
ATOM 2507 C CA . LEU A 1 306 ? -30.165 10.462 24.608 1.00 86.25 306 LEU A CA 1
ATOM 2508 C C . LEU A 1 306 ? -31.162 11.632 24.502 1.00 86.25 306 LEU A C 1
ATOM 2510 O O . LEU A 1 306 ? -32.202 11.621 25.157 1.00 86.25 306 LEU A O 1
ATOM 2514 N N . GLY A 1 307 ? -30.857 12.665 23.708 1.00 86.19 307 GLY A N 1
ATOM 2515 C CA . GLY A 1 307 ? -31.747 13.808 23.492 1.00 86.19 307 GLY A CA 1
ATOM 2516 C C . GLY A 1 307 ? -31.960 14.705 24.719 1.00 86.19 307 GLY A C 1
ATOM 2517 O O . GLY A 1 307 ? -32.924 15.479 24.749 1.00 86.19 307 GLY A O 1
ATOM 2518 N N . LEU A 1 308 ? -31.074 14.647 25.721 1.00 89.75 308 LEU A N 1
ATOM 2519 C CA . LEU A 1 308 ? -31.251 15.402 26.964 1.00 89.75 308 LEU A CA 1
ATOM 2520 C C . LEU A 1 308 ? -31.135 16.906 26.688 1.00 89.75 308 LEU A C 1
ATOM 2522 O O . LEU A 1 308 ? -30.192 17.398 26.060 1.00 89.75 308 LEU A O 1
ATOM 2526 N N . SER A 1 309 ? -32.130 17.653 27.146 1.00 80.69 309 SER A N 1
ATOM 2527 C CA . SER A 1 309 ? -32.346 19.048 26.777 1.00 80.69 309 SER A CA 1
ATOM 2528 C C . SER A 1 309 ? -32.249 19.998 27.960 1.00 80.69 309 SER A C 1
ATOM 2530 O O . SER A 1 309 ? -31.944 21.170 27.744 1.00 80.69 309 SER A O 1
ATOM 2532 N N . SER A 1 310 ? -32.442 19.519 29.192 1.00 90.31 310 SER A N 1
ATOM 2533 C CA . SER A 1 310 ? -32.357 20.333 30.408 1.00 90.31 310 SER A CA 1
ATOM 2534 C C . SER A 1 310 ? -31.166 19.963 31.299 1.00 90.31 310 SER A C 1
ATOM 2536 O O . SER A 1 310 ? -30.681 18.832 31.313 1.00 90.31 310 SER A O 1
ATOM 2538 N N . ARG A 1 311 ? -30.696 20.922 32.110 1.00 92.00 311 ARG A N 1
ATOM 2539 C CA . ARG A 1 311 ? -29.673 20.667 33.143 1.00 92.00 311 ARG A CA 1
ATOM 2540 C C . ARG A 1 311 ? -30.108 19.555 34.111 1.00 92.00 311 ARG A C 1
ATOM 2542 O O . ARG A 1 311 ? -29.269 18.784 34.565 1.00 92.00 311 ARG A O 1
ATOM 2549 N N . GLN A 1 312 ? -31.394 19.505 34.464 1.00 92.00 312 GLN A N 1
ATOM 2550 C CA . GLN A 1 312 ? -31.931 18.540 35.429 1.00 92.00 312 GLN A CA 1
ATOM 2551 C C . GLN A 1 312 ? -31.916 17.113 34.873 1.00 92.00 312 GLN A C 1
ATOM 2553 O O . GLN A 1 312 ? -31.559 16.193 35.603 1.00 92.00 312 GLN A O 1
ATOM 2558 N N . GLU A 1 313 ? -32.227 16.940 33.586 1.00 92.12 313 GLU A N 1
ATOM 2559 C CA . GLU A 1 313 ? -32.100 15.655 32.886 1.00 92.12 313 GLU A CA 1
ATOM 2560 C C . GLU A 1 313 ? -30.652 15.164 32.875 1.00 92.12 313 GLU A C 1
ATOM 2562 O O . GLU A 1 313 ? -30.384 14.038 33.282 1.00 92.12 313 GLU A O 1
ATOM 2567 N N . ILE A 1 314 ? -29.701 16.029 32.502 1.00 91.75 314 ILE A N 1
ATOM 2568 C CA . ILE A 1 314 ? -28.271 15.679 32.487 1.00 91.75 314 ILE A CA 1
ATOM 2569 C C . ILE A 1 314 ? -27.792 15.307 33.896 1.00 91.75 314 ILE A C 1
ATOM 2571 O O . ILE A 1 314 ? -27.074 14.330 34.070 1.00 91.75 314 ILE A O 1
ATOM 2575 N N . ASN A 1 315 ? -28.206 16.051 34.922 1.00 92.81 315 ASN A N 1
ATOM 2576 C CA . ASN A 1 315 ? -27.796 15.795 36.303 1.00 92.81 315 ASN A CA 1
ATOM 2577 C C . ASN A 1 315 ? -28.321 14.457 36.861 1.00 92.81 315 ASN A C 1
ATOM 2579 O O . ASN A 1 315 ? -27.650 13.849 37.694 1.00 92.81 315 ASN A O 1
ATOM 2583 N N . ARG A 1 316 ? -29.496 13.997 36.412 1.00 91.69 316 ARG A N 1
ATOM 2584 C CA . ARG A 1 316 ? -30.148 12.763 36.889 1.00 91.69 316 ARG A CA 1
ATOM 2585 C C . ARG A 1 316 ? -29.877 11.533 36.018 1.00 91.69 316 ARG A C 1
ATOM 2587 O O . ARG A 1 316 ? -30.278 10.442 36.400 1.00 91.69 316 ARG A O 1
ATOM 2594 N N . CYS A 1 317 ? -29.216 11.689 34.874 1.00 90.81 317 CYS A N 1
ATOM 2595 C CA . CYS A 1 317 ? -28.983 10.598 33.932 1.00 90.81 317 CYS A CA 1
ATOM 2596 C C . CYS A 1 317 ? -27.894 9.632 34.431 1.00 90.81 317 CYS A C 1
ATOM 2598 O O . CYS A 1 317 ? -26.706 9.944 34.355 1.00 90.81 317 CYS A O 1
ATOM 2600 N N . GLU A 1 318 ? -28.292 8.457 34.930 1.00 89.50 318 GLU A N 1
ATOM 2601 C CA . GLU A 1 318 ? -27.382 7.433 35.480 1.00 89.50 318 GLU A CA 1
ATOM 2602 C C . GLU A 1 318 ? -26.366 6.906 34.461 1.00 89.50 318 GLU A C 1
ATOM 2604 O O . GLU A 1 318 ? -25.269 6.499 34.829 1.00 89.50 318 GLU A O 1
ATOM 2609 N N . GLU A 1 319 ? -26.693 6.996 33.174 1.00 85.56 319 GLU A N 1
ATOM 2610 C CA . GLU A 1 319 ? -25.813 6.629 32.071 1.00 85.56 319 GLU A CA 1
ATOM 2611 C C . GLU A 1 319 ? -24.600 7.562 31.889 1.00 85.56 319 GLU A C 1
ATOM 2613 O O . GLU A 1 319 ? -23.675 7.227 31.138 1.00 85.56 319 GLU A O 1
ATOM 2618 N N . LEU A 1 320 ? -24.597 8.734 32.530 1.00 87.88 320 LEU A N 1
ATOM 2619 C CA . LEU A 1 320 ? -23.489 9.686 32.503 1.00 87.88 320 LEU A CA 1
ATOM 2620 C C . LEU A 1 320 ? -22.575 9.511 33.716 1.00 87.88 320 LEU A C 1
ATOM 2622 O O . LEU A 1 320 ? -23.009 9.200 34.832 1.00 87.88 320 LEU A O 1
ATOM 2626 N N . SER A 1 321 ? -21.291 9.812 33.521 1.00 87.25 321 SER A N 1
ATOM 2627 C CA . SER A 1 321 ? -20.317 9.753 34.609 1.00 87.25 321 SER A CA 1
ATOM 2628 C C . SER A 1 321 ? -20.708 10.690 35.757 1.00 87.25 321 SER A C 1
ATOM 2630 O O . SER A 1 321 ? -21.310 11.749 35.551 1.00 87.25 321 SER A O 1
ATOM 2632 N N . SER A 1 322 ? -20.339 10.322 36.989 1.00 86.06 322 SER A N 1
ATOM 2633 C CA . SER A 1 322 ? -20.614 11.136 38.187 1.00 86.06 322 SER A CA 1
ATOM 2634 C C . SER A 1 322 ? -20.147 12.590 38.013 1.00 86.06 322 SER A C 1
ATOM 2636 O O . SER A 1 322 ? -20.884 13.531 38.310 1.00 86.06 322 SER A O 1
ATOM 2638 N N . LEU A 1 323 ? -18.964 12.778 37.420 1.00 84.25 323 LEU A N 1
ATOM 2639 C CA . LEU A 1 323 ? -18.404 14.097 37.135 1.00 84.25 323 LEU A CA 1
ATOM 2640 C C . LEU A 1 323 ? -19.238 14.878 36.104 1.00 84.25 323 LEU A C 1
ATOM 2642 O O . LEU A 1 323 ? -19.507 16.062 36.301 1.00 84.25 323 LEU A O 1
ATOM 2646 N N . ALA A 1 324 ? -19.690 14.232 35.022 1.00 85.81 324 ALA A N 1
ATOM 2647 C CA . ALA A 1 324 ? -20.534 14.877 34.015 1.00 85.81 324 ALA A CA 1
ATOM 2648 C C . ALA A 1 324 ? -21.885 15.320 34.603 1.00 85.81 324 ALA A C 1
ATOM 2650 O O . ALA A 1 324 ? -22.335 16.438 34.339 1.00 85.81 324 ALA A O 1
ATOM 2651 N N . ARG A 1 325 ? -22.484 14.497 35.474 1.00 90.25 325 ARG A N 1
ATOM 2652 C CA . ARG A 1 325 ? -23.716 14.836 36.204 1.00 90.25 325 ARG A CA 1
ATOM 2653 C C . ARG A 1 325 ? -23.535 16.024 37.148 1.00 90.25 325 ARG A C 1
ATOM 2655 O O . ARG A 1 325 ? -24.385 16.918 37.176 1.00 90.25 325 ARG A O 1
ATOM 2662 N N . GLN A 1 326 ? -22.435 16.074 37.902 1.00 89.88 326 GLN A N 1
ATOM 2663 C CA . GLN A 1 326 ? -22.116 17.205 38.789 1.00 89.88 326 GLN A CA 1
ATOM 2664 C C . GLN A 1 326 ? -21.902 18.503 37.998 1.00 89.88 326 GLN A C 1
ATOM 2666 O O . GLN A 1 326 ? -22.324 19.578 38.423 1.00 89.88 326 GLN A O 1
ATOM 2671 N N . HIS A 1 327 ? -21.315 18.400 36.805 1.00 90.56 327 HIS A N 1
ATOM 2672 C CA . HIS A 1 327 ? -21.025 19.524 35.914 1.00 90.56 327 HIS A CA 1
ATOM 2673 C C . HIS A 1 327 ? -22.130 19.790 34.875 1.00 90.56 327 HIS A C 1
ATOM 2675 O O . HIS A 1 327 ? -21.894 20.492 33.889 1.00 90.56 327 HIS A O 1
ATOM 2681 N N . ALA A 1 328 ? -23.349 19.283 35.100 1.00 91.94 328 ALA A N 1
ATOM 2682 C CA . ALA A 1 328 ? -24.459 19.317 34.142 1.00 91.94 328 ALA A CA 1
ATOM 2683 C C . ALA A 1 328 ? -24.756 20.706 33.554 1.00 91.94 328 ALA A C 1
ATOM 2685 O O . ALA A 1 328 ? -25.150 20.809 32.395 1.00 91.94 328 ALA A O 1
ATOM 2686 N N . THR A 1 329 ? -24.549 21.782 34.321 1.00 92.06 329 THR A N 1
ATOM 2687 C CA . THR A 1 329 ? -24.729 23.166 33.847 1.00 92.06 329 THR A CA 1
ATOM 2688 C C . THR A 1 329 ? -23.842 23.480 32.640 1.00 92.06 329 THR A C 1
ATOM 2690 O O . THR A 1 329 ? -24.307 24.065 31.668 1.00 92.06 329 THR A O 1
ATOM 2693 N N . TYR A 1 330 ? -22.571 23.078 32.680 1.00 92.94 330 TYR A N 1
ATOM 2694 C CA . TYR A 1 330 ? -21.604 23.410 31.632 1.00 92.94 330 TYR A CA 1
ATOM 2695 C C . TYR A 1 330 ? -21.847 22.576 30.377 1.00 92.94 330 TYR A C 1
ATOM 2697 O O . TYR A 1 330 ? -21.842 23.114 29.272 1.00 92.94 330 TYR A O 1
ATOM 2705 N N . TYR A 1 331 ? -22.152 21.287 30.556 1.00 93.31 331 TYR A N 1
ATOM 2706 C CA . TYR A 1 331 ? -22.573 20.416 29.460 1.00 93.31 331 TYR A CA 1
ATOM 2707 C C . TYR A 1 331 ? -23.846 20.945 28.793 1.00 93.31 331 TYR A C 1
ATOM 2709 O O . TYR A 1 331 ? -23.893 21.047 27.572 1.00 93.31 331 TYR A O 1
ATOM 2717 N N . HIS A 1 332 ? -24.849 21.357 29.574 1.00 94.62 332 HIS A N 1
ATOM 2718 C CA . HIS A 1 332 ? -26.078 21.942 29.041 1.00 94.62 332 HIS A CA 1
ATOM 2719 C C . HIS A 1 332 ? -25.800 23.162 28.150 1.00 94.62 332 HIS A C 1
ATOM 2721 O O . HIS A 1 332 ? -26.303 23.219 27.030 1.00 94.62 332 HIS A O 1
ATOM 2727 N N . ASN A 1 333 ? -24.962 24.100 28.599 1.00 94.12 333 ASN A N 1
ATOM 2728 C CA . ASN A 1 333 ? -24.648 25.301 27.824 1.00 94.12 333 ASN A CA 1
ATOM 2729 C C . ASN A 1 333 ? -23.958 24.970 26.488 1.00 94.12 333 ASN A C 1
ATOM 2731 O O . ASN A 1 333 ? -24.349 25.498 25.447 1.00 94.12 333 ASN A O 1
ATOM 2735 N N . VAL A 1 334 ? -22.987 24.046 26.484 1.00 93.81 334 VAL A N 1
ATOM 2736 C CA . VAL A 1 334 ? -22.319 23.599 25.245 1.00 93.81 334 VAL A CA 1
ATOM 2737 C C . VAL A 1 334 ? -23.303 22.903 24.301 1.00 93.81 334 VAL A C 1
ATOM 2739 O O . VAL A 1 334 ? -23.264 23.133 23.095 1.00 93.81 334 VAL A O 1
ATOM 2742 N N . ILE A 1 335 ? -24.236 22.110 24.830 1.00 92.38 335 ILE A N 1
ATOM 2743 C CA . ILE A 1 335 ? -25.281 21.451 24.033 1.00 92.38 335 ILE A CA 1
ATOM 2744 C C . ILE A 1 335 ? -26.233 22.473 23.399 1.00 92.38 335 ILE A C 1
ATOM 2746 O O . ILE A 1 335 ? -26.635 22.296 22.249 1.00 92.38 335 ILE A O 1
ATOM 2750 N N . GLN A 1 336 ? -26.574 23.561 24.095 1.00 92.56 336 GLN A N 1
ATOM 2751 C CA . GLN A 1 336 ? -27.376 24.645 23.515 1.00 92.56 336 GLN A CA 1
ATOM 2752 C C . GLN A 1 336 ? -26.626 25.367 22.389 1.00 92.56 336 GLN A C 1
ATOM 2754 O O . GLN A 1 336 ? -27.194 25.604 21.321 1.00 92.56 336 GLN A O 1
ATOM 2759 N N . LEU A 1 337 ? -25.333 25.650 22.579 1.00 92.94 337 LEU A N 1
ATOM 2760 C CA . LEU A 1 337 ? -24.481 26.224 21.531 1.00 92.94 337 LEU A CA 1
ATOM 2761 C C . LEU A 1 337 ? -24.373 25.297 20.318 1.00 92.94 337 LEU A C 1
ATOM 2763 O O . LEU A 1 337 ? -24.527 25.752 19.187 1.00 92.94 337 LEU A O 1
ATOM 2767 N N . TYR A 1 338 ? -24.212 23.994 20.546 1.00 91.81 338 TYR A N 1
ATOM 2768 C CA . TYR A 1 338 ? -24.232 22.982 19.496 1.00 91.81 338 TYR A CA 1
ATOM 2769 C C . TYR A 1 338 ? -25.563 22.974 18.730 1.00 91.81 338 TYR A C 1
ATOM 2771 O O . TYR A 1 338 ? -25.569 23.029 17.501 1.00 91.81 338 TYR A O 1
ATOM 2779 N N . LYS A 1 339 ? -26.708 22.966 19.429 1.00 89.38 339 LYS A N 1
ATOM 2780 C CA . LYS A 1 339 ? -28.038 23.013 18.793 1.00 89.38 339 LYS A CA 1
ATOM 2781 C C . LYS A 1 339 ? -28.207 24.278 17.937 1.00 89.38 339 LYS A C 1
ATOM 2783 O O . LYS A 1 339 ? -28.708 24.192 16.815 1.00 89.38 339 LYS A O 1
ATOM 2788 N N . ASN A 1 340 ? -27.730 25.426 18.423 1.00 90.12 340 ASN A N 1
ATOM 2789 C CA . ASN A 1 340 ? -27.738 26.697 17.691 1.00 90.12 340 ASN A CA 1
ATOM 2790 C C . ASN A 1 340 ? -26.794 26.710 16.480 1.00 90.12 340 ASN A C 1
ATOM 2792 O O . ASN A 1 340 ? -27.114 27.312 15.457 1.00 90.12 340 ASN A O 1
ATOM 2796 N N . PHE A 1 341 ? -25.636 26.060 16.580 1.00 89.94 341 PHE A N 1
ATOM 2797 C CA . PHE A 1 341 ? -24.726 25.878 15.453 1.00 89.94 341 PHE A CA 1
ATOM 2798 C C . PHE A 1 341 ? -25.389 25.023 14.370 1.00 89.94 341 PHE A C 1
ATOM 2800 O O . PHE A 1 341 ? -25.473 25.432 13.213 1.00 89.94 341 PHE A O 1
ATOM 2807 N N . VAL A 1 342 ? -25.944 23.873 14.761 1.00 85.06 342 VAL A N 1
ATOM 2808 C CA . VAL A 1 342 ? -26.591 22.927 13.846 1.00 85.06 342 VAL A CA 1
ATOM 2809 C C . VAL A 1 342 ? -27.795 23.539 13.134 1.00 85.06 342 VAL A C 1
ATOM 2811 O O . VAL A 1 342 ? -27.994 23.250 11.956 1.00 85.06 342 VAL A O 1
ATOM 2814 N N . SER A 1 343 ? -28.580 24.396 13.794 1.00 84.75 343 SER A N 1
ATOM 2815 C CA . SER A 1 343 ? -29.734 25.052 13.159 1.00 84.75 343 SER A CA 1
ATOM 2816 C C . SER A 1 343 ? -29.341 26.035 12.048 1.00 84.75 343 SER A C 1
ATOM 2818 O O . SER A 1 343 ? -30.125 26.269 11.130 1.00 84.75 343 SER A O 1
ATOM 2820 N N . LYS A 1 344 ? -28.117 26.578 12.095 1.00 84.19 344 LYS A N 1
ATOM 2821 C CA . LYS A 1 344 ? -27.552 27.489 11.085 1.00 84.19 344 LYS A CA 1
ATOM 2822 C C . LYS A 1 344 ? -26.636 26.780 10.081 1.00 84.19 344 LYS A C 1
ATOM 2824 O O . LYS A 1 344 ? -26.214 27.386 9.096 1.00 84.19 344 LYS A O 1
ATOM 2829 N N . PHE A 1 345 ? -26.319 25.512 10.324 1.00 77.81 345 PHE A N 1
ATOM 2830 C CA . PHE A 1 345 ? -25.350 24.751 9.553 1.00 77.81 345 PHE A CA 1
ATOM 2831 C C . PHE A 1 345 ? -25.928 24.299 8.203 1.00 77.81 345 PHE A C 1
ATOM 2833 O O . PHE A 1 345 ? -26.889 23.530 8.150 1.00 77.81 345 PHE A O 1
ATOM 2840 N N . LYS A 1 346 ? -25.326 24.748 7.094 1.00 65.44 346 LYS A N 1
ATOM 2841 C CA . LYS A 1 346 ? -25.656 24.265 5.744 1.00 65.44 346 LYS A CA 1
ATOM 2842 C C . LYS A 1 346 ? -24.734 23.090 5.393 1.00 65.44 346 LYS A C 1
ATOM 2844 O O . LYS A 1 346 ? -23.528 23.312 5.297 1.00 65.44 346 LYS A O 1
ATOM 2849 N N . PRO A 1 347 ? -25.252 21.866 5.182 1.00 56.66 347 PRO A N 1
ATOM 2850 C CA . PRO A 1 347 ? -24.409 20.726 4.844 1.00 56.66 347 PRO A CA 1
ATOM 2851 C C . PRO A 1 347 ? -23.749 20.944 3.478 1.00 56.66 347 PRO A C 1
ATOM 2853 O O . PRO A 1 347 ? -24.436 21.136 2.472 1.00 56.66 347 PRO A O 1
ATOM 2856 N N . GLN A 1 348 ? -22.418 20.907 3.436 1.00 51.66 348 GLN A N 1
ATOM 2857 C CA . GLN A 1 348 ? -21.683 20.827 2.178 1.00 51.66 348 GLN A CA 1
ATOM 2858 C C . GLN A 1 348 ? -21.702 19.375 1.689 1.00 51.66 348 GLN A C 1
ATOM 2860 O O . GLN A 1 348 ? -21.417 18.443 2.440 1.00 51.66 348 GLN A O 1
ATOM 2865 N N . LYS A 1 349 ? -22.105 19.179 0.430 1.00 52.81 349 LYS A N 1
ATOM 2866 C CA . LYS A 1 349 ? -22.072 17.874 -0.234 1.00 52.81 349 LYS A CA 1
ATOM 2867 C C . LYS A 1 349 ? -20.660 17.643 -0.754 1.00 52.81 349 LYS A C 1
ATOM 2869 O O . LYS A 1 349 ? -20.354 18.048 -1.871 1.00 52.81 349 LYS A O 1
ATOM 2874 N N . GLU A 1 350 ? -19.820 16.993 0.035 1.00 54.16 350 GLU A N 1
ATOM 2875 C CA . GLU A 1 350 ? -18.538 16.494 -0.455 1.00 54.16 350 GLU A CA 1
ATOM 2876 C C . GLU A 1 350 ? -18.620 14.989 -0.670 1.00 54.16 350 GLU A C 1
ATOM 2878 O O . GLU A 1 350 ? -19.024 14.228 0.206 1.00 54.16 350 GLU A O 1
ATOM 2883 N N . LYS A 1 351 ? -18.268 14.556 -1.880 1.00 65.88 351 LYS A N 1
ATOM 2884 C CA . LYS A 1 351 ? -18.114 13.137 -2.176 1.00 65.88 351 LYS A CA 1
ATOM 2885 C C . LYS A 1 351 ? -16.850 12.661 -1.470 1.00 65.88 351 LYS A C 1
ATOM 2887 O O . LYS A 1 351 ? -15.767 13.153 -1.782 1.00 65.88 351 LYS A O 1
ATOM 2892 N N . VAL A 1 352 ? -16.981 11.698 -0.561 1.00 78.56 352 VAL A N 1
ATOM 2893 C CA . VAL A 1 352 ? -15.816 11.071 0.067 1.00 78.56 352 VAL A CA 1
ATOM 2894 C C . VAL A 1 352 ? -15.034 10.324 -1.010 1.00 78.56 352 VAL A C 1
ATOM 2896 O O . VAL A 1 352 ? -15.557 9.438 -1.690 1.00 78.56 352 VAL A O 1
ATOM 2899 N N . GLU A 1 353 ? -13.779 10.719 -1.209 1.00 84.19 353 GLU A N 1
ATOM 2900 C CA . GLU A 1 353 ? -12.891 10.049 -2.151 1.00 84.19 353 GLU A CA 1
ATOM 2901 C C . GLU A 1 353 ? -12.530 8.651 -1.633 1.00 84.19 353 GLU A C 1
ATOM 2903 O O . GLU A 1 353 ? -12.205 8.466 -0.453 1.00 84.19 353 GLU A O 1
ATOM 2908 N N . LEU A 1 354 ? -12.570 7.659 -2.528 1.00 90.81 354 LEU A N 1
ATOM 2909 C CA . LEU A 1 354 ? -12.084 6.320 -2.223 1.00 90.81 354 LEU A CA 1
ATOM 2910 C C . LEU A 1 354 ? -10.561 6.357 -2.094 1.00 90.81 354 LEU A C 1
ATOM 2912 O O . LEU A 1 354 ? -9.846 6.567 -3.074 1.00 90.81 354 LEU A O 1
ATOM 2916 N N . LYS A 1 355 ? -10.072 6.090 -0.890 1.00 92.44 355 LYS A N 1
ATOM 2917 C CA . LYS A 1 355 ? -8.654 6.085 -0.548 1.00 92.44 355 LYS A CA 1
ATOM 2918 C C . LYS A 1 355 ? -8.119 4.660 -0.510 1.00 92.44 355 LYS A C 1
ATOM 2920 O O . LYS A 1 355 ? -8.779 3.740 -0.025 1.00 92.44 355 LYS A O 1
ATOM 2925 N N . ASN A 1 356 ? -6.892 4.486 -0.993 1.00 96.25 356 ASN A N 1
ATOM 2926 C CA . ASN A 1 356 ? -6.155 3.231 -0.863 1.00 96.25 356 ASN A CA 1
ATOM 2927 C C . ASN A 1 356 ? -5.438 3.186 0.488 1.00 96.25 356 ASN A C 1
ATOM 2929 O O . ASN A 1 356 ? -4.851 4.186 0.900 1.00 96.25 356 ASN A O 1
ATOM 2933 N N . TYR A 1 357 ? -5.445 2.019 1.127 1.00 96.69 357 TYR A N 1
ATOM 2934 C CA . TYR A 1 357 ? -4.729 1.732 2.368 1.00 96.69 357 TYR A CA 1
ATOM 2935 C C . TYR A 1 357 ? -3.691 0.646 2.103 1.00 96.69 357 TYR A C 1
ATOM 2937 O O . TYR A 1 357 ? -4.004 -0.360 1.468 1.00 96.69 357 TYR A O 1
ATOM 2945 N N . VAL A 1 358 ? -2.455 0.832 2.565 1.00 97.75 358 VAL A N 1
ATOM 2946 C CA . VAL A 1 358 ? -1.350 -0.098 2.300 1.00 97.75 358 VAL A CA 1
ATOM 2947 C C . VAL A 1 358 ? -0.696 -0.547 3.601 1.00 97.75 358 VAL A C 1
ATOM 2949 O O . VAL A 1 358 ? -0.124 0.257 4.336 1.00 97.75 358 VAL A O 1
ATOM 2952 N N . LEU A 1 359 ? -0.750 -1.853 3.854 1.00 97.62 359 LEU A N 1
ATOM 2953 C CA . LEU A 1 359 ? -0.047 -2.521 4.941 1.00 97.62 359 LEU A CA 1
ATOM 2954 C C . LEU A 1 359 ? 1.194 -3.227 4.389 1.00 97.62 359 LEU A C 1
ATOM 2956 O O . LEU A 1 359 ? 1.080 -4.131 3.559 1.00 97.62 359 LEU A O 1
ATOM 2960 N N . ILE A 1 360 ? 2.375 -2.855 4.875 1.00 98.00 360 ILE A N 1
ATOM 2961 C CA . ILE A 1 360 ? 3.610 -3.594 4.616 1.00 98.00 360 ILE A CA 1
ATOM 2962 C C . ILE A 1 360 ? 3.901 -4.512 5.802 1.00 98.00 360 ILE A C 1
ATOM 2964 O O . ILE A 1 360 ? 3.966 -4.050 6.941 1.00 98.00 360 ILE A O 1
ATOM 2968 N N . ILE A 1 361 ? 4.113 -5.795 5.510 1.00 96.31 361 ILE A N 1
ATOM 2969 C CA . ILE A 1 361 ? 4.561 -6.800 6.476 1.00 96.31 361 ILE A CA 1
ATOM 2970 C C . ILE A 1 361 ? 5.992 -7.193 6.112 1.00 96.31 361 ILE A C 1
ATOM 2972 O O . ILE A 1 361 ? 6.229 -7.948 5.165 1.00 96.31 361 ILE A O 1
ATOM 2976 N N . ASP A 1 362 ? 6.951 -6.629 6.831 1.00 94.69 362 ASP A N 1
ATOM 2977 C CA . ASP A 1 362 ? 8.368 -6.903 6.652 1.00 94.69 362 ASP A CA 1
ATOM 2978 C C . ASP A 1 362 ? 8.739 -8.237 7.305 1.00 94.69 362 ASP A C 1
ATOM 2980 O O . ASP A 1 362 ? 8.227 -8.588 8.370 1.00 94.69 362 ASP A O 1
ATOM 2984 N N . GLU A 1 363 ? 9.622 -8.984 6.644 1.00 92.06 363 GLU A N 1
ATOM 2985 C CA . GLU A 1 363 ? 10.039 -10.324 7.072 1.00 92.06 363 GLU A CA 1
ATOM 2986 C C . GLU A 1 363 ? 8.850 -11.265 7.334 1.00 92.06 363 GLU A C 1
ATOM 2988 O O . GLU A 1 363 ? 8.826 -12.014 8.306 1.00 92.06 363 GLU A O 1
ATOM 2993 N N . ILE A 1 364 ? 7.856 -11.246 6.437 1.00 92.19 364 ILE A N 1
ATOM 2994 C CA . ILE A 1 364 ? 6.570 -11.948 6.592 1.00 92.19 364 ILE A CA 1
ATOM 2995 C C . ILE A 1 364 ? 6.717 -13.451 6.859 1.00 92.19 364 ILE A C 1
ATOM 2997 O O . ILE A 1 364 ? 5.834 -14.066 7.449 1.00 92.19 364 ILE A O 1
ATOM 3001 N N . ASN A 1 365 ? 7.824 -14.059 6.428 1.00 88.50 365 ASN A N 1
ATOM 3002 C CA . ASN A 1 365 ? 8.079 -15.466 6.683 1.00 88.50 365 ASN A CA 1
ATOM 3003 C C . ASN A 1 365 ? 8.433 -15.750 8.147 1.00 88.50 365 ASN A C 1
ATOM 3005 O O . ASN A 1 365 ? 8.207 -16.872 8.577 1.00 88.50 365 ASN A O 1
ATOM 3009 N N . ARG A 1 366 ? 8.953 -14.782 8.920 1.00 89.06 366 ARG A N 1
ATOM 3010 C CA . ARG A 1 366 ? 9.474 -14.997 10.286 1.00 89.06 366 ARG A CA 1
ATOM 3011 C C . ARG A 1 366 ? 8.453 -15.482 11.297 1.00 89.06 366 ARG A C 1
ATOM 3013 O O . ARG A 1 366 ? 8.869 -16.011 12.318 1.00 89.06 366 ARG A O 1
ATOM 3020 N N . ALA A 1 367 ? 7.165 -15.339 11.017 1.00 88.62 367 ALA A N 1
ATOM 3021 C CA . ALA A 1 367 ? 6.097 -15.905 11.824 1.00 88.62 367 ALA A CA 1
ATOM 3022 C C . ALA A 1 367 ? 5.347 -16.992 11.041 1.00 88.62 367 ALA A C 1
ATOM 3024 O O . ALA A 1 367 ? 5.325 -16.993 9.807 1.00 88.62 367 ALA A O 1
ATOM 3025 N N . ASN A 1 368 ? 4.676 -17.901 11.754 1.00 88.81 368 ASN A N 1
ATOM 3026 C CA . ASN A 1 368 ? 3.762 -18.845 11.118 1.00 88.81 368 ASN A CA 1
ATOM 3027 C C . ASN A 1 368 ? 2.527 -18.091 10.608 1.00 88.81 368 ASN A C 1
ATOM 3029 O O . ASN A 1 368 ? 1.554 -17.893 11.333 1.00 88.81 368 ASN A O 1
ATOM 3033 N N . LEU A 1 369 ? 2.574 -17.672 9.345 1.00 88.75 369 LEU A N 1
ATOM 3034 C CA . LEU A 1 369 ? 1.545 -16.830 8.749 1.00 88.75 369 LEU A CA 1
ATOM 3035 C C . LEU A 1 369 ? 0.154 -17.484 8.756 1.00 88.75 369 LEU A C 1
ATOM 3037 O O . LEU A 1 369 ? -0.838 -16.770 8.879 1.00 88.75 369 LEU A O 1
ATOM 3041 N N . SER A 1 370 ? 0.072 -18.818 8.662 1.00 88.12 370 SER A N 1
ATOM 3042 C CA . SER A 1 370 ? -1.207 -19.531 8.757 1.00 88.12 370 SER A CA 1
ATOM 3043 C C . SER A 1 370 ? -1.840 -19.343 10.138 1.00 88.12 370 SER A C 1
ATOM 3045 O O . SER A 1 370 ? -3.026 -19.039 10.234 1.00 88.12 370 SER A O 1
ATOM 3047 N N . SER A 1 371 ? -1.042 -19.458 11.201 1.00 89.12 371 SER A N 1
ATOM 3048 C CA . SER A 1 371 ? -1.497 -19.238 12.578 1.00 89.12 371 SER A CA 1
ATOM 3049 C C . SER A 1 371 ? -1.777 -17.764 12.874 1.00 89.12 371 SER A C 1
ATOM 3051 O O . SER A 1 371 ? -2.776 -17.456 13.507 1.00 89.12 371 SER A O 1
ATOM 3053 N N . VAL A 1 372 ? -0.934 -16.849 12.386 1.00 92.12 372 VAL A N 1
ATOM 3054 C CA . VAL A 1 372 ? -1.075 -15.402 12.633 1.00 92.12 372 VAL A CA 1
ATOM 3055 C C . VAL A 1 372 ? -2.311 -14.816 11.951 1.00 92.12 372 VAL A C 1
ATOM 3057 O O . VAL A 1 372 ? -2.954 -13.930 12.504 1.00 92.12 372 VAL A O 1
ATOM 3060 N N . LEU A 1 373 ? -2.650 -15.278 10.744 1.00 89.56 373 LEU A N 1
ATOM 3061 C CA . LEU A 1 373 ? -3.829 -14.787 10.027 1.00 89.56 373 LEU A CA 1
ATOM 3062 C C . LEU A 1 373 ? -5.127 -15.475 10.459 1.00 89.56 373 LEU A C 1
ATOM 3064 O O . LEU A 1 373 ? -6.185 -14.866 10.316 1.00 89.56 373 LEU A O 1
ATOM 3068 N N . GLY A 1 374 ? -5.065 -16.724 10.928 1.00 88.25 374 GLY A N 1
ATOM 3069 C CA . GLY A 1 374 ? -6.248 -17.493 11.313 1.00 88.25 374 GLY A CA 1
ATOM 3070 C C . GLY A 1 374 ? -7.320 -17.501 10.218 1.00 88.25 374 GLY A C 1
ATOM 3071 O O . GLY A 1 374 ? -7.076 -17.857 9.060 1.00 88.25 374 GLY A O 1
ATOM 3072 N N . GLU A 1 375 ? -8.518 -17.046 10.567 1.00 83.25 375 GLU A N 1
ATOM 3073 C CA . GLU A 1 375 ? -9.693 -16.996 9.695 1.00 83.25 375 GLU A CA 1
ATOM 3074 C C . GLU A 1 375 ? -9.572 -15.939 8.586 1.00 83.25 375 GLU A C 1
ATOM 3076 O O . GLU A 1 375 ? -10.232 -16.034 7.545 1.00 83.25 375 GLU A O 1
ATOM 3081 N N . LEU A 1 376 ? -8.659 -14.970 8.725 1.00 87.31 376 LEU A N 1
ATOM 3082 C CA . LEU A 1 376 ? -8.422 -13.944 7.704 1.00 87.31 376 LEU A CA 1
ATOM 3083 C C . LEU A 1 376 ? -7.832 -14.486 6.415 1.00 87.31 376 LEU A C 1
ATOM 3085 O O . LEU A 1 376 ? -7.882 -13.805 5.388 1.00 87.31 376 LEU A O 1
ATOM 3089 N N . ILE A 1 377 ? -7.341 -15.723 6.421 1.00 89.00 377 ILE A N 1
ATOM 3090 C CA . ILE A 1 377 ? -6.970 -16.418 5.190 1.00 89.00 377 ILE A CA 1
ATOM 3091 C C . ILE A 1 377 ? -8.158 -16.450 4.214 1.00 89.00 377 ILE A C 1
ATOM 3093 O O . ILE A 1 377 ? -7.961 -16.241 3.016 1.00 89.00 377 ILE A O 1
ATOM 3097 N N . TYR A 1 378 ? -9.389 -16.631 4.706 1.00 89.38 378 TYR A N 1
ATOM 3098 C CA . TYR A 1 378 ? -10.592 -16.585 3.871 1.00 89.38 378 TYR A CA 1
ATOM 3099 C C . TYR A 1 378 ? -10.917 -15.158 3.410 1.00 89.38 378 TYR A C 1
ATOM 3101 O O . TYR A 1 378 ? -11.254 -14.946 2.245 1.00 89.38 378 TYR A O 1
ATOM 3109 N N . ALA A 1 379 ? -10.736 -14.158 4.277 1.00 91.44 379 ALA A N 1
ATOM 3110 C CA . ALA A 1 379 ? -10.977 -12.750 3.950 1.00 91.44 379 ALA A CA 1
ATOM 3111 C C . ALA A 1 379 ? -9.968 -12.166 2.936 1.00 91.44 379 ALA A C 1
ATOM 3113 O O . ALA A 1 379 ? -10.264 -11.185 2.250 1.00 91.44 379 ALA A O 1
ATOM 3114 N N . LEU A 1 380 ? -8.773 -12.759 2.808 1.00 91.94 380 LEU A N 1
ATOM 3115 C CA . LEU A 1 380 ? -7.814 -12.434 1.742 1.00 91.94 380 LEU A CA 1
ATOM 3116 C C . LEU A 1 380 ? -8.334 -12.825 0.350 1.00 91.94 380 LEU A C 1
ATOM 3118 O O . LEU A 1 380 ? -7.978 -12.187 -0.641 1.00 91.94 380 LEU A O 1
ATOM 3122 N N . GLU A 1 381 ? -9.151 -13.876 0.275 1.00 88.06 381 GLU A N 1
ATOM 3123 C CA . GLU A 1 381 ? -9.735 -14.391 -0.965 1.00 88.06 381 GLU A CA 1
ATOM 3124 C C . GLU A 1 381 ? -11.079 -13.720 -1.272 1.00 88.06 381 GLU A C 1
ATOM 3126 O O . GLU A 1 381 ? -11.304 -13.257 -2.390 1.00 88.06 381 GLU A O 1
ATOM 3131 N N . TYR A 1 382 ? -11.938 -13.583 -0.261 1.00 90.38 382 TYR A N 1
ATOM 3132 C CA . TYR A 1 382 ? -13.273 -13.002 -0.383 1.00 90.38 382 TYR A CA 1
ATOM 3133 C C . TYR A 1 382 ? -13.334 -11.578 0.184 1.00 90.38 382 TYR A C 1
ATOM 3135 O O . TYR A 1 382 ? -14.057 -11.301 1.142 1.00 90.38 382 TYR A O 1
ATOM 3143 N N . ARG A 1 383 ? -12.574 -10.660 -0.428 1.00 92.75 383 ARG A N 1
ATOM 3144 C CA . ARG A 1 383 ? -12.561 -9.233 -0.057 1.00 92.75 383 ARG A CA 1
ATOM 3145 C C . ARG A 1 383 ? -13.980 -8.656 0.006 1.00 92.75 383 ARG A C 1
ATOM 3147 O O . ARG A 1 383 ? -14.791 -8.898 -0.886 1.00 92.75 383 ARG A O 1
ATOM 3154 N N . GLY A 1 384 ? -14.257 -7.868 1.043 1.00 90.75 384 GLY A N 1
ATOM 3155 C CA . GLY A 1 384 ? -15.560 -7.240 1.280 1.00 90.75 384 GLY A CA 1
ATOM 3156 C C . GLY A 1 384 ? -16.632 -8.150 1.895 1.00 90.75 384 GLY A C 1
ATOM 3157 O O . GLY A 1 384 ? -17.717 -7.656 2.186 1.00 90.75 384 GLY A O 1
ATOM 3158 N N . LYS A 1 385 ? -16.355 -9.443 2.121 1.00 92.06 385 LYS A N 1
ATOM 3159 C CA . LYS A 1 385 ? -17.249 -10.343 2.868 1.00 92.06 385 LYS A CA 1
ATOM 3160 C C . LYS A 1 385 ? -16.812 -10.458 4.327 1.00 92.06 385 LYS A C 1
ATOM 3162 O O . LYS A 1 385 ? -15.614 -10.426 4.611 1.00 92.06 385 LYS A O 1
ATOM 3167 N N . ALA A 1 386 ? -17.787 -10.602 5.220 1.00 91.75 386 ALA A N 1
ATOM 3168 C CA . ALA A 1 386 ? -17.544 -10.881 6.629 1.00 91.75 386 ALA A CA 1
ATO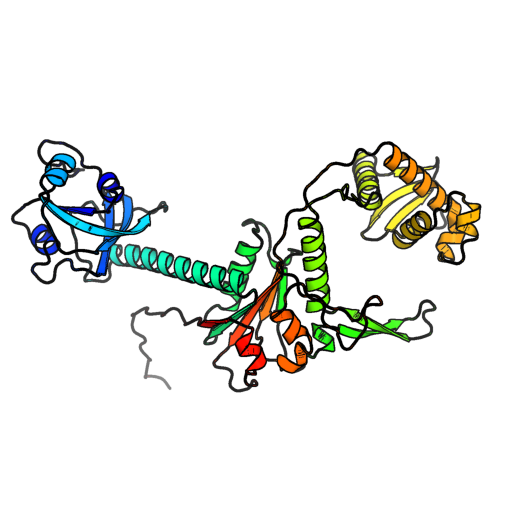M 3169 C C . ALA A 1 386 ? -17.037 -12.312 6.815 1.00 91.75 386 ALA A C 1
ATOM 3171 O O . ALA A 1 386 ? -17.522 -13.243 6.166 1.00 91.75 386 ALA A O 1
ATOM 3172 N N . VAL A 1 387 ? -16.055 -12.464 7.697 1.00 92.00 387 VAL A N 1
ATOM 3173 C CA . VAL A 1 387 ? -15.632 -13.747 8.258 1.00 92.00 387 VAL A CA 1
ATOM 3174 C C . VAL A 1 387 ? -15.763 -13.684 9.773 1.00 92.00 387 VAL A C 1
ATOM 3176 O O . VAL A 1 387 ? -15.500 -12.639 10.370 1.00 92.00 387 VAL A O 1
ATOM 3179 N N . ASP A 1 388 ? -16.154 -14.794 10.388 1.00 88.06 388 ASP A N 1
ATOM 3180 C CA . ASP A 1 388 ? -16.184 -14.902 11.842 1.00 88.06 388 ASP A CA 1
ATOM 3181 C C . ASP A 1 388 ? -14.765 -15.065 12.381 1.00 88.06 388 ASP A C 1
ATOM 3183 O O . ASP A 1 388 ? -13.998 -15.905 11.912 1.00 88.06 388 ASP A O 1
ATOM 3187 N N . SER A 1 389 ? -14.423 -14.252 13.372 1.00 85.50 389 SER A N 1
ATOM 3188 C CA . SER A 1 389 ? -13.162 -14.333 14.106 1.00 85.50 389 SER A CA 1
ATOM 3189 C C . SER A 1 389 ? -13.345 -15.030 15.457 1.00 85.50 389 SER A C 1
ATOM 3191 O O . SER A 1 389 ? -14.453 -15.080 16.002 1.00 85.50 389 SER A O 1
ATOM 3193 N N . MET A 1 390 ? -12.247 -15.540 16.029 1.00 78.94 390 MET A N 1
ATOM 3194 C CA . MET A 1 390 ? -12.272 -16.234 17.328 1.00 78.94 390 MET A CA 1
ATOM 3195 C C . MET A 1 390 ? -12.807 -15.365 18.477 1.00 78.94 390 MET A C 1
ATOM 3197 O O . MET A 1 390 ? -13.528 -15.859 19.346 1.00 78.94 390 MET A O 1
ATOM 3201 N N . TYR A 1 391 ? -12.483 -14.069 18.470 1.00 81.19 391 TYR A N 1
ATOM 3202 C CA . TYR A 1 391 ? -12.860 -13.124 19.518 1.00 81.19 391 TYR A CA 1
ATOM 3203 C C . TYR A 1 391 ? -13.836 -12.069 18.987 1.00 81.19 391 TYR A C 1
ATOM 3205 O O . TYR A 1 391 ? -13.613 -11.475 17.930 1.00 81.19 391 TYR A O 1
ATOM 3213 N N . ALA A 1 392 ? -14.900 -11.790 19.742 1.00 79.81 392 ALA A N 1
ATOM 3214 C CA . ALA A 1 392 ? -15.780 -10.662 19.459 1.00 79.81 392 ALA A CA 1
ATOM 3215 C C . ALA A 1 392 ? -15.118 -9.367 19.945 1.00 79.81 392 ALA A C 1
ATOM 3217 O O . ALA A 1 392 ? -14.814 -9.261 21.126 1.00 79.81 392 ALA A O 1
ATOM 3218 N N . ALA A 1 393 ? -14.909 -8.401 19.056 1.00 77.31 393 ALA A N 1
ATOM 3219 C CA . ALA A 1 393 ? -14.444 -7.062 19.409 1.00 77.31 393 ALA A CA 1
ATOM 3220 C C . ALA A 1 393 ? -15.530 -6.059 19.012 1.00 77.31 393 ALA A C 1
ATOM 3222 O O . ALA A 1 393 ? -16.129 -6.206 17.945 1.00 77.31 393 ALA A O 1
ATOM 3223 N N . ASN A 1 394 ? -15.794 -5.057 19.856 1.00 71.38 394 ASN A N 1
ATOM 3224 C CA . ASN A 1 394 ? -16.875 -4.081 19.649 1.00 71.38 394 ASN A CA 1
ATOM 3225 C C . ASN A 1 394 ? -18.238 -4.755 19.382 1.00 71.38 394 ASN A C 1
ATOM 3227 O O . ASN A 1 394 ? -18.906 -4.445 18.398 1.00 71.38 394 ASN A O 1
ATOM 3231 N N . ASP A 1 395 ? -18.594 -5.748 20.202 1.00 74.88 395 ASP A N 1
ATOM 3232 C CA . ASP A 1 395 ? -19.837 -6.533 20.101 1.00 74.88 395 ASP A CA 1
ATOM 3233 C C . ASP A 1 395 ? -20.042 -7.297 18.777 1.00 74.88 395 ASP A C 1
ATOM 3235 O O . ASP A 1 395 ? -21.119 -7.837 18.524 1.00 74.88 395 ASP A O 1
ATOM 3239 N N . SER A 1 396 ? -19.002 -7.412 17.940 1.00 78.50 396 SER A N 1
ATOM 3240 C CA . SER A 1 396 ? -19.060 -8.141 16.673 1.00 78.50 396 SER A CA 1
ATOM 3241 C C . SER A 1 396 ? -17.936 -9.163 16.532 1.00 78.50 396 SER A C 1
ATOM 3243 O O . SER A 1 396 ? -16.756 -8.893 16.773 1.00 78.50 396 SER A O 1
ATOM 3245 N N . LYS A 1 397 ? -18.290 -10.368 16.079 1.00 84.62 397 LYS A N 1
ATOM 3246 C CA . LYS A 1 397 ? -17.319 -11.394 15.662 1.00 84.62 397 LYS A CA 1
ATOM 3247 C C . LYS A 1 397 ? -16.860 -11.221 14.222 1.00 84.62 397 LYS A C 1
ATOM 3249 O O . LYS A 1 397 ? -15.851 -11.814 13.845 1.00 84.62 397 LYS A O 1
ATOM 3254 N N . GLU A 1 398 ? -17.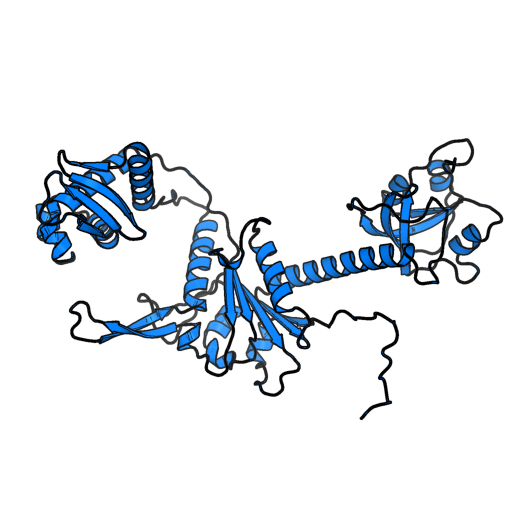551 -10.393 13.451 1.00 89.12 398 GLU A N 1
ATOM 3255 C CA . GLU A 1 398 ? -17.271 -10.218 12.037 1.00 89.12 398 GLU A CA 1
ATOM 3256 C C . GLU A 1 398 ? -15.994 -9.409 11.828 1.00 89.12 398 GLU A C 1
ATOM 3258 O O . GLU A 1 398 ? -15.752 -8.392 12.486 1.00 89.12 398 GLU A O 1
ATOM 3263 N N . LEU A 1 399 ? -15.189 -9.852 10.869 1.00 89.44 399 LEU A N 1
ATOM 3264 C CA . LEU A 1 399 ? -14.046 -9.122 10.352 1.00 89.44 399 LEU A CA 1
ATOM 3265 C C . LEU A 1 399 ? -14.134 -9.087 8.826 1.00 89.44 399 LEU A C 1
ATOM 3267 O O . LEU A 1 399 ? -14.410 -10.096 8.180 1.00 89.44 399 LEU A O 1
ATOM 3271 N N . ILE A 1 400 ? -13.922 -7.914 8.233 1.00 92.31 400 ILE A N 1
ATOM 3272 C CA . ILE A 1 400 ? -13.993 -7.716 6.784 1.00 92.31 400 ILE A CA 1
ATOM 3273 C C . ILE A 1 400 ? -12.689 -7.084 6.324 1.00 92.31 400 ILE A C 1
ATOM 3275 O O . ILE A 1 400 ? -12.293 -6.032 6.815 1.00 92.31 400 ILE A O 1
ATOM 3279 N N . LEU A 1 401 ? -12.046 -7.683 5.322 1.00 95.62 401 LEU A N 1
ATOM 3280 C CA . LEU A 1 401 ? -10.929 -7.035 4.643 1.00 95.62 401 LEU A CA 1
ATOM 3281 C C . LEU A 1 401 ? -11.435 -6.341 3.366 1.00 95.62 401 LEU A C 1
ATOM 3283 O O . LEU A 1 401 ? -11.891 -7.032 2.445 1.00 95.62 401 LEU A O 1
ATOM 3287 N N . PRO A 1 402 ? -11.384 -5.000 3.284 1.00 96.12 402 PRO A N 1
ATOM 3288 C CA . PRO A 1 402 ? -12.035 -4.260 2.209 1.00 96.12 402 PRO A CA 1
ATOM 3289 C C . PRO A 1 402 ? -11.215 -4.264 0.902 1.00 96.12 402 PRO A C 1
ATOM 3291 O O . PRO A 1 402 ? -9.998 -4.468 0.925 1.00 96.12 402 PRO A O 1
ATOM 3294 N N . PRO A 1 403 ? -11.838 -4.012 -0.269 1.00 95.56 403 PRO A N 1
ATOM 3295 C CA . PRO A 1 403 ? -11.143 -4.024 -1.566 1.00 95.56 403 PRO A CA 1
ATOM 3296 C C . PRO A 1 403 ? -10.079 -2.930 -1.772 1.00 95.56 403 PRO A C 1
ATOM 3298 O O . PRO A 1 403 ? -9.272 -3.037 -2.704 1.00 95.56 403 PRO A O 1
ATOM 3301 N N . ASN A 1 404 ? -10.100 -1.877 -0.949 1.00 96.44 404 ASN A N 1
ATOM 3302 C CA . ASN A 1 404 ? -9.135 -0.772 -0.942 1.00 96.44 404 ASN A CA 1
ATOM 3303 C C . ASN A 1 404 ? -7.966 -0.980 0.038 1.00 96.44 404 ASN A C 1
ATOM 3305 O O . ASN A 1 404 ? -7.097 -0.113 0.121 1.00 96.44 404 ASN A O 1
ATOM 3309 N N . LEU A 1 405 ? -7.917 -2.119 0.740 1.00 97.75 405 LEU A N 1
ATOM 3310 C CA . LEU A 1 405 ? -6.766 -2.541 1.533 1.00 97.75 405 LEU A CA 1
ATOM 3311 C C . LEU A 1 405 ? -5.813 -3.391 0.681 1.00 97.75 405 LEU A C 1
ATOM 3313 O O . LEU A 1 405 ? -6.187 -4.435 0.142 1.00 97.75 405 LEU A O 1
ATOM 3317 N N . PHE A 1 406 ? -4.557 -2.959 0.611 1.00 98.06 406 PHE A N 1
ATOM 3318 C CA . PHE A 1 406 ? -3.464 -3.639 -0.071 1.00 98.06 406 PHE A CA 1
ATOM 3319 C C . PHE A 1 406 ? -2.435 -4.141 0.937 1.00 98.06 406 PHE A C 1
ATOM 3321 O O . PHE A 1 406 ? -2.058 -3.414 1.853 1.00 98.06 406 PHE A O 1
ATOM 3328 N N . ILE A 1 407 ? -1.949 -5.369 0.752 1.00 98.00 407 ILE A N 1
ATOM 3329 C CA . ILE A 1 407 ? -0.943 -5.978 1.631 1.00 98.00 407 ILE A CA 1
ATOM 3330 C C . ILE A 1 407 ? 0.318 -6.297 0.827 1.00 98.00 407 ILE A C 1
ATOM 3332 O O . ILE A 1 407 ? 0.266 -7.007 -0.177 1.00 98.00 407 ILE A O 1
ATOM 3336 N N . ILE A 1 408 ? 1.467 -5.796 1.271 1.00 98.25 408 ILE A N 1
ATOM 3337 C CA . ILE A 1 408 ? 2.767 -6.075 0.654 1.00 98.25 408 ILE A CA 1
ATOM 3338 C C . ILE A 1 408 ? 3.651 -6.771 1.687 1.00 98.25 408 ILE A C 1
ATOM 3340 O O . ILE A 1 408 ? 4.128 -6.149 2.630 1.00 98.25 408 ILE A O 1
ATOM 3344 N N . GLY A 1 409 ? 3.875 -8.068 1.510 1.00 96.69 409 GLY A N 1
ATOM 3345 C CA . GLY A 1 409 ? 4.853 -8.818 2.288 1.00 96.69 409 GLY A CA 1
ATOM 3346 C C . GLY A 1 409 ? 6.258 -8.662 1.711 1.00 96.69 409 GLY A C 1
ATOM 3347 O O . GLY A 1 409 ? 6.423 -8.595 0.490 1.00 96.69 409 GLY A O 1
ATOM 3348 N N . THR A 1 410 ? 7.282 -8.663 2.556 1.00 95.50 410 THR A N 1
ATOM 3349 C CA . THR A 1 410 ? 8.672 -8.854 2.120 1.00 95.50 410 THR A CA 1
ATOM 3350 C C . THR A 1 410 ? 9.219 -10.151 2.708 1.00 95.50 410 THR A C 1
ATOM 3352 O O . THR A 1 410 ? 8.927 -10.505 3.849 1.00 95.50 410 THR A O 1
ATOM 3355 N N . MET A 1 411 ? 10.000 -10.889 1.922 1.00 91.94 411 MET A N 1
ATOM 3356 C CA . MET A 1 411 ? 10.542 -12.181 2.331 1.00 91.94 411 MET A CA 1
ATOM 3357 C C . MET A 1 411 ? 12.005 -12.327 1.921 1.00 91.94 411 MET A C 1
ATOM 3359 O O . MET A 1 411 ? 12.362 -12.160 0.750 1.00 91.94 411 MET A O 1
ATOM 3363 N N . ASN A 1 412 ? 12.858 -12.691 2.876 1.00 88.81 412 ASN A N 1
ATOM 3364 C CA . ASN A 1 412 ? 14.225 -13.112 2.589 1.00 88.81 412 ASN A CA 1
ATOM 3365 C C . ASN A 1 412 ? 14.228 -14.601 2.228 1.00 88.81 412 ASN A C 1
ATOM 3367 O O . ASN A 1 412 ? 13.846 -15.436 3.041 1.00 88.81 412 ASN A O 1
ATOM 3371 N N . THR A 1 413 ? 14.665 -14.941 1.014 1.00 84.44 413 THR A N 1
ATOM 3372 C CA . THR A 1 413 ? 14.689 -16.339 0.536 1.00 84.44 413 THR A CA 1
ATOM 3373 C C . THR A 1 413 ? 15.895 -17.135 1.035 1.00 84.44 413 THR A C 1
ATOM 3375 O O . THR A 1 413 ? 15.877 -18.359 0.981 1.00 84.44 413 THR A O 1
ATOM 3378 N N . ALA A 1 414 ? 16.944 -16.456 1.510 1.00 78.19 414 ALA A N 1
ATOM 3379 C CA . ALA A 1 414 ? 18.166 -17.093 2.007 1.00 78.19 414 ALA A CA 1
ATOM 3380 C C . ALA A 1 414 ? 18.054 -17.585 3.461 1.00 78.19 414 ALA A C 1
ATOM 3382 O O . ALA A 1 414 ? 18.901 -18.354 3.913 1.00 78.19 414 ALA A O 1
ATOM 3383 N N . ASP A 1 415 ? 17.037 -17.131 4.195 1.00 70.00 415 ASP A N 1
ATOM 3384 C CA . ASP A 1 415 ? 16.889 -17.434 5.612 1.00 70.00 415 ASP A CA 1
ATOM 3385 C C . ASP A 1 415 ? 16.306 -18.848 5.781 1.00 70.00 415 ASP A C 1
ATOM 3387 O O . ASP A 1 415 ? 15.113 -19.085 5.590 1.00 70.00 415 ASP A O 1
ATOM 3391 N N . ARG A 1 416 ? 17.189 -19.814 6.070 1.00 57.84 416 ARG A N 1
ATOM 3392 C CA . ARG A 1 416 ? 16.852 -21.240 6.245 1.00 57.84 416 ARG A CA 1
ATOM 3393 C C . ARG A 1 416 ? 16.207 -21.545 7.601 1.00 57.84 416 ARG A C 1
ATOM 3395 O O . ARG A 1 416 ? 15.781 -22.674 7.815 1.00 57.84 416 ARG A O 1
ATOM 3402 N N . SER A 1 417 ? 16.164 -20.570 8.512 1.00 54.16 417 SER A N 1
ATOM 3403 C CA . SER A 1 417 ? 15.711 -20.743 9.901 1.00 54.16 417 SER A CA 1
ATOM 3404 C C . SER A 1 417 ? 14.192 -20.612 10.087 1.00 54.16 417 SER A C 1
ATOM 3406 O O . SER A 1 417 ? 13.690 -20.645 11.207 1.00 54.16 417 SER A O 1
ATOM 3408 N N . ILE A 1 418 ? 13.446 -20.466 8.990 1.00 57.12 418 ILE A N 1
ATOM 3409 C CA . ILE A 1 418 ? 12.082 -19.949 9.001 1.00 57.12 418 ILE A CA 1
ATOM 3410 C C . ILE A 1 418 ? 11.151 -20.866 8.196 1.00 57.12 418 ILE A C 1
ATOM 3412 O O . ILE A 1 418 ? 11.490 -21.303 7.096 1.00 57.12 418 ILE A O 1
ATOM 3416 N N . GLY A 1 419 ? 9.973 -21.154 8.761 1.00 57.84 419 GLY A N 1
ATOM 3417 C CA . GLY A 1 419 ? 9.004 -22.124 8.248 1.00 57.84 419 GLY A CA 1
ATOM 3418 C C . GLY A 1 419 ? 8.590 -21.913 6.788 1.00 57.84 419 GLY A C 1
ATOM 3419 O O . GLY A 1 419 ? 8.503 -20.794 6.280 1.00 57.84 419 GLY A O 1
ATOM 3420 N N . HIS A 1 420 ? 8.305 -23.021 6.102 1.00 69.50 420 HIS A N 1
ATOM 3421 C CA . HIS A 1 420 ? 7.750 -22.987 4.754 1.00 69.50 420 HIS A CA 1
ATOM 3422 C C . HIS A 1 420 ? 6.414 -22.234 4.750 1.00 69.50 420 HIS A C 1
ATOM 3424 O O . HIS A 1 420 ? 5.503 -22.579 5.499 1.00 69.50 420 HIS A O 1
ATOM 3430 N N . ILE A 1 421 ? 6.271 -21.239 3.865 1.00 81.69 421 ILE A N 1
ATOM 3431 C CA . ILE A 1 421 ? 4.964 -20.625 3.610 1.00 81.69 421 ILE A CA 1
ATOM 3432 C C . ILE A 1 421 ? 4.023 -21.701 3.065 1.00 81.69 421 ILE A C 1
ATOM 3434 O O . ILE A 1 421 ? 4.255 -22.231 1.969 1.00 81.69 421 ILE A O 1
ATOM 3438 N N . ASP A 1 422 ? 2.967 -21.970 3.831 1.00 83.56 422 ASP A N 1
ATOM 3439 C CA . ASP A 1 422 ? 1.919 -22.937 3.523 1.00 83.56 422 ASP A CA 1
ATOM 3440 C C . ASP A 1 422 ? 1.294 -22.660 2.145 1.00 83.56 422 ASP A C 1
ATOM 3442 O O . ASP A 1 422 ? 1.118 -21.517 1.704 1.00 83.56 422 ASP A O 1
ATOM 3446 N N . TYR A 1 423 ? 0.917 -23.736 1.462 1.00 85.56 423 TYR A N 1
ATOM 3447 C CA . TYR A 1 423 ? 0.167 -23.719 0.218 1.00 85.56 423 TYR A CA 1
ATOM 3448 C C . TYR A 1 423 ? -1.108 -22.861 0.294 1.00 85.56 423 TYR A C 1
ATOM 3450 O O . TYR A 1 423 ? -1.462 -22.189 -0.680 1.00 85.56 423 TYR A O 1
ATOM 3458 N N . ALA A 1 424 ? -1.785 -22.825 1.448 1.00 85.88 424 ALA A N 1
ATOM 3459 C CA . ALA A 1 424 ? -2.947 -21.962 1.652 1.00 85.88 424 ALA A CA 1
ATOM 3460 C C . ALA A 1 424 ? -2.615 -20.477 1.426 1.00 85.88 424 ALA A C 1
ATOM 3462 O O . ALA A 1 424 ? -3.346 -19.796 0.703 1.00 85.88 424 ALA A O 1
ATOM 3463 N N . ILE A 1 425 ? -1.501 -19.990 1.971 1.00 89.56 425 ILE A N 1
ATOM 3464 C CA . ILE A 1 425 ? -1.021 -18.623 1.746 1.00 89.56 425 ILE A CA 1
ATOM 3465 C C . ILE A 1 425 ? -0.540 -18.458 0.307 1.00 89.56 425 ILE A C 1
ATOM 3467 O O . ILE A 1 425 ? -0.871 -17.461 -0.339 1.00 89.56 425 ILE A O 1
ATOM 3471 N N . ARG A 1 426 ? 0.204 -19.439 -0.226 1.00 89.25 426 ARG A N 1
ATOM 3472 C CA . ARG A 1 426 ? 0.778 -19.346 -1.576 1.00 89.25 426 ARG A CA 1
ATOM 3473 C C . ARG A 1 426 ? -0.264 -19.096 -2.664 1.00 89.25 426 ARG A C 1
ATOM 3475 O O . ARG A 1 426 ? 0.019 -18.403 -3.632 1.00 89.25 426 ARG A O 1
ATOM 3482 N N . ARG A 1 427 ? -1.472 -19.639 -2.505 1.00 89.19 427 ARG A N 1
ATOM 3483 C CA . ARG A 1 427 ? -2.586 -19.411 -3.442 1.00 89.19 427 ARG A CA 1
ATOM 3484 C C . ARG A 1 427 ? -3.154 -17.990 -3.390 1.00 89.19 427 ARG A C 1
ATOM 3486 O O . ARG A 1 427 ? -3.731 -17.526 -4.373 1.00 89.19 427 ARG A O 1
ATOM 3493 N N . ARG A 1 428 ? -3.020 -17.314 -2.248 1.00 92.25 428 ARG A N 1
ATOM 3494 C CA . ARG A 1 428 ? -3.681 -16.033 -1.954 1.00 92.25 428 ARG A CA 1
ATOM 3495 C C . ARG A 1 428 ? -2.764 -14.842 -2.161 1.00 92.25 428 ARG A C 1
ATOM 3497 O O . ARG A 1 428 ? -3.260 -13.787 -2.539 1.00 92.25 428 ARG A O 1
ATOM 3504 N N . PHE A 1 429 ? -1.456 -15.018 -1.997 1.00 93.94 429 PHE A N 1
ATOM 3505 C CA . PHE A 1 429 ? -0.448 -14.008 -2.316 1.00 93.94 429 PHE A CA 1
ATOM 3506 C C . PHE A 1 429 ? 0.161 -14.239 -3.699 1.00 93.94 429 PHE A C 1
ATOM 3508 O O . PHE A 1 429 ? 0.431 -15.371 -4.090 1.00 93.94 429 PHE A O 1
ATOM 3515 N N . ALA A 1 430 ? 0.428 -13.158 -4.433 1.00 94.50 430 ALA A N 1
ATOM 3516 C CA . ALA A 1 430 ? 1.271 -13.232 -5.623 1.00 94.50 430 ALA A CA 1
ATOM 3517 C C . ALA A 1 430 ? 2.746 -13.062 -5.237 1.00 94.50 430 ALA A C 1
ATOM 3519 O O . ALA A 1 430 ? 3.086 -12.120 -4.527 1.00 94.50 430 ALA A O 1
ATOM 3520 N N . PHE A 1 431 ? 3.626 -13.934 -5.721 1.00 93.50 431 PHE A N 1
ATOM 3521 C CA . PHE A 1 431 ? 5.055 -13.876 -5.411 1.00 93.50 431 PHE A CA 1
ATOM 3522 C C . PHE A 1 431 ? 5.792 -13.137 -6.521 1.00 93.50 431 PHE A C 1
ATOM 3524 O O . PHE A 1 431 ? 5.651 -13.469 -7.696 1.00 93.50 431 PHE A O 1
ATOM 3531 N N . VAL A 1 432 ? 6.575 -12.134 -6.138 1.00 92.81 432 VAL A N 1
ATOM 3532 C CA . VAL A 1 432 ? 7.374 -11.314 -7.047 1.00 92.81 432 VAL A CA 1
ATOM 3533 C C . VAL A 1 432 ? 8.834 -11.460 -6.670 1.00 92.81 432 VAL A C 1
ATOM 3535 O O . VAL A 1 432 ? 9.231 -11.157 -5.544 1.00 92.81 432 VAL A O 1
ATOM 3538 N N . GLU A 1 433 ? 9.648 -11.889 -7.627 1.00 89.75 433 GLU A N 1
ATOM 3539 C CA . GLU A 1 433 ? 11.075 -12.056 -7.407 1.00 89.75 433 GLU A CA 1
ATOM 3540 C C . GLU A 1 433 ? 11.849 -10.735 -7.565 1.00 89.75 433 GLU A C 1
ATOM 3542 O O . GLU A 1 433 ? 11.783 -10.010 -8.570 1.00 89.75 433 GLU A O 1
ATOM 3547 N N . MET A 1 434 ? 12.611 -10.426 -6.523 1.00 86.19 434 MET A N 1
ATOM 3548 C CA . MET A 1 434 ? 13.479 -9.268 -6.394 1.00 86.19 434 MET A CA 1
ATOM 3549 C C . MET A 1 434 ? 14.924 -9.747 -6.394 1.00 86.19 434 MET A C 1
ATOM 3551 O O . MET A 1 434 ? 15.526 -9.984 -5.343 1.00 86.19 434 MET A O 1
ATOM 3555 N N . LEU A 1 435 ? 15.455 -9.900 -7.604 1.00 80.69 435 LEU A N 1
ATOM 3556 C CA . LEU A 1 435 ? 16.854 -10.225 -7.836 1.00 80.69 435 LEU A CA 1
ATOM 3557 C C . LEU A 1 435 ? 17.758 -9.045 -7.446 1.00 80.69 435 LEU A C 1
ATOM 3559 O O . LEU A 1 435 ? 17.336 -7.887 -7.571 1.00 80.69 435 LEU A O 1
ATOM 3563 N N . PRO A 1 436 ? 18.989 -9.318 -6.977 1.00 71.75 436 PRO A N 1
ATOM 3564 C CA . PRO A 1 436 ? 19.990 -8.277 -6.820 1.00 71.75 436 PRO A CA 1
ATOM 3565 C C . PRO A 1 436 ? 20.197 -7.583 -8.162 1.00 71.75 436 PRO A C 1
ATOM 3567 O O . PRO A 1 436 ? 20.213 -8.216 -9.218 1.00 71.75 436 PRO A O 1
ATOM 3570 N N . LYS A 1 437 ? 20.339 -6.260 -8.119 1.00 65.00 437 LYS A N 1
ATOM 3571 C CA . LYS A 1 437 ? 20.887 -5.549 -9.268 1.00 65.00 437 LYS A CA 1
ATOM 3572 C C . LYS A 1 437 ? 22.321 -6.041 -9.398 1.00 65.00 437 LYS A C 1
ATOM 3574 O O . LYS A 1 437 ? 23.035 -5.999 -8.398 1.00 65.00 437 LYS A O 1
ATOM 3579 N N . SER A 1 438 ? 22.696 -6.561 -10.564 1.00 51.69 438 SER A N 1
ATOM 3580 C CA . SER A 1 438 ? 24.094 -6.891 -10.830 1.00 51.69 438 SER A CA 1
ATOM 3581 C C . SER A 1 438 ? 24.919 -5.645 -10.507 1.00 51.69 438 SER A C 1
ATOM 3583 O O . SER A 1 438 ? 24.734 -4.605 -11.139 1.00 51.69 438 SER A O 1
ATOM 3585 N N . LEU A 1 439 ? 25.743 -5.720 -9.461 1.00 46.91 439 LEU A N 1
ATOM 3586 C CA . LEU A 1 439 ? 26.845 -4.791 -9.251 1.00 46.91 439 LEU A CA 1
ATOM 3587 C C . LEU A 1 439 ? 27.979 -5.288 -10.149 1.00 46.91 439 LEU A C 1
ATOM 3589 O O . LEU A 1 439 ? 29.013 -5.731 -9.667 1.00 46.91 439 LEU A O 1
ATOM 3593 N N . GLU A 1 440 ? 27.755 -5.316 -11.459 1.00 42.22 440 GLU A N 1
ATOM 3594 C CA . GLU A 1 440 ? 28.855 -5.438 -12.408 1.00 42.22 440 GLU A CA 1
ATOM 3595 C C . GLU A 1 440 ? 29.490 -4.055 -12.544 1.00 42.22 440 GLU A C 1
ATOM 3597 O O . GLU A 1 440 ? 29.299 -3.345 -13.526 1.00 42.22 440 GLU A O 1
ATOM 3602 N N . GLU A 1 441 ? 30.239 -3.671 -11.515 1.00 39.69 441 GLU A N 1
ATOM 3603 C CA . GLU A 1 441 ? 31.437 -2.870 -11.719 1.00 39.69 441 GLU A CA 1
ATOM 3604 C C . GLU A 1 441 ? 32.565 -3.882 -11.920 1.00 39.69 441 GLU A C 1
ATOM 3606 O O . GLU A 1 441 ? 33.126 -4.436 -10.976 1.00 39.69 441 GLU A O 1
ATOM 3611 N N . ASN A 1 442 ? 32.850 -4.195 -13.185 1.00 46.22 442 ASN A N 1
ATOM 3612 C CA . ASN A 1 442 ? 34.196 -4.623 -13.524 1.00 46.22 442 ASN A CA 1
ATOM 3613 C C . ASN A 1 442 ? 35.111 -3.445 -13.198 1.00 46.22 442 ASN A C 1
ATOM 3615 O O . ASN A 1 442 ? 35.126 -2.497 -13.970 1.00 46.22 442 ASN A O 1
ATOM 3619 N N . ASP A 1 443 ? 35.813 -3.531 -12.074 1.00 40.66 443 ASP A N 1
ATOM 3620 C CA . ASP A 1 443 ? 37.197 -3.094 -11.920 1.00 40.66 443 ASP A CA 1
ATOM 3621 C C . ASP A 1 443 ? 37.813 -3.916 -10.770 1.00 40.66 443 ASP A C 1
ATOM 3623 O O . ASP A 1 443 ? 37.537 -3.720 -9.591 1.00 40.66 443 ASP A O 1
ATOM 3627 N N . GLU A 1 444 ? 38.561 -4.946 -11.169 1.00 38.25 444 GLU A N 1
ATOM 3628 C CA . GLU A 1 444 ? 39.630 -5.627 -10.427 1.00 38.25 444 GLU A CA 1
ATOM 3629 C C . GLU A 1 444 ? 39.486 -5.755 -8.893 1.00 38.25 444 GLU A C 1
ATOM 3631 O O . GLU A 1 444 ? 40.110 -5.034 -8.112 1.00 38.25 444 GLU A O 1
ATOM 3636 N N . ILE A 1 445 ? 38.783 -6.796 -8.429 1.00 33.50 445 ILE A N 1
ATOM 3637 C CA . ILE A 1 445 ? 38.999 -7.309 -7.067 1.00 33.50 445 ILE A CA 1
ATOM 3638 C C . ILE A 1 445 ? 40.345 -8.051 -7.050 1.00 33.50 445 ILE A C 1
ATOM 3640 O O . ILE A 1 445 ? 40.409 -9.265 -7.258 1.00 33.50 445 ILE A O 1
ATOM 3644 N N . TYR A 1 446 ? 41.435 -7.332 -6.783 1.00 37.84 446 TYR A N 1
ATOM 3645 C CA . TYR A 1 446 ? 42.669 -7.958 -6.316 1.00 37.84 446 TYR A CA 1
ATOM 3646 C C . TYR A 1 446 ? 42.472 -8.378 -4.860 1.00 37.84 446 TYR A C 1
ATOM 3648 O O . TYR A 1 446 ? 42.506 -7.558 -3.943 1.00 37.84 446 TYR A O 1
ATOM 3656 N N . PHE A 1 447 ? 42.302 -9.678 -4.622 1.00 33.88 447 PHE A N 1
ATOM 3657 C CA . PHE A 1 447 ? 42.619 -10.218 -3.306 1.00 33.88 447 PHE A CA 1
ATOM 3658 C C . PHE A 1 447 ? 44.131 -10.113 -3.135 1.00 33.88 447 PHE A C 1
ATOM 3660 O O . PHE A 1 447 ? 44.874 -10.888 -3.739 1.00 33.88 447 PHE A O 1
ATOM 3667 N N . ASN A 1 448 ? 44.583 -9.149 -2.334 1.00 34.62 448 ASN A N 1
ATOM 3668 C CA . ASN A 1 448 ? 45.966 -9.116 -1.892 1.00 34.62 448 ASN A CA 1
ATOM 3669 C C . ASN A 1 448 ? 46.242 -10.424 -1.129 1.00 34.62 448 ASN A C 1
ATOM 3671 O O . ASN A 1 448 ? 45.694 -10.650 -0.051 1.00 34.62 448 ASN A O 1
ATOM 3675 N N . ARG A 1 449 ? 47.014 -11.323 -1.746 1.00 45.28 449 ARG A N 1
ATOM 3676 C CA . ARG A 1 449 ? 47.472 -12.590 -1.160 1.00 45.28 449 ARG A CA 1
ATOM 3677 C C . ARG A 1 449 ? 48.912 -12.494 -0.661 1.00 45.28 449 ARG A C 1
ATOM 3679 O O . ARG A 1 449 ? 49.610 -13.500 -0.648 1.00 45.28 449 ARG A O 1
ATOM 3686 N N . GLU A 1 450 ? 49.350 -11.323 -0.212 1.00 42.91 450 GLU A N 1
ATOM 3687 C CA . GLU A 1 450 ? 50.557 -11.229 0.605 1.00 42.91 450 GLU A CA 1
ATOM 3688 C C . GLU A 1 450 ? 50.293 -10.421 1.873 1.00 42.91 450 GLU A C 1
ATOM 3690 O O . GLU A 1 450 ? 49.989 -9.229 1.836 1.00 42.91 450 GLU A O 1
ATOM 3695 N N . GLY A 1 451 ? 50.412 -11.123 3.003 1.00 47.97 451 GLY A N 1
ATOM 3696 C CA . GLY A 1 451 ? 50.363 -10.561 4.346 1.00 47.97 451 GLY A CA 1
ATOM 3697 C C . GLY A 1 451 ? 49.203 -11.069 5.196 1.00 47.97 451 GLY A C 1
ATOM 3698 O O . GLY A 1 451 ? 48.375 -10.253 5.571 1.00 47.97 451 GLY A O 1
ATOM 3699 N N . PHE A 1 452 ? 49.143 -12.380 5.464 1.00 37.50 452 PHE A N 1
ATOM 3700 C CA . PHE A 1 452 ? 48.944 -12.999 6.790 1.00 37.50 452 PHE A CA 1
ATOM 3701 C C . PHE A 1 452 ? 49.251 -14.496 6.715 1.00 37.50 452 PHE A C 1
ATOM 3703 O O . PHE A 1 452 ? 48.743 -15.153 5.776 1.00 37.50 452 PHE A O 1
#